Protein AF-0000000068763919 (afdb_homodimer)

Solvent-accessible surface area (backbone atoms only — not comparable to full-atom values): 20909 Å² total; per-residue (Å²): 124,88,66,74,78,71,69,56,44,85,78,15,30,38,33,36,34,27,53,51,71,70,57,43,51,50,48,50,56,40,30,54,77,69,63,41,46,67,46,78,45,57,54,67,52,79,76,68,92,65,65,48,52,30,34,38,33,23,65,93,52,59,69,29,69,66,43,48,51,52,35,56,73,69,56,44,19,25,32,26,32,36,82,65,78,42,70,67,55,45,51,52,29,49,74,72,58,29,48,28,74,45,58,57,79,82,44,60,60,56,50,51,41,39,49,52,40,10,38,50,48,29,50,54,52,45,53,52,50,52,52,38,51,53,47,50,52,53,53,66,31,41,65,51,33,50,50,24,42,53,53,48,20,63,76,67,72,46,53,68,69,57,39,50,52,50,46,47,50,51,10,63,75,65,74,42,54,56,49,57,46,19,49,48,49,42,52,55,54,57,55,54,60,54,67,76,99,124,90,67,71,77,70,67,56,45,86,78,16,31,38,32,36,33,27,53,52,72,70,56,42,51,52,48,49,56,40,30,55,76,69,64,42,46,66,46,77,46,57,55,68,51,78,77,67,92,65,65,47,52,30,34,38,33,22,66,90,52,60,69,30,68,65,42,49,50,53,36,55,73,68,55,43,19,26,32,27,32,36,82,65,78,42,69,66,56,44,52,53,29,50,74,72,57,29,48,28,73,45,58,59,80,81,43,59,61,58,49,49,41,39,50,52,41,9,39,49,49,28,49,52,52,44,52,53,50,52,51,37,50,52,47,49,52,53,54,66,30,41,65,50,33,49,50,24,44,52,52,46,21,63,75,67,71,44,53,68,68,58,38,51,53,50,47,47,50,51,11,65,76,65,74,44,54,56,50,57,45,20,49,49,50,42,52,55,55,56,55,54,59,54,68,76,99

InterPro domains:
  IPR001789 Signal transduction response regulator, receiver domain [PS50110] (13-119)
  IPR005561 ANTAR domain [PF03861] (135-183)
  IPR005561 ANTAR domain [PS50921] (125-186)
  IPR005561 ANTAR domain [SM01012] (131-186)
  IPR011006 CheY-like superfamily [SSF52172] (9-183)
  IPR036388 Winged helix-like DNA-binding domain superfamily [G3DSA:1.10.10.10] (134-191)

Organism: NCBI:txid1432552

Sequence (394 aa):
MKTLLSPDLDAQPLLLVDCEARSREALEKNLTRMGIRWHHLTGDEALPPLTPCAVLVELEAFASPLTLSQINLAGIPVIALTSHEGLYQVQRALELGATALLTKPITQRAIYTTLMMAVGLRQQLHDIQQQQMLLRQRLAAMPQITQALAAQMQAESIDEQQAWVRLRSESMCTNQSVAQVAQKWLLRMSSGKRGAQMKTLLSPDLDAQPLLLVDCEARSREALEKNLTRMGIRWHHLTGDEALPPLTPCAVLVELEAFASPLTLSQINLAGIPVIALTSHEGLYQVQRALELGATALLTKPITQRAIYTTLMMAVGLRQQLHDIQQQQMLLRQRLAAMPQITQALAAQMQAESIDEQQAWVRLRSESMCTNQSVAQVAQKWLLRMSSGKRGAQ

Radius of gyration: 27.16 Å; Cα contacts (8 Å, |Δi|>4): 584; chains: 2; bounding box: 49×82×61 Å

Nearest PDB structures (foldseek):
  1qo0-assembly1_E  TM=7.526E-01  e=2.785E-11  Pseudomonas aeruginosa
  6ww6-assembly1_A  TM=6.912E-01  e=1.128E-08  Enterococcus faecalis
  1sd5-assembly1_A  TM=5.362E-01  e=2.491E-07  Mycobacterium tuberculosis H37Rv
  3cg0-assembly2_D  TM=7.179E-01  e=1.897E-05  Oleidesulfovibrio alaskensis G20
  8tef-assembly2_D  TM=4.471E-01  e=1.481E-05  Flavobacterium johnsoniae UW101

pLDDT: mean 86.39, std 11.85, range [32.44, 98.12]

Structure (mmCIF, N/CA/C/O backbone):
data_AF-0000000068763919-model_v1
#
loop_
_entity.id
_entity.type
_entity.pdbx_description
1 polymer 'Response regulator receiver (CheY-like) and ANTAR domain protein'
#
loop_
_atom_site.group_PDB
_atom_site.id
_atom_site.type_symbol
_atom_site.label_atom_id
_atom_site.label_alt_id
_atom_site.label_comp_id
_atom_site.label_asym_id
_atom_site.label_entity_id
_atom_site.label_seq_id
_atom_site.pdbx_PDB_ins_code
_atom_site.Cartn_x
_atom_site.Cartn_y
_atom_site.Cartn_z
_atom_site.occupancy
_atom_site.B_iso_or_equiv
_atom_site.auth_seq_id
_atom_site.auth_comp_id
_atom_site.auth_asym_id
_atom_site.auth_atom_id
_atom_site.pdbx_PDB_model_num
ATOM 1 N N . MET A 1 1 ? -13.562 5.805 -11.414 1 32.47 1 MET A N 1
ATOM 2 C CA . MET A 1 1 ? -12.992 4.461 -11.352 1 32.47 1 MET A CA 1
ATOM 3 C C . MET A 1 1 ? -11.523 4.477 -11.758 1 32.47 1 MET A C 1
ATOM 5 O O . MET A 1 1 ? -11.203 4.703 -12.93 1 32.47 1 MET A O 1
ATOM 9 N N . LYS A 1 2 ? -10.555 4.906 -10.969 1 46.06 2 LYS A N 1
ATOM 10 C CA . LYS A 1 2 ? -9.25 5.137 -11.562 1 46.06 2 LYS A CA 1
ATOM 11 C C . LYS A 1 2 ? -8.719 3.873 -12.234 1 46.06 2 LYS A C 1
ATOM 13 O O . LYS A 1 2 ? -8.656 2.812 -11.609 1 46.06 2 LYS A O 1
ATOM 18 N N . THR A 1 3 ? -9.07 3.729 -13.516 1 49.22 3 THR A N 1
ATOM 19 C CA . THR A 1 3 ? -8.633 2.664 -14.406 1 49.22 3 THR A CA 1
ATOM 20 C C . THR A 1 3 ? -7.164 2.324 -14.172 1 49.22 3 THR A C 1
ATOM 22 O O . THR A 1 3 ? -6.324 3.219 -14.062 1 49.22 3 THR A O 1
ATOM 25 N N . LEU A 1 4 ? -7.008 1.105 -13.656 1 56.62 4 LEU A N 1
ATOM 26 C CA . LEU A 1 4 ? -5.625 0.646 -13.57 1 56.62 4 LEU A CA 1
ATOM 27 C C . LEU A 1 4 ? -4.863 0.969 -14.852 1 56.62 4 LEU A C 1
ATOM 29 O O . LEU A 1 4 ? -5.316 0.633 -15.953 1 56.62 4 LEU A O 1
ATOM 33 N N . LEU A 1 5 ? -4.113 1.979 -14.82 1 58.72 5 LEU A N 1
ATOM 34 C CA . LEU A 1 5 ? -3.305 2.252 -16 1 58.72 5 LEU A CA 1
ATOM 35 C C . LEU A 1 5 ? -2.486 1.028 -16.391 1 58.72 5 LEU A C 1
ATOM 37 O O . LEU A 1 5 ? -1.789 0.447 -15.562 1 58.72 5 LEU A O 1
ATOM 41 N N . SER A 1 6 ? -3.074 0.242 -17.328 1 69.75 6 SER A N 1
ATOM 42 C CA . SER A 1 6 ? -2.27 -0.82 -17.922 1 69.75 6 SER A CA 1
ATOM 43 C C . SER A 1 6 ? -0.958 -0.276 -18.469 1 69.75 6 SER A C 1
ATOM 45 O O . SER A 1 6 ? -0.949 0.72 -19.203 1 69.75 6 SER A O 1
ATOM 47 N N . PRO A 1 7 ? 0.103 -0.809 -17.891 1 70.56 7 PRO A N 1
ATOM 48 C CA . PRO A 1 7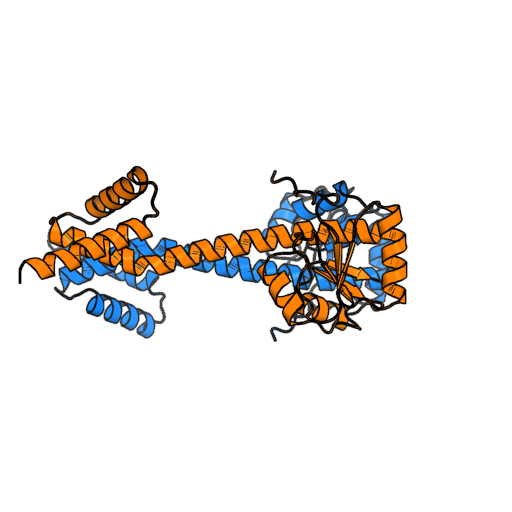 ? 1.373 -0.33 -18.438 1 70.56 7 PRO A CA 1
ATOM 49 C C . PRO A 1 7 ? 1.453 -0.485 -19.953 1 70.56 7 PRO A C 1
ATOM 51 O O . PRO A 1 7 ? 0.772 -1.34 -20.531 1 70.56 7 PRO A O 1
ATOM 54 N N . ASP A 1 8 ? 1.974 0.529 -20.547 1 76.56 8 ASP A N 1
ATOM 55 C CA . ASP A 1 8 ? 2.277 0.397 -21.969 1 76.56 8 ASP A CA 1
ATOM 56 C C . ASP A 1 8 ? 3.434 -0.576 -22.203 1 76.56 8 ASP A C 1
ATOM 58 O O . ASP A 1 8 ? 4.594 -0.164 -22.266 1 76.56 8 ASP A O 1
ATOM 62 N N . LEU A 1 9 ? 3.094 -1.874 -22.375 1 76.19 9 LEU A N 1
ATOM 63 C CA . LEU A 1 9 ? 4.09 -2.939 -22.422 1 76.19 9 LEU A CA 1
ATOM 64 C C . LEU A 1 9 ? 4.938 -2.826 -23.688 1 76.19 9 LEU A C 1
ATOM 66 O O . LEU A 1 9 ? 6.012 -3.426 -23.766 1 76.19 9 LEU A O 1
ATOM 70 N N . ASP A 1 10 ? 4.445 -2.047 -24.609 1 75.19 10 ASP A N 1
ATOM 71 C CA . ASP A 1 10 ? 5.207 -1.805 -25.828 1 75.19 10 ASP A CA 1
ATOM 72 C C . ASP A 1 10 ? 6.289 -0.75 -25.594 1 75.19 10 ASP A C 1
ATOM 74 O O . ASP A 1 10 ? 7.387 -0.853 -26.141 1 75.19 10 ASP A O 1
ATOM 78 N N . ALA A 1 11 ? 6 0.162 -24.719 1 80.44 11 ALA A N 1
ATOM 79 C CA . ALA A 1 11 ? 6.91 1.284 -24.5 1 80.44 11 ALA A CA 1
ATOM 80 C C . ALA A 1 11 ? 7.758 1.07 -23.25 1 80.44 11 ALA A C 1
ATOM 82 O O . ALA A 1 11 ? 8.828 1.668 -23.109 1 80.44 11 ALA A O 1
ATOM 83 N N . GLN A 1 12 ? 7.344 0.149 -22.438 1 89.62 12 GLN A N 1
ATOM 84 C CA . GLN A 1 12 ? 8.039 -0.067 -21.172 1 89.62 12 GLN A CA 1
ATOM 85 C C . GLN A 1 12 ? 8.414 -1.535 -21 1 89.62 12 GLN A C 1
ATOM 87 O O . GLN A 1 12 ? 7.547 -2.385 -20.797 1 89.62 12 GLN A O 1
ATOM 92 N N . PRO A 1 13 ? 9.68 -1.809 -21.078 1 93.12 13 PRO A N 1
ATOM 93 C CA . PRO A 1 13 ? 10.109 -3.203 -20.969 1 93.12 13 PRO A CA 1
ATOM 94 C C . PRO A 1 13 ? 10.062 -3.729 -19.531 1 93.12 13 PRO A C 1
ATOM 96 O O . PRO A 1 13 ? 10.016 -2.939 -18.578 1 93.12 13 PRO A O 1
ATOM 99 N N . LEU A 1 14 ? 9.992 -5.031 -19.453 1 95.88 14 LEU A N 1
ATOM 100 C CA . LEU A 1 14 ? 10.203 -5.699 -18.188 1 95.88 14 LEU A CA 1
ATOM 101 C C . LEU A 1 14 ? 11.695 -5.859 -17.891 1 95.88 14 LEU A C 1
ATOM 103 O O . LEU A 1 14 ? 12.445 -6.34 -18.75 1 95.88 14 LEU A O 1
ATOM 107 N N . LEU A 1 15 ? 12.102 -5.406 -16.781 1 95.56 15 LEU A N 1
ATOM 108 C CA . LEU A 1 15 ? 13.508 -5.539 -16.422 1 95.56 15 LEU A CA 1
ATOM 109 C C . LEU A 1 15 ? 13.742 -6.816 -15.617 1 95.56 15 LEU A C 1
ATOM 111 O O . LEU A 1 15 ? 13.062 -7.066 -14.625 1 95.56 15 LEU A O 1
ATOM 115 N N . LEU A 1 16 ? 14.609 -7.629 -16.125 1 96.88 16 LEU A N 1
ATOM 116 C CA . LEU A 1 16 ? 15.016 -8.852 -15.438 1 96.88 16 LEU A CA 1
ATOM 117 C C . LEU A 1 16 ? 16.328 -8.656 -14.695 1 96.88 16 LEU A C 1
ATOM 119 O O . LEU A 1 16 ? 17.375 -8.461 -15.312 1 96.88 16 LEU A O 1
ATOM 123 N N . VAL A 1 17 ? 16.25 -8.742 -13.367 1 95.5 17 VAL A N 1
ATOM 124 C CA . VAL A 1 17 ? 17.422 -8.438 -12.562 1 95.5 17 VAL A CA 1
ATOM 125 C C . VAL A 1 17 ? 17.922 -9.703 -11.867 1 95.5 17 VAL A C 1
ATOM 127 O O . VAL A 1 17 ? 17.172 -10.367 -11.156 1 95.5 17 VAL A O 1
ATOM 130 N N . ASP A 1 18 ? 19.141 -10.102 -12.07 1 95.94 18 ASP A N 1
ATOM 131 C CA . ASP A 1 18 ? 19.859 -11.188 -11.414 1 95.94 18 ASP A CA 1
ATOM 132 C C . ASP A 1 18 ? 19.109 -12.508 -11.555 1 95.94 18 ASP A C 1
ATOM 134 O O . ASP A 1 18 ? 18.906 -13.234 -10.578 1 95.94 18 ASP A O 1
ATOM 138 N N . CYS A 1 19 ? 18.609 -12.711 -12.766 1 96.56 19 CYS A N 1
ATOM 139 C CA . CYS A 1 19 ? 17.938 -13.969 -13.055 1 96.56 19 CYS A CA 1
ATOM 140 C C . CYS A 1 19 ? 18.922 -15.023 -13.516 1 96.56 19 CYS A C 1
ATOM 142 O O . CYS A 1 19 ? 19.781 -14.75 -14.359 1 96.56 19 CYS A O 1
ATOM 144 N N . GLU A 1 20 ? 18.812 -16.188 -12.938 1 95.56 20 GLU A N 1
ATOM 145 C CA . GLU A 1 20 ? 19.672 -17.297 -13.336 1 95.56 20 GLU A CA 1
ATOM 146 C C . GLU A 1 20 ? 19.406 -17.719 -14.773 1 95.56 20 GLU A C 1
ATOM 148 O O . GLU A 1 20 ? 18.328 -17.438 -15.32 1 95.56 20 GLU A O 1
ATOM 153 N N . ALA A 1 21 ? 20.328 -18.453 -15.328 1 95.81 21 ALA A N 1
ATOM 154 C CA . ALA A 1 21 ? 20.297 -18.781 -16.75 1 95.81 21 ALA A CA 1
ATOM 155 C C . ALA A 1 21 ? 19.016 -19.5 -17.125 1 95.81 21 ALA A C 1
ATOM 157 O O . ALA A 1 21 ? 18.359 -19.141 -18.109 1 95.81 21 ALA A O 1
ATOM 158 N N . ARG A 1 22 ? 18.672 -20.484 -16.375 1 96.12 22 ARG A N 1
ATOM 159 C CA . ARG A 1 22 ? 17.469 -21.266 -16.672 1 96.12 22 ARG A CA 1
ATOM 160 C C . ARG A 1 22 ? 16.219 -20.422 -16.562 1 96.12 22 ARG A C 1
ATOM 162 O O . ARG A 1 22 ? 15.32 -20.516 -17.406 1 96.12 22 ARG A O 1
ATOM 169 N N . SER A 1 23 ? 16.156 -19.578 -15.562 1 96.88 23 SER A N 1
ATOM 170 C CA . SER A 1 23 ? 15.023 -18.688 -15.375 1 96.88 23 SER A CA 1
ATOM 171 C C . SER A 1 23 ? 14.922 -17.672 -16.516 1 96.88 23 SER A C 1
ATOM 173 O O . SER A 1 23 ? 13.828 -17.438 -17.031 1 96.88 23 SER A O 1
ATOM 175 N N . ARG A 1 24 ? 16.031 -17.141 -16.891 1 96.19 24 ARG A N 1
ATOM 176 C CA . ARG A 1 24 ? 16.078 -16.156 -17.953 1 96.19 24 ARG A CA 1
ATOM 177 C C . ARG A 1 24 ? 15.594 -16.75 -19.281 1 96.19 24 ARG A C 1
ATOM 179 O O . ARG A 1 24 ? 14.828 -16.109 -20 1 96.19 24 ARG A O 1
ATOM 186 N N . GLU A 1 25 ? 16.016 -17.906 -19.516 1 97.31 25 GLU A N 1
ATOM 187 C CA . GLU A 1 25 ? 15.609 -18.578 -20.734 1 97.31 25 GLU A CA 1
ATOM 188 C C . GLU A 1 25 ? 14.094 -18.781 -20.781 1 97.31 25 GLU A C 1
ATOM 190 O O . GLU A 1 25 ? 13.461 -18.5 -21.797 1 97.31 25 GLU A O 1
ATOM 195 N N . ALA A 1 26 ? 13.617 -19.281 -19.703 1 97.62 26 ALA A N 1
ATOM 196 C CA . ALA A 1 26 ? 12.18 -19.5 -19.609 1 97.62 26 ALA A CA 1
ATOM 197 C C . ALA A 1 26 ? 11.414 -18.188 -19.75 1 97.62 26 ALA A C 1
ATOM 199 O O . ALA A 1 26 ? 10.406 -18.125 -20.469 1 97.62 26 ALA A O 1
ATOM 200 N N . LEU A 1 27 ? 11.898 -17.156 -19.109 1 98 27 LEU A N 1
ATOM 201 C CA . LEU A 1 27 ? 11.25 -15.852 -19.156 1 98 27 LEU A CA 1
ATOM 202 C C . LEU A 1 27 ? 11.289 -15.281 -20.578 1 98 27 LEU A C 1
ATOM 204 O O . LEU A 1 27 ? 10.273 -14.812 -21.094 1 98 27 LEU A O 1
ATOM 208 N N . GLU A 1 28 ? 12.438 -15.367 -21.141 1 97.12 28 GLU A N 1
ATOM 209 C CA . GLU A 1 28 ? 12.609 -14.82 -22.484 1 97.12 28 GLU A CA 1
ATOM 210 C C . GLU A 1 28 ? 11.672 -15.5 -23.484 1 97.12 28 GLU A C 1
ATOM 212 O O . GLU A 1 28 ? 11.047 -14.836 -24.312 1 97.12 28 GLU A O 1
ATOM 217 N N . LYS A 1 29 ? 11.625 -16.781 -23.391 1 97.81 29 LYS A N 1
ATOM 218 C CA . LYS A 1 29 ? 10.75 -17.547 -24.281 1 97.81 29 LYS A CA 1
ATOM 219 C C . LYS A 1 29 ? 9.297 -17.125 -24.109 1 97.81 29 LYS A C 1
ATOM 221 O O . LYS A 1 29 ? 8.609 -16.844 -25.094 1 97.81 29 LYS A O 1
ATOM 226 N N . ASN A 1 30 ? 8.867 -17.047 -22.953 1 97.31 30 ASN A N 1
ATOM 227 C CA . ASN A 1 30 ? 7.473 -16.703 -22.688 1 97.31 30 ASN A CA 1
ATOM 228 C C . ASN A 1 30 ? 7.18 -15.242 -23.016 1 97.31 30 ASN A C 1
ATOM 230 O O . ASN A 1 30 ? 6.145 -14.938 -23.609 1 97.31 30 ASN A O 1
ATOM 234 N N . LEU A 1 31 ? 8.078 -14.336 -22.688 1 96.56 31 LEU A N 1
ATOM 235 C CA . LEU A 1 31 ? 7.887 -12.914 -22.938 1 96.56 31 LEU A CA 1
ATOM 236 C C . LEU A 1 31 ? 7.836 -12.625 -24.438 1 96.56 31 LEU A C 1
ATOM 238 O O . LEU A 1 31 ? 7.035 -11.805 -24.891 1 96.56 31 LEU A O 1
ATOM 242 N N . THR A 1 32 ? 8.695 -13.32 -25.125 1 96.06 32 THR A N 1
ATOM 243 C CA . THR A 1 32 ? 8.703 -13.172 -26.578 1 96.06 32 THR A CA 1
ATOM 244 C C . THR A 1 32 ? 7.359 -13.594 -27.172 1 96.06 32 THR A C 1
ATOM 246 O O . THR A 1 32 ? 6.797 -12.883 -28 1 96.06 32 THR A O 1
ATOM 249 N N . ARG A 1 33 ? 6.855 -14.68 -26.719 1 95.81 33 ARG A N 1
ATOM 250 C CA . ARG A 1 33 ? 5.566 -15.18 -27.188 1 95.81 33 ARG A CA 1
ATOM 251 C C . ARG A 1 33 ? 4.445 -14.203 -26.859 1 95.81 33 ARG A C 1
ATOM 253 O O . ARG A 1 33 ? 3.467 -14.094 -27.594 1 95.81 33 ARG A O 1
ATOM 260 N N . MET A 1 34 ? 4.645 -13.477 -25.828 1 92.5 34 MET A N 1
ATOM 261 C CA . MET A 1 34 ? 3.629 -12.531 -25.359 1 92.5 34 MET A CA 1
ATOM 262 C C . MET A 1 34 ? 3.814 -11.164 -26 1 92.5 34 MET A C 1
ATOM 264 O O . MET A 1 34 ? 2.969 -10.281 -25.859 1 92.5 34 MET A O 1
ATOM 268 N N . GLY A 1 35 ? 4.918 -10.992 -26.594 1 92.88 35 GLY A N 1
ATOM 269 C CA . GLY A 1 35 ? 5.211 -9.711 -27.219 1 92.88 35 GLY A CA 1
ATOM 270 C C . GLY A 1 35 ? 5.637 -8.648 -26.234 1 92.88 35 GLY A C 1
ATOM 271 O O . GLY A 1 35 ? 5.438 -7.457 -26.469 1 92.88 35 GLY A O 1
ATOM 272 N N . ILE A 1 36 ? 6.219 -9.031 -25.156 1 93.25 36 ILE A N 1
ATOM 273 C CA . ILE A 1 36 ? 6.668 -8.102 -24.125 1 93.25 36 ILE A CA 1
ATOM 274 C C . ILE A 1 36 ? 8.18 -7.91 -24.234 1 93.25 36 ILE A C 1
ATOM 276 O O . ILE A 1 36 ? 8.938 -8.883 -24.219 1 93.25 36 ILE A O 1
ATOM 280 N N . ARG A 1 37 ? 8.555 -6.715 -24.328 1 93.81 37 ARG A N 1
ATOM 281 C CA . ARG A 1 37 ? 9.977 -6.406 -24.375 1 93.81 37 ARG A CA 1
ATOM 282 C C . ARG A 1 37 ? 10.609 -6.566 -22.984 1 93.81 37 ARG A C 1
ATOM 284 O O . ARG A 1 37 ? 9.953 -6.363 -21.969 1 93.81 37 ARG A O 1
ATOM 291 N N . TRP A 1 38 ? 11.875 -6.926 -23.016 1 95.19 38 TRP A N 1
ATOM 292 C CA . TRP A 1 38 ? 12.562 -7.117 -21.75 1 95.19 38 TRP A CA 1
ATOM 293 C C . TRP A 1 38 ? 14.031 -6.73 -21.859 1 95.19 38 TRP A C 1
ATOM 295 O O . TRP A 1 38 ? 14.578 -6.637 -22.969 1 95.19 38 TRP A O 1
ATOM 305 N N . HIS A 1 39 ? 14.594 -6.418 -20.75 1 93.56 39 HIS A N 1
ATOM 306 C CA . HIS A 1 39 ? 16.031 -6.168 -20.609 1 93.56 39 HIS A CA 1
ATOM 307 C C . HIS A 1 39 ? 16.578 -6.875 -19.375 1 93.56 39 HIS A C 1
ATOM 309 O O . HIS A 1 39 ? 15.922 -6.922 -18.328 1 93.56 39 HIS A O 1
ATOM 315 N N . HIS A 1 40 ? 17.703 -7.41 -19.547 1 93.62 40 HIS A N 1
ATOM 316 C CA . HIS A 1 40 ? 18.344 -8.102 -18.438 1 93.62 40 HIS A CA 1
ATOM 317 C C . HIS A 1 40 ? 19.453 -7.254 -17.828 1 93.62 40 HIS A C 1
ATOM 319 O O . HIS A 1 40 ? 20.219 -6.605 -18.547 1 93.62 40 HIS A O 1
ATOM 325 N N . LEU A 1 41 ? 19.469 -7.262 -16.516 1 91.44 41 LEU A N 1
ATOM 326 C CA . LEU A 1 41 ? 20.516 -6.57 -15.758 1 91.44 41 LEU A CA 1
ATOM 327 C C . LEU A 1 41 ? 21.094 -7.48 -14.68 1 91.44 41 LEU A C 1
ATOM 329 O O . LEU A 1 41 ? 20.375 -8.297 -14.102 1 91.44 41 LEU A O 1
ATOM 333 N N . THR A 1 42 ? 22.406 -7.379 -14.508 1 89.38 42 THR A N 1
ATOM 334 C CA . THR A 1 42 ? 23.062 -8.109 -13.43 1 89.38 42 THR A CA 1
ATOM 335 C C . THR A 1 42 ? 23.922 -7.172 -12.586 1 89.38 42 THR A C 1
ATOM 337 O O . THR A 1 42 ? 24.516 -6.219 -13.109 1 89.38 42 THR A O 1
ATOM 340 N N . GLY A 1 43 ? 23.891 -7.488 -11.359 1 82.75 43 GLY A N 1
ATOM 341 C CA . GLY A 1 43 ? 24.672 -6.641 -10.469 1 82.75 43 GLY A CA 1
ATOM 342 C C . GLY A 1 43 ? 24.156 -5.211 -10.422 1 82.75 43 GLY A C 1
ATOM 343 O O . GLY A 1 43 ? 22.984 -4.953 -10.672 1 82.75 43 GLY A O 1
ATOM 344 N N . ASP A 1 44 ? 24.875 -4.211 -9.828 1 84.12 44 ASP A N 1
ATOM 345 C CA . ASP A 1 44 ? 24.453 -2.824 -9.664 1 84.12 44 ASP A CA 1
ATOM 346 C C . ASP A 1 44 ? 24.781 -2 -10.906 1 84.12 44 ASP A C 1
ATOM 348 O O . ASP A 1 44 ? 25.234 -0.862 -10.797 1 84.12 44 ASP A O 1
ATOM 352 N N . GLU A 1 45 ? 24.469 -2.746 -12.047 1 82.25 45 GLU A N 1
ATOM 353 C CA . GLU A 1 45 ? 24.562 -2.025 -13.312 1 82.25 45 GLU A CA 1
ATOM 354 C C . GLU A 1 45 ? 23.594 -0.856 -13.352 1 82.25 45 GLU A C 1
ATOM 356 O O . GLU A 1 45 ? 22.562 -0.878 -12.672 1 82.25 45 GLU A O 1
ATOM 361 N N . ALA A 1 46 ? 23.891 0.077 -14.102 1 81.19 46 ALA A N 1
ATOM 362 C CA . ALA A 1 46 ? 23.047 1.264 -14.227 1 81.19 46 ALA A CA 1
ATOM 363 C C . ALA A 1 46 ? 21.703 0.922 -14.875 1 81.19 46 ALA A C 1
ATOM 365 O O . ALA A 1 46 ? 21.641 0.107 -15.797 1 81.19 46 ALA A O 1
ATOM 366 N N . LEU A 1 47 ? 20.688 1.478 -14.406 1 84.12 47 LEU A N 1
ATOM 367 C CA . LEU A 1 47 ? 19.359 1.298 -14.977 1 84.12 47 LEU A CA 1
ATOM 368 C C . LEU A 1 47 ? 19.297 1.863 -16.391 1 84.12 47 LEU A C 1
ATOM 370 O O . LEU A 1 47 ? 19.906 2.893 -16.688 1 84.12 47 LEU A O 1
ATOM 374 N N . PRO A 1 48 ? 18.688 1.166 -17.219 1 81.38 48 PRO A N 1
ATOM 375 C CA . PRO A 1 48 ? 18.484 1.706 -18.562 1 81.38 48 PRO A CA 1
ATOM 376 C C . PRO A 1 48 ? 17.672 3.006 -18.562 1 81.38 48 PRO A C 1
ATOM 378 O O . PRO A 1 48 ? 16.969 3.301 -17.594 1 81.38 48 PRO A O 1
ATOM 381 N N . PRO A 1 49 ? 17.812 3.773 -19.594 1 77.38 49 PRO A N 1
ATOM 382 C CA . PRO A 1 49 ? 17.125 5.066 -19.688 1 77.38 49 PRO A CA 1
ATOM 383 C C . PRO A 1 49 ? 15.609 4.926 -19.734 1 77.38 49 PRO A C 1
ATOM 385 O O . PRO A 1 49 ? 14.891 5.828 -19.281 1 77.38 49 PRO A O 1
ATOM 388 N N . LEU A 1 50 ? 15.117 3.814 -20.266 1 78.12 50 LEU A N 1
ATOM 389 C CA . LEU A 1 50 ? 13.672 3.645 -20.359 1 78.12 50 LEU A CA 1
ATOM 390 C C . LEU A 1 50 ? 13.094 3.199 -19.016 1 78.12 50 LEU A C 1
ATOM 392 O O . LEU A 1 50 ? 13.664 2.342 -18.344 1 78.12 50 LEU A O 1
ATOM 396 N N . THR A 1 51 ? 12.023 3.768 -18.766 1 86.38 51 THR A N 1
ATOM 397 C CA . THR A 1 51 ? 11.344 3.395 -17.531 1 86.38 51 THR A CA 1
ATOM 398 C C . THR A 1 51 ? 10.648 2.045 -17.688 1 86.38 51 THR A C 1
ATOM 400 O O . THR A 1 51 ? 9.75 1.894 -18.516 1 86.38 51 THR A O 1
ATOM 403 N N . PRO A 1 52 ? 11.086 1.101 -16.984 1 93.38 52 PRO A N 1
ATOM 404 C CA . PRO A 1 52 ? 10.445 -0.211 -17.094 1 93.38 52 PRO A CA 1
ATOM 405 C C . PRO A 1 52 ? 9.031 -0.226 -16.516 1 93.38 52 PRO A C 1
ATOM 407 O O . PRO A 1 52 ? 8.703 0.606 -15.664 1 93.38 52 PRO A O 1
ATOM 410 N N . CYS A 1 53 ? 8.266 -1.152 -17.016 1 93.75 53 CYS A N 1
ATOM 411 C CA . CYS A 1 53 ? 6.926 -1.316 -16.469 1 93.75 53 CYS A CA 1
ATOM 412 C C . CYS A 1 53 ? 6.977 -2.045 -15.125 1 93.75 53 CYS A C 1
ATOM 414 O O . CYS A 1 53 ? 6.113 -1.845 -14.273 1 93.75 53 CYS A O 1
ATOM 416 N N . ALA A 1 54 ? 7.945 -2.875 -15 1 96.44 54 ALA A N 1
ATOM 417 C CA . ALA A 1 54 ? 8.195 -3.609 -13.758 1 96.44 54 ALA A CA 1
ATOM 418 C C . ALA A 1 54 ? 9.586 -4.23 -13.758 1 96.44 54 ALA A C 1
ATOM 420 O O . ALA A 1 54 ? 10.273 -4.227 -14.781 1 96.44 54 ALA A O 1
ATOM 421 N N . VAL A 1 55 ? 9.969 -4.641 -12.609 1 96.5 55 VAL A N 1
ATOM 422 C CA . VAL A 1 55 ? 11.242 -5.34 -12.445 1 96.5 55 VAL A CA 1
ATOM 423 C C . VAL A 1 55 ? 10.992 -6.73 -11.859 1 96.5 55 VAL A C 1
ATOM 425 O O . VAL A 1 55 ? 10.172 -6.891 -10.945 1 96.5 55 VAL A O 1
ATOM 428 N N . LEU A 1 56 ? 11.617 -7.66 -12.453 1 98 56 LEU A N 1
ATOM 429 C CA . LEU A 1 56 ? 11.602 -9.023 -11.945 1 98 56 LEU A CA 1
ATOM 430 C C . LEU A 1 56 ? 12.961 -9.406 -11.367 1 98 56 LEU A C 1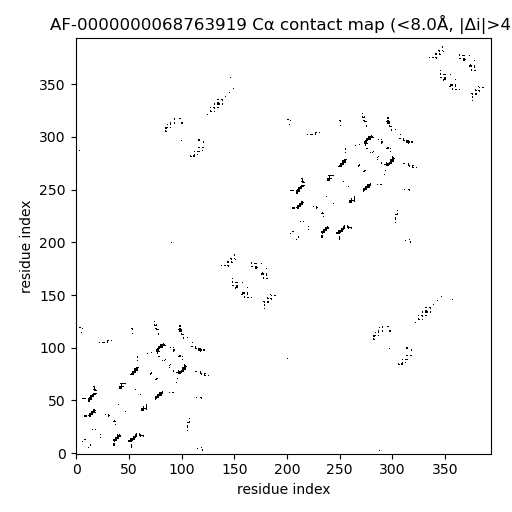
ATOM 432 O O . LEU A 1 56 ? 13.977 -9.297 -12.055 1 98 56 LEU A O 1
ATOM 436 N N . VAL A 1 57 ? 12.93 -9.812 -10.109 1 97.31 57 VAL A N 1
ATOM 437 C CA . VAL A 1 57 ? 14.164 -10.164 -9.414 1 97.31 57 VAL A CA 1
ATOM 438 C C . VAL A 1 57 ? 14.086 -11.602 -8.914 1 97.31 57 VAL A C 1
ATOM 440 O O . VAL A 1 57 ? 13.078 -12.008 -8.336 1 97.31 57 VAL A O 1
ATOM 443 N N . GLU A 1 58 ? 15.078 -12.375 -9.164 1 97.19 58 GLU A N 1
ATOM 444 C CA . GLU A 1 58 ? 15.117 -13.734 -8.641 1 97.19 58 GLU A CA 1
ATOM 445 C C . GLU A 1 58 ? 15.695 -13.766 -7.227 1 97.19 58 GLU A C 1
ATOM 447 O O . GLU A 1 58 ? 16.844 -13.352 -7.012 1 97.19 58 GLU A O 1
ATOM 452 N N . LEU A 1 59 ? 14.969 -14.32 -6.312 1 95.94 59 LEU A N 1
ATOM 453 C CA . LEU A 1 59 ? 15.297 -14.242 -4.895 1 95.94 59 LEU A CA 1
ATOM 454 C C . LEU A 1 59 ? 16.594 -14.984 -4.594 1 95.94 59 LEU A C 1
ATOM 456 O O . LEU A 1 59 ? 17.422 -14.5 -3.822 1 95.94 59 L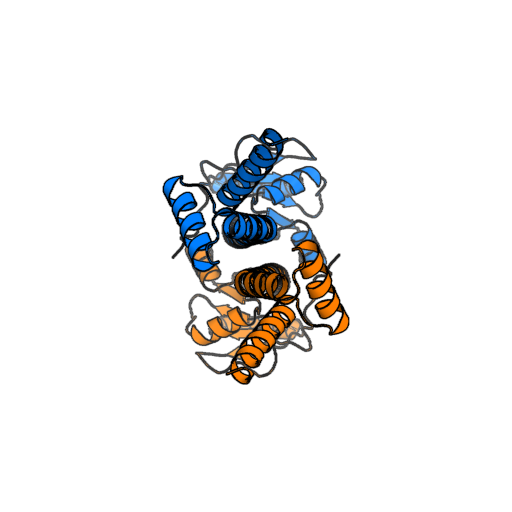EU A O 1
ATOM 460 N N . GLU A 1 60 ? 16.812 -16.078 -5.199 1 94.25 60 GLU A N 1
ATOM 461 C CA . GLU A 1 60 ? 17.938 -16.969 -4.902 1 94.25 60 GLU A CA 1
ATOM 462 C C . GLU A 1 60 ? 19.234 -16.406 -5.473 1 94.25 60 GLU A C 1
ATOM 464 O O . GLU A 1 60 ? 20.328 -16.797 -5.047 1 94.25 60 GLU A O 1
ATOM 469 N N . ALA A 1 61 ? 19.156 -15.531 -6.395 1 93.81 61 ALA A N 1
ATOM 470 C CA . ALA A 1 61 ? 20.344 -15.062 -7.102 1 93.81 61 ALA A CA 1
ATOM 471 C C . ALA A 1 61 ? 20.547 -13.57 -6.895 1 93.81 61 ALA A C 1
ATOM 473 O O . ALA A 1 61 ? 21.5 -12.992 -7.414 1 93.81 61 ALA A O 1
ATOM 474 N N . PHE A 1 62 ? 19.797 -12.961 -6.141 1 92.62 62 PHE A N 1
ATOM 475 C CA . PHE A 1 62 ? 19.781 -11.508 -6.008 1 92.62 62 PHE A CA 1
ATOM 476 C C . PHE A 1 62 ? 21.094 -10.992 -5.457 1 92.62 62 PHE A C 1
ATOM 478 O O . PHE A 1 62 ? 21.562 -11.453 -4.41 1 92.62 62 PHE A O 1
ATOM 485 N N . ALA A 1 63 ? 21.594 -9.891 -6.156 1 91.38 63 ALA A N 1
ATOM 486 C CA . ALA A 1 63 ? 22.891 -9.328 -5.77 1 91.38 63 ALA A CA 1
ATOM 487 C C . ALA A 1 63 ? 22.953 -7.84 -6.086 1 91.38 63 ALA A C 1
ATOM 489 O O . ALA A 1 63 ? 24.047 -7.258 -6.148 1 91.38 63 ALA A O 1
ATOM 490 N N . SER A 1 64 ? 21.875 -7.176 -6.316 1 92.75 64 SER A N 1
ATOM 491 C CA . SER A 1 64 ? 21.859 -5.805 -6.805 1 92.75 64 SER A CA 1
ATOM 492 C C . SER A 1 64 ? 21.078 -4.891 -5.863 1 92.75 64 SER A C 1
ATOM 494 O O . SER A 1 64 ? 20.094 -4.273 -6.266 1 92.75 64 SER A O 1
ATOM 496 N N . PRO A 1 65 ? 21.5 -4.676 -4.613 1 91.75 65 PRO A N 1
ATOM 497 C CA . PRO A 1 65 ? 20.734 -3.893 -3.639 1 91.75 65 PRO A CA 1
ATOM 498 C C . PRO A 1 65 ? 20.625 -2.418 -4.023 1 91.75 65 PRO A C 1
ATOM 500 O O . PRO A 1 65 ? 19.609 -1.779 -3.748 1 91.75 65 PRO A O 1
ATOM 503 N N . LEU A 1 66 ? 21.656 -1.853 -4.68 1 91.75 66 LEU A N 1
ATOM 504 C CA . LEU A 1 66 ? 21.625 -0.447 -5.066 1 91.75 66 LEU A CA 1
ATOM 505 C C . LEU A 1 66 ? 20.609 -0.22 -6.188 1 91.75 66 LEU A C 1
ATOM 507 O O . LEU A 1 66 ? 19.828 0.731 -6.141 1 91.75 66 LEU A O 1
ATOM 511 N N . THR A 1 67 ? 20.641 -1.107 -7.113 1 90.75 67 THR A N 1
ATOM 512 C CA . THR A 1 67 ? 19.688 -1.044 -8.219 1 90.75 67 THR A CA 1
ATOM 513 C C . THR A 1 67 ? 18.25 -1.138 -7.699 1 90.75 67 THR A C 1
ATOM 515 O O . THR A 1 67 ? 17.391 -0.353 -8.102 1 90.75 67 THR A O 1
ATOM 518 N N . LEU A 1 68 ? 18.016 -1.967 -6.789 1 91.5 68 LEU A N 1
ATOM 519 C CA . LEU A 1 68 ? 16.672 -2.172 -6.258 1 91.5 68 LEU A CA 1
ATOM 520 C C . LEU A 1 68 ? 16.219 -0.967 -5.441 1 91.5 68 LEU A C 1
ATOM 522 O O . LEU A 1 68 ? 15.047 -0.604 -5.461 1 91.5 68 LEU A O 1
ATOM 526 N N . SER A 1 69 ? 17.188 -0.432 -4.746 1 91.75 69 SER A N 1
ATOM 527 C CA . SER A 1 69 ? 16.859 0.773 -3.986 1 91.75 69 SER A CA 1
ATOM 528 C C . SER A 1 69 ? 16.375 1.892 -4.902 1 91.75 69 SER A C 1
ATOM 530 O O . SER A 1 69 ? 15.406 2.584 -4.59 1 91.75 69 SER A O 1
ATOM 532 N N . GLN A 1 70 ? 17 2.041 -6.023 1 89.75 70 GLN A N 1
ATOM 533 C CA . GLN A 1 70 ? 16.609 3.051 -7.004 1 89.75 70 GLN A CA 1
ATOM 534 C C . GLN A 1 70 ? 15.242 2.746 -7.594 1 89.75 70 GLN A C 1
ATOM 536 O O . GLN A 1 70 ? 14.438 3.652 -7.797 1 89.75 70 GLN A O 1
ATOM 541 N N . ILE A 1 71 ? 15.031 1.537 -7.793 1 91.38 71 ILE A N 1
ATOM 542 C CA . ILE A 1 71 ? 13.766 1.066 -8.352 1 91.38 71 ILE A CA 1
ATOM 543 C C . ILE A 1 71 ? 12.625 1.366 -7.387 1 91.38 71 ILE A C 1
ATOM 545 O O . ILE A 1 71 ? 11.586 1.89 -7.785 1 91.38 71 ILE A O 1
ATOM 549 N N . ASN A 1 72 ? 12.867 1.032 -6.168 1 91.44 72 ASN A N 1
ATOM 550 C CA . ASN A 1 72 ? 11.867 1.272 -5.137 1 91.44 72 ASN A CA 1
ATOM 551 C C . ASN A 1 72 ? 11.57 2.762 -4.98 1 91.44 72 ASN A C 1
ATOM 553 O O . ASN A 1 72 ? 10.406 3.158 -4.871 1 91.44 72 ASN A O 1
ATOM 557 N N . LEU A 1 73 ? 12.633 3.52 -5.039 1 87.38 73 LEU A N 1
ATOM 558 C CA . LEU A 1 73 ? 12.492 4.965 -4.914 1 87.38 73 LEU A CA 1
ATOM 559 C C . LEU A 1 73 ? 11.695 5.535 -6.086 1 87.38 73 LEU A C 1
ATOM 561 O O . LEU A 1 73 ? 10.93 6.484 -5.918 1 87.38 73 LEU A O 1
ATOM 565 N N . ALA A 1 74 ? 11.859 4.922 -7.203 1 88.88 74 ALA A N 1
ATOM 566 C CA . ALA A 1 74 ? 11.195 5.395 -8.414 1 88.88 74 ALA A CA 1
ATOM 567 C C . ALA A 1 74 ? 9.75 4.906 -8.484 1 88.88 74 ALA A C 1
ATOM 569 O O . ALA A 1 74 ? 9.008 5.273 -9.391 1 88.88 74 ALA A O 1
ATOM 570 N N . GLY A 1 75 ? 9.359 4.043 -7.551 1 90.5 75 GLY A N 1
ATOM 571 C CA . GLY A 1 75 ? 7.988 3.551 -7.508 1 90.5 75 GLY A CA 1
ATOM 572 C C . GLY A 1 75 ? 7.707 2.488 -8.555 1 90.5 75 GLY A C 1
ATOM 573 O O . GLY A 1 75 ? 6.551 2.273 -8.93 1 90.5 75 GLY A O 1
ATOM 574 N N . ILE A 1 76 ? 8.727 1.877 -9.086 1 93.81 76 ILE A N 1
ATOM 575 C CA . ILE A 1 76 ? 8.578 0.846 -10.109 1 93.81 76 ILE A CA 1
ATOM 576 C C . ILE A 1 76 ? 8.156 -0.469 -9.453 1 93.81 76 ILE A C 1
ATOM 578 O O . ILE A 1 76 ? 8.75 -0.893 -8.461 1 93.81 76 ILE A O 1
ATOM 582 N N . PRO A 1 77 ? 7.172 -1.142 -9.984 1 96.94 77 PRO A N 1
ATOM 583 C CA . PRO A 1 77 ? 6.734 -2.42 -9.422 1 96.94 77 PRO A CA 1
ATOM 584 C C . PRO A 1 77 ? 7.84 -3.475 -9.422 1 96.94 77 PRO A C 1
ATOM 586 O O . PRO A 1 77 ? 8.594 -3.576 -10.391 1 96.94 77 PRO A O 1
ATOM 589 N N . VAL A 1 78 ? 7.914 -4.246 -8.328 1 97.38 78 VAL A N 1
ATOM 590 C CA . VAL A 1 78 ? 8.906 -5.312 -8.203 1 97.38 78 VAL A CA 1
ATOM 591 C C . VAL A 1 78 ? 8.195 -6.66 -8.07 1 97.38 78 VAL A C 1
ATOM 593 O O . VAL A 1 78 ? 7.266 -6.805 -7.277 1 97.38 78 VAL A O 1
ATOM 596 N N . ILE A 1 79 ? 8.617 -7.57 -8.844 1 98.12 79 ILE A N 1
ATOM 597 C CA . ILE A 1 79 ? 8.148 -8.953 -8.797 1 98.12 79 ILE A CA 1
ATOM 598 C C . ILE A 1 79 ? 9.281 -9.867 -8.328 1 98.12 79 ILE A C 1
ATOM 600 O O . ILE A 1 79 ? 10.383 -9.82 -8.875 1 98.12 79 ILE A O 1
ATOM 604 N N . ALA A 1 80 ? 8.992 -10.625 -7.32 1 97.88 80 ALA A N 1
ATOM 605 C CA . ALA A 1 80 ? 9.977 -11.602 -6.859 1 97.88 80 ALA A CA 1
ATOM 606 C C . ALA A 1 80 ? 9.766 -12.953 -7.539 1 97.88 80 ALA A C 1
ATOM 608 O O . ALA A 1 80 ? 8.633 -13.445 -7.617 1 97.88 80 ALA A O 1
ATOM 609 N N . LEU A 1 81 ? 10.797 -13.508 -8.07 1 97.75 81 LEU A N 1
ATOM 610 C CA . LEU A 1 81 ? 10.797 -14.82 -8.703 1 97.75 81 LEU A CA 1
ATOM 611 C C . LEU A 1 81 ? 11.461 -15.859 -7.812 1 97.75 81 LEU A C 1
ATOM 613 O O . LEU A 1 81 ? 12.539 -15.609 -7.262 1 97.75 81 LEU A O 1
ATOM 617 N N . THR A 1 82 ? 10.836 -16.984 -7.672 1 96.38 82 THR A N 1
ATOM 618 C CA . THR A 1 82 ? 11.422 -18 -6.805 1 96.38 82 THR A CA 1
ATOM 619 C C . THR A 1 82 ? 11.016 -19.406 -7.258 1 96.38 82 THR A C 1
ATOM 621 O O . THR A 1 82 ? 10.023 -19.562 -7.961 1 96.38 82 THR A O 1
ATOM 624 N N . SER A 1 83 ? 11.828 -20.391 -6.867 1 93.62 83 SER A N 1
ATOM 625 C CA . SER A 1 83 ? 11.531 -21.797 -7.125 1 93.62 83 SER A CA 1
ATOM 626 C C . SER A 1 83 ? 10.812 -22.438 -5.945 1 93.62 83 SER A C 1
ATOM 628 O O . SER A 1 83 ? 10.258 -23.531 -6.066 1 93.62 83 SER A O 1
ATOM 630 N N . HIS A 1 84 ? 10.812 -21.75 -4.848 1 88.19 84 HIS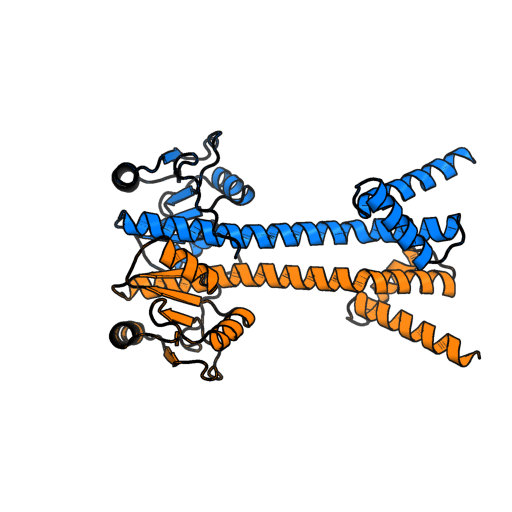 A N 1
ATOM 631 C CA . HIS A 1 84 ? 10.289 -22.344 -3.621 1 88.19 84 HIS A CA 1
ATOM 632 C C . HIS A 1 84 ? 9.109 -21.531 -3.078 1 88.19 84 HIS A C 1
ATOM 634 O O . HIS A 1 84 ? 9.008 -20.328 -3.346 1 88.19 84 HIS A O 1
ATOM 640 N N . GLU A 1 85 ? 8.242 -22.234 -2.473 1 82.69 85 GLU A N 1
ATOM 641 C CA . GLU A 1 85 ? 7.121 -21.594 -1.793 1 82.69 85 GLU A CA 1
ATOM 642 C C . GLU A 1 85 ? 7.258 -21.703 -0.278 1 82.69 85 GLU A C 1
ATOM 644 O O . GLU A 1 85 ? 7.594 -22.781 0.241 1 82.69 85 GLU A O 1
ATOM 649 N N . GLY A 1 86 ? 7.164 -20.609 0.379 1 83.62 86 GLY A N 1
ATOM 650 C CA . GLY A 1 86 ? 7.242 -20.609 1.831 1 83.62 86 GLY A CA 1
ATOM 651 C C . GLY A 1 86 ? 7.34 -19.234 2.434 1 83.62 86 GLY A C 1
ATOM 652 O O . GLY A 1 86 ? 7.445 -18.234 1.708 1 83.62 86 GLY A O 1
ATOM 653 N N . LEU A 1 87 ? 7.32 -19.297 3.729 1 86.19 87 LEU A N 1
ATOM 654 C CA . LEU A 1 87 ? 7.328 -18.047 4.488 1 86.19 87 LEU A CA 1
ATOM 655 C C . LEU A 1 87 ? 8.617 -17.266 4.25 1 86.19 87 LEU A C 1
ATOM 657 O O . LEU A 1 87 ? 8.602 -16.047 4.141 1 86.19 87 LEU A O 1
ATOM 661 N N . TYR A 1 88 ? 9.664 -18 4.152 1 90.19 88 TYR A N 1
ATOM 662 C CA . TYR A 1 88 ? 10.953 -17.344 3.963 1 90.19 88 TYR A CA 1
ATOM 663 C C . TYR A 1 88 ? 10.984 -16.562 2.654 1 90.19 88 TYR A C 1
ATOM 665 O O . TYR A 1 88 ? 11.43 -15.422 2.615 1 90.19 88 TYR A O 1
ATOM 673 N N . GLN A 1 89 ? 10.578 -17.156 1.617 1 93.06 89 GLN A N 1
ATOM 674 C CA . GLN A 1 89 ? 10.562 -16.516 0.31 1 93.06 89 GLN A CA 1
ATOM 675 C C . GLN A 1 89 ? 9.641 -15.297 0.314 1 93.06 89 GLN A C 1
ATOM 677 O O . GLN A 1 89 ? 9.977 -14.258 -0.259 1 93.06 89 GLN A O 1
ATOM 682 N N . VAL A 1 90 ? 8.547 -15.43 0.99 1 93.56 90 VAL A N 1
ATOM 683 C CA . VAL A 1 90 ? 7.594 -14.328 1.062 1 93.56 90 VAL A CA 1
ATOM 684 C C . VAL A 1 90 ? 8.203 -13.156 1.822 1 93.56 90 VAL A C 1
ATOM 686 O O . VAL A 1 90 ? 8.117 -12.008 1.382 1 93.56 90 VAL A O 1
ATOM 689 N N . GLN A 1 91 ? 8.828 -13.445 2.916 1 92.81 91 GLN A N 1
ATOM 690 C CA . GLN A 1 91 ? 9.469 -12.406 3.719 1 92.81 91 GLN A CA 1
ATOM 691 C C . GLN A 1 91 ? 10.539 -11.68 2.92 1 92.81 91 GLN A C 1
ATOM 693 O O . GLN A 1 91 ? 10.609 -10.445 2.936 1 92.81 91 GLN A O 1
ATOM 698 N N . ARG A 1 92 ? 11.281 -12.438 2.271 1 94 92 ARG A N 1
ATOM 699 C CA . ARG A 1 92 ? 12.336 -11.852 1.456 1 94 92 ARG A CA 1
ATOM 700 C C . ARG A 1 92 ? 11.75 -10.977 0.348 1 94 92 ARG A C 1
ATOM 702 O O . ARG A 1 92 ? 12.258 -9.891 0.076 1 94 92 ARG A O 1
ATOM 709 N N . ALA A 1 93 ? 10.766 -11.445 -0.267 1 96.19 93 ALA A N 1
ATOM 710 C CA . ALA A 1 93 ? 10.102 -10.695 -1.33 1 96.19 93 ALA A CA 1
ATOM 711 C C . ALA A 1 93 ? 9.586 -9.352 -0.815 1 96.19 93 ALA A C 1
ATOM 713 O O . ALA A 1 93 ? 9.805 -8.32 -1.444 1 96.19 93 ALA A O 1
ATOM 714 N N . LEU A 1 94 ? 8.992 -9.359 0.317 1 94.19 94 LEU A N 1
ATOM 715 C CA . LEU A 1 94 ? 8.43 -8.156 0.913 1 94.19 94 LEU A CA 1
ATOM 716 C C . LEU A 1 94 ? 9.531 -7.176 1.303 1 94.19 94 LEU A C 1
ATOM 718 O O . LEU A 1 94 ? 9.391 -5.965 1.115 1 94.19 94 LEU A O 1
ATOM 722 N N . GLU A 1 95 ? 10.57 -7.719 1.812 1 92.62 95 GLU A N 1
ATOM 723 C CA . GLU A 1 95 ? 11.703 -6.887 2.184 1 92.62 95 GLU A CA 1
ATOM 724 C C . GLU A 1 95 ? 12.297 -6.184 0.965 1 92.62 95 GLU A C 1
ATOM 726 O O . GLU A 1 95 ? 12.805 -5.066 1.072 1 92.62 95 GLU A O 1
ATOM 731 N N . LEU A 1 96 ? 12.18 -6.82 -0.124 1 94.56 96 LEU A N 1
ATOM 732 C CA . LEU A 1 96 ? 12.711 -6.254 -1.36 1 94.56 96 LEU A CA 1
ATOM 733 C C . LEU A 1 96 ? 11.734 -5.254 -1.964 1 94.56 96 LEU A C 1
ATOM 735 O O . LEU A 1 96 ? 12.039 -4.605 -2.967 1 94.56 96 LEU A O 1
ATOM 739 N N . GLY A 1 97 ? 10.578 -5.195 -1.406 1 94.06 97 GLY A N 1
ATOM 740 C CA . GLY A 1 97 ? 9.578 -4.266 -1.897 1 94.06 97 GLY A CA 1
ATOM 741 C C . GLY A 1 97 ? 8.688 -4.859 -2.977 1 94.06 97 GLY A C 1
ATOM 742 O O . GLY A 1 97 ? 8 -4.133 -3.691 1 94.06 97 GLY A O 1
ATOM 743 N N . ALA A 1 98 ? 8.68 -6.176 -3.086 1 97 98 ALA A N 1
ATOM 744 C CA . ALA A 1 98 ? 7.883 -6.828 -4.117 1 97 98 ALA A CA 1
ATOM 745 C C . ALA A 1 98 ? 6.391 -6.73 -3.803 1 97 98 ALA A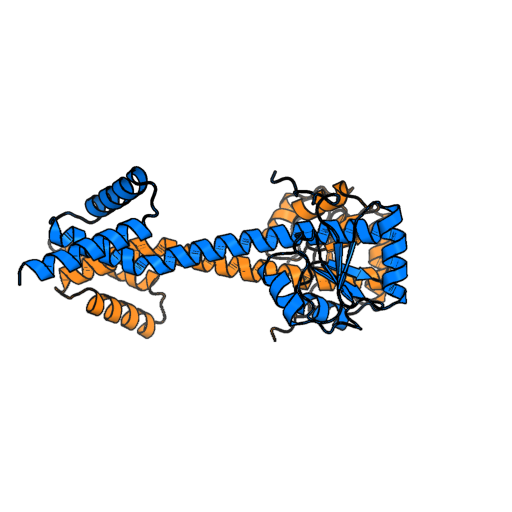 C 1
ATOM 747 O O . ALA A 1 98 ? 5.988 -6.867 -2.646 1 97 98 ALA A O 1
ATOM 748 N N . THR A 1 99 ? 5.676 -6.527 -4.855 1 96.75 99 THR A N 1
ATOM 749 C CA . THR A 1 99 ? 4.23 -6.469 -4.684 1 96.75 99 THR A CA 1
ATOM 750 C C . THR A 1 99 ? 3.562 -7.691 -5.305 1 96.75 99 THR A C 1
ATOM 752 O O . THR A 1 99 ? 2.336 -7.812 -5.293 1 96.75 99 THR A O 1
ATOM 755 N N . ALA A 1 100 ? 4.371 -8.539 -5.828 1 96.56 100 ALA A N 1
ATOM 756 C CA . ALA A 1 100 ? 3.891 -9.82 -6.328 1 96.56 100 ALA A CA 1
ATOM 757 C C . ALA A 1 100 ? 5.004 -10.867 -6.309 1 96.56 100 ALA A C 1
ATOM 759 O O . ALA A 1 100 ? 6.188 -10.523 -6.324 1 96.56 100 ALA A O 1
ATOM 760 N N . LEU A 1 101 ? 4.574 -12.086 -6.277 1 95.81 101 LEU A N 1
ATOM 761 C CA . LEU A 1 101 ? 5.473 -13.234 -6.242 1 95.81 101 LEU A CA 1
ATOM 762 C C . LEU A 1 101 ? 5.164 -14.203 -7.383 1 95.81 101 LEU A C 1
ATOM 764 O O . LEU A 1 101 ? 4.012 -14.609 -7.562 1 95.81 101 LEU A O 1
ATOM 768 N N . LEU A 1 102 ? 6.133 -14.516 -8.164 1 95.31 102 LEU A N 1
ATOM 769 C CA . LEU A 1 102 ? 6.035 -15.461 -9.273 1 95.31 102 LEU A CA 1
ATOM 770 C C . LEU A 1 102 ? 6.793 -16.75 -8.953 1 95.31 102 LEU A C 1
ATOM 772 O O . LEU A 1 102 ? 8 -16.719 -8.711 1 95.31 102 LEU A O 1
ATOM 776 N N . THR A 1 103 ? 6.105 -17.812 -8.969 1 93.25 103 THR A N 1
ATOM 777 C CA . THR A 1 103 ? 6.742 -19.078 -8.656 1 93.25 103 THR A CA 1
ATOM 778 C C . THR A 1 103 ? 6.996 -19.891 -9.93 1 93.25 103 THR A C 1
ATOM 780 O O . THR A 1 103 ? 6.23 -19.797 -10.891 1 93.25 103 THR A O 1
ATOM 783 N N . LYS A 1 104 ? 8.023 -20.594 -9.961 1 93.62 104 LYS A N 1
ATOM 784 C CA . LYS A 1 104 ? 8.359 -21.5 -11.062 1 93.62 104 LYS A CA 1
ATOM 785 C C . LYS A 1 104 ? 7.539 -22.781 -10.984 1 93.62 104 LYS A C 1
ATOM 787 O O . LYS A 1 104 ? 7.227 -23.266 -9.898 1 93.62 104 LYS A O 1
ATOM 792 N N . PRO A 1 105 ? 7.113 -23.344 -12.117 1 93.62 105 PRO A N 1
ATOM 793 C CA . PRO A 1 105 ? 7.512 -23.016 -13.492 1 93.62 105 PRO A CA 1
ATOM 794 C C . PRO A 1 105 ? 6.84 -21.75 -14.008 1 93.62 105 PRO A C 1
ATOM 796 O O . PRO A 1 105 ? 5.699 -21.453 -13.641 1 93.62 105 PRO A O 1
ATOM 799 N N . ILE A 1 106 ? 7.559 -21.156 -14.914 1 94.44 106 ILE A N 1
ATOM 800 C CA . ILE A 1 106 ? 7.125 -19.875 -15.453 1 94.44 106 ILE A CA 1
ATOM 801 C C . ILE A 1 106 ? 6.219 -20.094 -16.656 1 94.44 106 ILE A C 1
ATOM 803 O O . ILE A 1 106 ? 6.621 -20.734 -17.625 1 94.44 106 ILE A O 1
ATOM 807 N N . THR A 1 107 ? 5.016 -19.578 -16.578 1 92.5 107 THR A N 1
ATOM 808 C CA . THR A 1 107 ? 4.07 -19.656 -17.688 1 92.5 107 THR A CA 1
ATOM 809 C C . THR A 1 107 ? 3.633 -18.266 -18.125 1 92.5 107 THR A C 1
ATOM 811 O O . THR A 1 107 ? 3.771 -17.297 -17.375 1 92.5 107 THR A O 1
ATOM 814 N N . GLN A 1 108 ? 3.086 -18.203 -19.328 1 93.25 108 GLN A N 1
ATOM 815 C CA . GLN A 1 108 ? 2.613 -16.922 -19.859 1 93.25 108 GLN A CA 1
ATOM 816 C C . GLN A 1 108 ? 1.503 -16.344 -18.984 1 93.25 108 GLN A C 1
ATOM 818 O O . GLN A 1 108 ? 1.504 -15.156 -18.672 1 93.25 108 GLN A O 1
ATOM 823 N N . ARG A 1 109 ? 0.648 -17.188 -18.578 1 88.62 109 ARG A N 1
ATOM 824 C CA . ARG A 1 109 ? -0.485 -16.75 -17.766 1 88.62 109 ARG A CA 1
ATOM 825 C C . ARG A 1 109 ? -0.023 -16.219 -16.422 1 88.62 109 ARG A C 1
ATOM 827 O O . ARG A 1 109 ? -0.507 -15.188 -15.945 1 88.62 109 ARG A O 1
ATOM 834 N N . ALA A 1 110 ? 0.906 -16.938 -15.828 1 90.38 110 ALA A N 1
ATOM 835 C CA . ALA A 1 110 ? 1.44 -16.531 -14.531 1 90.38 110 ALA A CA 1
ATOM 836 C C . ALA A 1 110 ? 2.166 -15.188 -14.641 1 90.38 110 ALA A C 1
ATOM 838 O O . ALA A 1 110 ? 2.029 -14.328 -13.773 1 90.38 110 ALA A O 1
ATOM 839 N N . ILE A 1 111 ? 2.91 -15.047 -15.727 1 94.31 111 ILE A N 1
ATOM 840 C CA . ILE A 1 111 ? 3.627 -13.789 -15.945 1 94.31 111 ILE A CA 1
ATOM 841 C C . ILE A 1 111 ? 2.633 -12.641 -16.047 1 94.31 111 ILE A C 1
ATOM 843 O O . ILE A 1 111 ? 2.795 -11.609 -15.391 1 94.31 111 ILE A O 1
ATOM 847 N N . TYR A 1 112 ? 1.685 -12.82 -16.797 1 90.94 112 TYR A N 1
ATOM 848 C CA . TYR A 1 112 ? 0.733 -11.75 -17.062 1 90.94 112 TYR A CA 1
ATOM 849 C C . TYR A 1 112 ? -0.003 -11.336 -15.797 1 90.94 112 TYR A C 1
ATOM 851 O O . TYR A 1 112 ? -0.044 -10.156 -15.453 1 90.94 112 TYR A O 1
ATOM 859 N N . THR A 1 113 ? -0.593 -12.25 -15.148 1 91.44 113 THR A N 1
ATOM 860 C CA . THR A 1 113 ? -1.383 -11.977 -13.953 1 91.44 113 THR A CA 1
ATOM 861 C C . THR A 1 113 ? -0.518 -11.352 -12.867 1 91.44 113 THR A C 1
ATOM 863 O O . THR A 1 113 ? -0.913 -10.359 -12.242 1 91.44 113 THR A O 1
ATOM 866 N N . THR A 1 114 ? 0.665 -11.906 -12.664 1 94.06 114 THR A N 1
ATOM 867 C CA . THR A 1 114 ? 1.582 -11.398 -11.656 1 94.06 114 THR A CA 1
ATOM 868 C C . THR A 1 114 ? 2.016 -9.977 -11.977 1 94.06 114 THR A C 1
ATOM 870 O O . THR A 1 114 ? 2.055 -9.117 -11.094 1 94.06 114 THR A O 1
ATOM 873 N N . LEU A 1 115 ? 2.309 -9.766 -13.219 1 95.25 115 LEU A N 1
ATOM 874 C CA . LEU A 1 115 ? 2.744 -8.453 -13.672 1 95.25 115 LEU A CA 1
ATOM 875 C C . LEU A 1 115 ? 1.653 -7.41 -13.438 1 95.25 115 LEU A C 1
ATOM 877 O O . LEU A 1 115 ? 1.916 -6.348 -12.867 1 95.25 115 LEU A O 1
ATOM 881 N N . MET A 1 116 ? 0.473 -7.707 -13.766 1 93.62 116 MET A N 1
ATOM 882 C CA . MET A 1 116 ? -0.625 -6.75 -13.656 1 93.62 116 MET A CA 1
ATOM 883 C C . MET A 1 116 ? -0.972 -6.492 -12.188 1 93.62 116 MET A C 1
ATOM 885 O O . MET A 1 116 ? -1.258 -5.359 -11.805 1 93.62 116 MET A O 1
ATOM 889 N N . MET A 1 117 ? -0.92 -7.516 -11.43 1 94.56 117 MET A N 1
ATOM 890 C CA . MET A 1 117 ? -1.145 -7.344 -9.992 1 94.56 117 MET A CA 1
ATOM 891 C C . MET A 1 117 ? -0.062 -6.461 -9.375 1 94.56 117 MET A C 1
ATOM 893 O O . MET A 1 117 ? -0.361 -5.574 -8.578 1 94.56 117 MET A O 1
ATOM 897 N N . ALA A 1 118 ? 1.149 -6.793 -9.742 1 96.5 118 ALA A N 1
ATOM 898 C CA . ALA A 1 118 ? 2.275 -6.031 -9.211 1 96.5 118 ALA A CA 1
ATOM 899 C C . ALA A 1 118 ? 2.135 -4.547 -9.539 1 96.5 118 ALA A C 1
ATOM 901 O O . ALA A 1 118 ? 2.344 -3.691 -8.672 1 96.5 118 ALA A O 1
ATOM 902 N N . VAL A 1 119 ? 1.769 -4.285 -10.742 1 94.75 119 VAL A N 1
ATOM 903 C CA . VAL A 1 119 ? 1.64 -2.908 -11.211 1 94.75 119 VAL A CA 1
ATOM 904 C C . VAL A 1 119 ? 0.501 -2.215 -10.461 1 94.75 119 VAL A C 1
ATOM 906 O O . VAL A 1 119 ? 0.663 -1.095 -9.977 1 94.75 119 VAL A O 1
ATOM 909 N N . GLY A 1 120 ? -0.592 -2.846 -10.367 1 94 120 GLY A N 1
ATOM 910 C CA . GLY A 1 120 ? -1.74 -2.279 -9.68 1 94 120 GLY A CA 1
ATOM 911 C C . GLY A 1 120 ? -1.473 -1.986 -8.219 1 94 120 GLY A C 1
ATOM 912 O O . GLY A 1 120 ? -1.809 -0.908 -7.723 1 94 120 GLY A O 1
ATOM 913 N N . LEU A 1 121 ? -0.888 -2.922 -7.559 1 95.06 121 LEU A N 1
ATOM 914 C CA . LEU A 1 121 ? -0.618 -2.77 -6.133 1 95.06 121 LEU A CA 1
ATOM 915 C C . LEU A 1 121 ? 0.431 -1.688 -5.891 1 95.06 121 LEU A C 1
ATOM 917 O O . LEU A 1 121 ? 0.306 -0.893 -4.957 1 95.06 121 LEU A O 1
ATOM 921 N N . ARG A 1 122 ? 1.417 -1.704 -6.703 1 94.81 122 ARG A N 1
ATOM 922 C CA . ARG A 1 122 ? 2.449 -0.683 -6.559 1 94.81 122 ARG A CA 1
ATOM 923 C C . ARG A 1 122 ? 1.87 0.713 -6.762 1 94.81 122 ARG A C 1
ATOM 925 O O . ARG A 1 122 ? 2.225 1.649 -6.043 1 94.81 122 ARG A O 1
ATOM 932 N N . GLN A 1 123 ? 1.057 0.797 -7.742 1 91.75 123 GLN A N 1
ATOM 933 C CA . GLN A 1 123 ? 0.409 2.082 -7.984 1 91.75 123 GLN A CA 1
ATOM 934 C C . GLN A 1 123 ? -0.365 2.549 -6.758 1 91.75 123 GLN A C 1
ATOM 936 O O . GLN A 1 123 ? -0.291 3.719 -6.375 1 91.75 123 GLN A O 1
ATOM 941 N N . GLN A 1 124 ? -1.105 1.663 -6.172 1 91.38 124 GLN A N 1
ATOM 942 C CA . GLN A 1 124 ? -1.854 2.002 -4.965 1 91.38 124 GLN A CA 1
ATOM 943 C C . GLN A 1 124 ? -0.92 2.447 -3.844 1 91.38 124 GLN A C 1
ATOM 945 O O . GLN A 1 124 ? -1.166 3.463 -3.191 1 91.38 124 GLN A O 1
ATOM 950 N N . LEU A 1 125 ? 0.12 1.702 -3.658 1 92.56 125 LEU A N 1
ATOM 951 C CA . LEU A 1 125 ? 1.1 2.029 -2.629 1 92.56 125 LEU A CA 1
ATOM 952 C C . LEU A 1 125 ? 1.723 3.398 -2.887 1 92.56 125 LEU A C 1
ATOM 954 O O . LEU A 1 125 ? 1.841 4.215 -1.971 1 92.56 125 LEU A O 1
ATOM 958 N N . HIS A 1 126 ? 2.096 3.562 -4.113 1 90.44 126 HIS A N 1
ATOM 959 C CA . HIS A 1 126 ? 2.74 4.809 -4.508 1 90.44 126 HIS A CA 1
ATOM 960 C C . HIS A 1 126 ? 1.809 6 -4.301 1 90.44 126 HIS A C 1
ATOM 962 O O . HIS A 1 126 ? 2.238 7.055 -3.83 1 90.44 126 HIS A O 1
ATOM 968 N N . ASP A 1 127 ? 0.55 5.887 -4.629 1 90 127 ASP A N 1
ATOM 969 C CA . ASP A 1 127 ? -0.429 6.953 -4.449 1 90 127 ASP A CA 1
ATOM 970 C C . ASP A 1 127 ? -0.543 7.352 -2.979 1 90 127 ASP A C 1
ATOM 972 O O . ASP A 1 127 ? -0.562 8.539 -2.652 1 90 127 ASP A O 1
ATOM 976 N N . ILE A 1 128 ? -0.614 6.375 -2.158 1 91.06 128 ILE A N 1
ATOM 977 C CA . ILE A 1 128 ? -0.75 6.656 -0.732 1 91.06 128 ILE A CA 1
ATOM 978 C C . ILE A 1 128 ? 0.522 7.324 -0.214 1 91.06 128 ILE A C 1
ATOM 980 O O . ILE A 1 128 ? 0.458 8.266 0.574 1 91.06 128 ILE A O 1
ATOM 984 N N . GLN A 1 129 ? 1.632 6.891 -0.605 1 91.88 129 GLN A N 1
ATOM 985 C CA . GLN A 1 129 ? 2.914 7.457 -0.197 1 91.88 129 GLN A CA 1
ATOM 986 C C . GLN A 1 129 ? 3.043 8.906 -0.647 1 91.88 129 GLN A C 1
ATOM 988 O O . GLN A 1 129 ? 3.533 9.758 0.102 1 91.88 129 GLN A O 1
ATOM 993 N N . GLN A 1 130 ? 2.65 9.164 -1.884 1 90.81 130 GLN A N 1
ATOM 994 C CA . GLN A 1 130 ? 2.684 10.523 -2.4 1 90.81 130 GLN A CA 1
ATOM 995 C C . GLN A 1 130 ? 1.785 11.445 -1.579 1 90.81 130 GLN A C 1
ATOM 997 O O . GLN A 1 130 ? 2.166 12.578 -1.265 1 90.81 130 GLN A O 1
ATOM 1002 N N . GLN A 1 131 ? 0.629 10.984 -1.251 1 91.81 131 GLN A N 1
ATOM 1003 C CA . GLN A 1 131 ? -0.274 11.766 -0.413 1 91.81 131 GLN A CA 1
ATOM 1004 C C . GLN A 1 131 ? 0.342 12.031 0.956 1 91.81 131 GLN A C 1
ATOM 1006 O O . GLN A 1 131 ? 0.229 13.141 1.485 1 91.81 131 GLN A O 1
ATOM 1011 N N . GLN A 1 132 ? 0.93 11.008 1.502 1 90.69 132 GLN A N 1
ATOM 1012 C CA . GLN A 1 132 ? 1.622 11.156 2.777 1 90.69 132 GLN A CA 1
ATOM 1013 C C . GLN A 1 132 ? 2.703 12.234 2.693 1 90.69 132 GLN A C 1
ATOM 1015 O O . GLN A 1 132 ? 2.824 13.07 3.59 1 90.69 132 GLN A O 1
ATOM 1020 N N . MET A 1 133 ? 3.473 12.164 1.659 1 91 133 MET A N 1
ATOM 1021 C CA . MET A 1 133 ? 4.535 13.148 1.454 1 91 133 MET A CA 1
ATOM 1022 C C . MET A 1 133 ? 3.967 14.555 1.377 1 91 133 MET A C 1
ATOM 1024 O O . MET A 1 133 ? 4.531 15.492 1.951 1 91 133 MET A O 1
ATOM 1028 N N . LEU A 1 134 ? 2.928 14.703 0.665 1 88.62 134 LEU A N 1
ATOM 1029 C CA . LEU A 1 134 ? 2.285 16 0.553 1 88.62 134 LEU A CA 1
ATOM 1030 C C . LEU A 1 134 ? 1.803 16.5 1.915 1 88.62 134 LEU A C 1
ATOM 1032 O O . LEU A 1 134 ? 1.948 17.672 2.246 1 88.62 134 LEU A O 1
ATOM 1036 N N . LEU A 1 135 ? 1.237 15.617 2.725 1 86.38 135 LEU A N 1
ATOM 1037 C CA . LEU A 1 135 ? 0.783 15.961 4.066 1 86.38 135 LEU A CA 1
ATOM 1038 C C . LEU A 1 135 ? 1.962 16.344 4.957 1 86.38 135 LEU A C 1
ATOM 1040 O O . LEU A 1 135 ? 1.871 17.281 5.75 1 86.38 135 LEU A O 1
ATOM 1044 N N . ARG A 1 136 ? 2.998 15.633 4.848 1 86.62 136 ARG A N 1
ATOM 1045 C CA . ARG A 1 136 ? 4.203 15.953 5.605 1 86.62 136 ARG A CA 1
ATOM 1046 C C . ARG A 1 136 ? 4.738 17.328 5.238 1 86.62 136 ARG A C 1
ATOM 1048 O O . ARG A 1 136 ? 5.145 18.094 6.113 1 86.62 136 ARG A O 1
ATOM 1055 N N . GLN A 1 137 ? 4.793 17.594 3.971 1 83.75 137 GLN A N 1
ATOM 1056 C CA . GLN A 1 137 ? 5.238 18.891 3.484 1 83.75 137 GLN A CA 1
ATOM 1057 C C . GLN A 1 137 ? 4.359 20.016 4.027 1 83.75 137 GLN A C 1
ATOM 1059 O O . GLN A 1 137 ? 4.859 21.062 4.434 1 83.75 137 GLN A O 1
ATOM 1064 N N . ARG A 1 138 ? 3.096 19.828 4.004 1 78.94 138 ARG A N 1
ATOM 1065 C CA . ARG A 1 138 ? 2.158 20.812 4.523 1 78.94 138 ARG A CA 1
ATOM 1066 C C . ARG A 1 138 ? 2.371 21.047 6.016 1 78.94 138 ARG A C 1
ATOM 1068 O O . ARG A 1 138 ? 2.369 22.188 6.484 1 78.94 138 ARG A O 1
ATOM 1075 N N . LEU A 1 139 ? 2.539 19.969 6.762 1 80.94 139 LEU A N 1
ATOM 1076 C CA . LEU A 1 139 ? 2.789 20.062 8.195 1 80.94 139 LEU A CA 1
ATOM 1077 C C . LEU A 1 139 ? 4.094 20.797 8.469 1 80.94 139 LEU A C 1
ATOM 1079 O O . LEU A 1 139 ? 4.18 21.562 9.43 1 80.94 139 LEU A O 1
ATOM 1083 N N . ALA A 1 140 ? 5.059 20.5 7.629 1 82.06 140 ALA A N 1
ATOM 1084 C CA . ALA A 1 140 ? 6.367 21.125 7.797 1 82.06 140 ALA A CA 1
ATOM 1085 C C . ALA A 1 140 ? 6.293 22.625 7.547 1 82.06 140 ALA A C 1
ATOM 1087 O O . ALA A 1 140 ? 7.129 23.391 8.047 1 82.06 140 ALA A O 1
ATOM 1088 N N . ALA A 1 141 ? 5.348 23.031 6.797 1 79.75 141 ALA A N 1
ATOM 1089 C CA . ALA A 1 141 ? 5.199 24.453 6.465 1 79.75 141 ALA A CA 1
ATOM 1090 C C . ALA A 1 141 ? 4.402 25.188 7.539 1 79.75 141 ALA A C 1
ATOM 1092 O O . ALA A 1 141 ? 4.375 26.406 7.566 1 79.75 141 ALA A O 1
ATOM 1093 N N . MET A 1 142 ? 3.807 24.484 8.422 1 74.69 142 MET A N 1
ATOM 1094 C CA . MET A 1 142 ? 2.881 25.062 9.383 1 74.69 142 MET A CA 1
ATOM 1095 C C . MET A 1 142 ? 3.594 26.062 10.297 1 74.69 142 MET A C 1
ATOM 1097 O O . MET A 1 142 ? 3.098 27.172 10.523 1 74.69 142 MET A O 1
ATOM 1101 N N . PRO A 1 143 ? 4.742 25.734 10.883 1 74.5 143 PRO A N 1
ATOM 1102 C CA . PRO A 1 143 ? 5.395 26.734 11.719 1 74.5 143 PRO A CA 1
ATOM 1103 C C . PRO A 1 143 ? 5.66 28.047 10.977 1 74.5 143 PRO A C 1
ATOM 1105 O O . PRO A 1 143 ? 5.473 29.125 11.531 1 74.5 143 PRO A O 1
ATOM 1108 N N . GLN A 1 144 ? 6.137 27.844 9.711 1 80.25 144 GLN A N 1
ATOM 1109 C CA . GLN A 1 144 ? 6.406 29.047 8.93 1 80.25 144 GLN A CA 1
ATOM 1110 C C . GLN A 1 144 ? 5.121 29.812 8.617 1 80.25 144 GLN A C 1
ATOM 1112 O O . GLN A 1 144 ? 5.105 31.047 8.617 1 80.25 144 GLN A O 1
ATOM 1117 N N . ILE A 1 145 ? 4.043 29.188 8.414 1 77.38 145 ILE A N 1
ATOM 1118 C CA . ILE A 1 145 ? 2.756 29.812 8.133 1 77.38 145 ILE A CA 1
ATOM 1119 C C . ILE A 1 145 ? 2.244 30.516 9.391 1 77.38 145 ILE A C 1
ATOM 1121 O O . ILE A 1 145 ? 1.812 31.672 9.32 1 77.38 145 ILE A O 1
ATOM 1125 N N . THR A 1 146 ? 2.326 29.844 10.492 1 76.5 146 THR A N 1
ATOM 1126 C CA . THR A 1 146 ? 1.913 30.438 11.758 1 76.5 146 THR A CA 1
ATOM 1127 C C . THR A 1 146 ? 2.73 31.688 12.062 1 76.5 146 THR A C 1
ATOM 1129 O O . THR A 1 146 ? 2.18 32.719 12.477 1 76.5 146 THR A O 1
ATOM 1132 N N . GLN A 1 147 ? 4.008 31.547 11.82 1 78.56 147 GLN A N 1
ATOM 1133 C CA . GLN A 1 147 ? 4.883 32.688 12.047 1 78.56 147 GLN A CA 1
ATOM 1134 C C . GLN A 1 147 ? 4.523 33.844 11.125 1 78.56 147 GLN A C 1
ATOM 1136 O O . GLN A 1 147 ? 4.5 35 11.555 1 78.56 147 GLN A O 1
ATOM 1141 N N . ALA A 1 148 ? 4.27 33.562 9.898 1 82.75 148 ALA A N 1
ATOM 1142 C CA . ALA A 1 148 ? 3.912 34.562 8.922 1 82.75 148 ALA A CA 1
ATOM 1143 C C . ALA A 1 148 ? 2.588 35.25 9.281 1 82.75 148 ALA A C 1
ATOM 1145 O O . ALA A 1 148 ? 2.457 36.469 9.188 1 82.75 148 ALA A O 1
ATOM 1146 N N . LEU A 1 149 ? 1.628 34.469 9.727 1 78.56 149 LEU A N 1
ATOM 1147 C CA . LEU A 1 149 ? 0.336 35 10.141 1 78.56 149 LEU A CA 1
ATOM 1148 C C . LEU A 1 149 ? 0.483 35.906 11.359 1 78.56 149 LEU A C 1
ATOM 1150 O O . LEU A 1 149 ? -0.07 37 11.398 1 78.56 149 LEU A O 1
ATOM 1154 N N . ALA A 1 150 ? 1.253 35.5 12.273 1 73.56 150 ALA A N 1
ATOM 1155 C CA . ALA A 1 150 ? 1.485 36.281 13.484 1 73.56 150 ALA A CA 1
ATOM 1156 C C . ALA A 1 150 ? 2.166 37.625 13.148 1 73.56 150 ALA A C 1
ATOM 1158 O O . ALA A 1 150 ? 1.78 38.656 13.672 1 73.56 150 ALA A O 1
ATOM 1159 N N . ALA A 1 151 ? 3.201 37.5 12.297 1 80.69 151 ALA A N 1
ATOM 1160 C CA . ALA A 1 151 ? 3.926 38.688 11.898 1 80.69 151 ALA A CA 1
ATOM 1161 C C . ALA A 1 151 ? 3.012 39.656 11.148 1 80.69 151 ALA A C 1
ATOM 1163 O O . ALA A 1 151 ? 3.08 40.875 11.359 1 80.69 151 ALA A O 1
ATOM 1164 N N . GLN A 1 152 ? 2.17 39.125 10.312 1 81.75 152 GLN A N 1
ATOM 1165 C CA . GLN A 1 152 ? 1.251 39.938 9.523 1 81.75 152 GLN A CA 1
ATOM 1166 C C . GLN A 1 152 ? 0.179 40.562 10.414 1 81.75 152 GLN A C 1
ATOM 1168 O O . GLN A 1 152 ? -0.213 41.719 10.203 1 81.75 152 GLN A O 1
ATOM 1173 N N . MET A 1 153 ? -0.286 39.844 11.32 1 77 153 MET A N 1
ATOM 1174 C CA . MET A 1 153 ? -1.277 40.344 12.266 1 77 153 MET A CA 1
ATOM 1175 C C . MET A 1 153 ? -0.724 41.531 13.055 1 77 153 MET A C 1
ATOM 1177 O O . MET A 1 153 ? -1.418 42.531 13.25 1 77 153 MET A O 1
ATOM 1181 N N . GLN A 1 154 ? 0.522 41.406 13.422 1 78.81 154 GLN A N 1
ATOM 1182 C CA . GLN A 1 154 ? 1.18 42.469 14.172 1 78.81 154 GLN A CA 1
ATOM 1183 C C . GLN A 1 154 ? 1.476 43.688 13.281 1 78.81 154 GLN A C 1
ATOM 1185 O O . GLN A 1 154 ? 1.235 44.844 13.672 1 78.81 154 GLN A O 1
ATOM 1190 N N . ALA A 1 155 ? 1.934 43.438 12.133 1 82.75 155 ALA A N 1
ATOM 1191 C CA . ALA A 1 155 ? 2.363 44.5 11.234 1 82.75 155 ALA A CA 1
ATOM 1192 C C . ALA A 1 155 ? 1.173 45.312 10.758 1 82.75 155 ALA A C 1
ATOM 1194 O O . ALA A 1 155 ? 1.269 46.531 10.625 1 82.75 155 ALA A O 1
ATOM 1195 N N . GLU A 1 156 ? 0.038 44.656 10.531 1 86.62 156 GLU A N 1
ATOM 1196 C CA . GLU A 1 156 ? -1.103 45.344 9.93 1 86.62 156 GLU A CA 1
ATOM 1197 C C . GLU A 1 156 ? -2.23 45.531 10.938 1 86.62 156 GLU A C 1
ATOM 1199 O O . GLU A 1 156 ? -3.277 46.094 10.609 1 86.62 156 GLU A O 1
ATOM 1204 N N . SER A 1 157 ? -1.981 45.094 12.195 1 84 157 SER A N 1
ATOM 1205 C CA . SER A 1 157 ? -2.988 45.156 13.25 1 84 157 SER A CA 1
ATOM 1206 C C . SER A 1 157 ? -4.309 44.531 12.797 1 84 157 SER A C 1
ATOM 1208 O O . SER A 1 157 ? -5.359 45.188 12.883 1 84 157 SER A O 1
ATOM 1210 N N . ILE A 1 158 ? -4.332 43.406 12.219 1 80.19 158 ILE A N 1
ATOM 1211 C CA . ILE A 1 158 ? -5.5 42.688 11.75 1 80.19 158 ILE A CA 1
ATOM 1212 C C . ILE A 1 158 ? -5.648 41.375 12.539 1 80.19 158 ILE A C 1
ATOM 1214 O O . ILE A 1 158 ? -4.703 40.938 13.203 1 80.19 158 ILE A O 1
ATOM 1218 N N . ASP A 1 159 ? -6.895 40.906 12.492 1 70.25 159 ASP A N 1
ATOM 1219 C CA . ASP A 1 159 ? -7.125 39.656 13.211 1 70.25 159 ASP A CA 1
ATOM 1220 C C . ASP A 1 159 ? -6.746 38.438 12.352 1 70.25 159 ASP A C 1
ATOM 1222 O O . ASP A 1 159 ? -6.344 38.594 11.203 1 70.25 159 ASP A O 1
ATOM 1226 N N . GLU A 1 160 ? -6.738 37.312 12.93 1 69.94 160 GLU A N 1
ATOM 1227 C CA . GLU A 1 160 ? -6.285 36.062 12.305 1 69.94 160 GLU A CA 1
ATOM 1228 C C . GLU A 1 160 ? -7.094 35.75 11.047 1 69.94 160 GLU A C 1
ATOM 1230 O O . GLU A 1 160 ? -6.535 35.344 10.023 1 69.94 160 GLU A O 1
ATOM 1235 N N . GLN A 1 161 ? -8.391 35.906 11.164 1 66.56 161 GLN A N 1
ATOM 1236 C CA . GLN A 1 161 ? -9.25 35.625 10.023 1 66.56 161 GLN A CA 1
ATOM 1237 C C . GLN A 1 161 ? -8.891 36.5 8.82 1 66.56 161 GLN A C 1
ATOM 1239 O O . GLN A 1 161 ? -8.773 36 7.699 1 66.56 161 GLN A O 1
ATOM 1244 N N . GLN A 1 162 ? -8.648 37.656 9.156 1 79.06 162 GLN A N 1
ATOM 1245 C CA . GLN A 1 162 ? -8.258 38.625 8.109 1 79.06 162 GLN A CA 1
ATOM 1246 C C . GLN A 1 162 ? -6.906 38.25 7.512 1 79.06 162 GLN A C 1
ATOM 1248 O O . GLN A 1 162 ? -6.719 38.312 6.297 1 79.06 162 GLN A O 1
ATOM 1253 N N . ALA A 1 163 ? -6 37.844 8.352 1 79.75 163 ALA A N 1
ATOM 1254 C CA . ALA A 1 163 ? -4.672 37.469 7.898 1 79.75 163 ALA A CA 1
ATOM 1255 C C . ALA A 1 163 ? -4.738 36.219 7.008 1 79.75 163 ALA A C 1
ATOM 1257 O O . ALA A 1 163 ? -4.066 36.156 5.977 1 79.75 163 ALA A O 1
ATOM 1258 N N . TRP A 1 164 ? -5.535 35.25 7.402 1 77.25 164 TRP A N 1
ATOM 1259 C CA . TRP A 1 164 ? -5.691 34.031 6.637 1 77.25 164 TRP A CA 1
ATOM 1260 C C . TRP A 1 164 ? -6.293 34.312 5.266 1 77.25 164 TRP A C 1
ATOM 1262 O O . TRP A 1 164 ? -5.883 33.719 4.266 1 77.25 164 TRP A O 1
ATOM 1272 N N . VAL A 1 165 ? -7.328 35.156 5.246 1 78.81 165 VAL A N 1
ATOM 1273 C CA . VAL A 1 165 ? -7.965 35.531 3.986 1 78.81 165 VAL A CA 1
ATOM 1274 C C . VAL A 1 165 ? -6.934 36.156 3.049 1 78.81 165 VAL A C 1
ATOM 1276 O O . VAL A 1 165 ? -6.898 35.844 1.857 1 78.81 165 VAL A O 1
ATOM 1279 N N . ARG A 1 166 ? -6.117 36.969 3.578 1 88.06 166 ARG A N 1
ATOM 1280 C CA . ARG A 1 166 ? -5.09 37.656 2.785 1 88.06 166 ARG A CA 1
ATOM 1281 C C . ARG A 1 166 ? -4.062 36.656 2.264 1 88.06 166 ARG A C 1
ATOM 1283 O O . ARG A 1 166 ? -3.646 36.719 1.105 1 88.06 166 ARG A O 1
ATOM 1290 N N . LEU A 1 167 ? -3.627 35.812 3.135 1 85.12 167 LEU A N 1
ATOM 1291 C CA . LEU A 1 167 ? -2.648 34.812 2.779 1 85.12 167 LEU A CA 1
ATOM 1292 C C . LEU A 1 167 ? -3.18 33.906 1.666 1 85.12 167 LEU A C 1
ATOM 1294 O O . LEU A 1 167 ? -2.484 33.656 0.681 1 85.12 167 LEU A O 1
ATOM 1298 N N . ARG A 1 168 ? -4.395 33.469 1.798 1 76 168 ARG A N 1
ATOM 1299 C CA . ARG A 1 168 ? -5.031 32.594 0.808 1 76 168 ARG A CA 1
ATOM 1300 C C . ARG A 1 168 ? -5.234 33.344 -0.512 1 76 168 ARG A C 1
ATOM 1302 O O . ARG A 1 168 ? -4.996 32.781 -1.585 1 76 168 ARG A O 1
ATOM 1309 N N . SER A 1 169 ? -5.734 34.594 -0.329 1 87.88 169 SER A N 1
ATOM 1310 C CA . SER A 1 169 ? -5.934 35.406 -1.521 1 87.88 169 SER A CA 1
ATOM 1311 C C . SER A 1 169 ? -4.633 35.562 -2.305 1 87.88 169 SER A C 1
ATOM 1313 O O . SER A 1 169 ? -4.621 35.406 -3.529 1 87.88 169 SER A O 1
ATOM 1315 N N . GLU A 1 170 ? -3.586 35.844 -1.587 1 90.38 170 GLU A N 1
ATOM 1316 C CA . GLU A 1 170 ? -2.295 36.031 -2.246 1 90.38 170 GLU A CA 1
ATOM 1317 C C . GLU A 1 170 ? -1.814 34.719 -2.857 1 90.38 170 GLU A C 1
ATOM 1319 O O . GLU A 1 170 ? -1.186 34.688 -3.918 1 90.38 170 GLU A O 1
ATOM 1324 N N . SER A 1 171 ? -2.064 33.625 -2.213 1 86.25 171 SER A N 1
ATOM 1325 C CA . SER A 1 171 ? -1.723 32.312 -2.738 1 86.25 171 SER A CA 1
ATOM 1326 C C . SER A 1 171 ? -2.465 32.031 -4.039 1 86.25 171 SER A C 1
ATOM 1328 O O . SER A 1 171 ? -1.858 31.609 -5.027 1 86.25 171 SER A O 1
ATOM 1330 N N . MET A 1 172 ? -3.695 32.219 -3.977 1 81.69 172 MET A N 1
ATOM 1331 C CA . MET A 1 172 ? -4.539 32 -5.145 1 81.69 172 MET A CA 1
ATOM 1332 C C . MET A 1 172 ? -4.133 32.906 -6.305 1 81.69 172 MET A C 1
ATOM 1334 O O . MET A 1 172 ? -4.023 32.438 -7.441 1 81.69 172 MET A O 1
ATOM 1338 N N . CYS A 1 173 ? -3.887 34.156 -6.047 1 90.5 173 CYS A N 1
ATOM 1339 C CA . CYS A 1 173 ? -3.592 35.156 -7.07 1 90.5 173 CYS A CA 1
ATOM 1340 C C . CYS A 1 173 ? -2.229 34.906 -7.703 1 90.5 173 CYS A C 1
ATOM 1342 O O . CYS A 1 173 ? -2.029 35.188 -8.891 1 90.5 173 CYS A O 1
ATOM 1344 N N . THR A 1 174 ? -1.334 34.406 -6.992 1 92.06 174 THR A N 1
ATOM 1345 C CA . THR A 1 174 ? 0.027 34.219 -7.484 1 92.06 174 THR A CA 1
ATOM 1346 C C . THR A 1 174 ? 0.267 32.781 -7.898 1 92.06 174 THR A C 1
ATOM 1348 O O . THR A 1 174 ? 1.365 32.406 -8.336 1 92.06 174 THR A O 1
ATOM 1351 N N . ASN A 1 175 ? -0.727 31.922 -7.711 1 89.19 175 ASN A N 1
ATOM 1352 C CA . ASN A 1 175 ? -0.625 30.5 -8.039 1 89.19 175 ASN A CA 1
ATOM 1353 C C . ASN A 1 175 ? 0.542 29.844 -7.309 1 89.19 175 ASN A C 1
ATOM 1355 O O . ASN A 1 175 ? 1.314 29.094 -7.914 1 89.19 175 ASN A O 1
ATOM 1359 N N . GLN A 1 176 ? 0.774 30.25 -6.082 1 86.38 176 GLN A N 1
ATOM 1360 C CA . GLN A 1 176 ? 1.774 29.688 -5.188 1 86.38 176 GLN A CA 1
ATOM 1361 C C . GLN A 1 176 ? 1.118 29.016 -3.982 1 86.38 176 GLN A C 1
ATOM 1363 O O . GLN A 1 176 ? -0.006 29.359 -3.613 1 86.38 176 GLN A O 1
ATOM 1368 N N . SER A 1 177 ? 1.786 28.016 -3.422 1 80.06 177 SER A N 1
ATOM 1369 C CA . SER A 1 177 ? 1.247 27.375 -2.227 1 80.06 177 SER A CA 1
ATOM 1370 C C . SER A 1 177 ? 1.228 28.328 -1.044 1 80.06 177 SER A C 1
ATOM 1372 O O . SER A 1 177 ? 2.006 29.297 -1.001 1 80.06 177 SER A O 1
ATOM 1374 N N . VAL A 1 178 ? 0.32 28.125 -0.152 1 76.19 178 VAL A N 1
ATOM 1375 C CA . VAL A 1 178 ? 0.193 28.969 1.039 1 76.19 178 VAL A CA 1
ATOM 1376 C C . VAL A 1 178 ? 1.521 28.984 1.793 1 76.19 178 VAL A C 1
ATOM 1378 O O . VAL A 1 178 ? 1.908 30.031 2.34 1 76.19 178 VAL A O 1
ATOM 1381 N N . ALA A 1 179 ? 2.199 27.922 1.744 1 79.19 179 ALA A N 1
ATOM 1382 C CA . ALA A 1 179 ? 3.498 27.828 2.406 1 79.19 179 ALA A CA 1
ATOM 1383 C C . ALA A 1 179 ? 4.512 28.766 1.752 1 79.19 179 ALA A C 1
ATOM 1385 O O . ALA A 1 179 ? 5.285 29.438 2.441 1 79.19 179 ALA A O 1
ATOM 1386 N N . GLN A 1 180 ? 4.531 28.734 0.514 1 85.69 180 GLN A N 1
ATOM 1387 C CA . GLN A 1 180 ? 5.441 29.594 -0.229 1 85.69 180 GLN A CA 1
ATOM 1388 C C . GLN A 1 180 ? 5.137 31.078 0.037 1 85.69 180 GLN A C 1
ATOM 1390 O O . GLN A 1 180 ? 6.055 31.875 0.226 1 85.69 180 GLN A O 1
ATOM 1395 N N . VAL A 1 181 ? 3.818 31.453 -0.018 1 86.88 181 VAL A N 1
ATOM 1396 C CA . VAL A 1 181 ? 3.412 32.844 0.247 1 86.88 181 VAL A CA 1
ATOM 1397 C C . VAL A 1 181 ? 3.801 33.219 1.673 1 86.88 181 VAL A C 1
ATOM 1399 O O . VAL A 1 181 ? 4.309 34.312 1.907 1 86.88 181 VAL A O 1
ATOM 1402 N N . ALA A 1 182 ? 3.604 32.312 2.555 1 86.19 182 ALA A N 1
ATOM 1403 C CA . ALA A 1 182 ? 3.98 32.562 3.943 1 86.19 182 ALA A CA 1
ATOM 1404 C C . ALA A 1 182 ? 5.477 32.844 4.066 1 86.19 182 ALA A C 1
ATOM 1406 O O . ALA A 1 182 ? 5.891 33.75 4.797 1 86.19 182 ALA A O 1
ATOM 1407 N N . GLN A 1 183 ? 6.207 32.031 3.428 1 85.62 183 GLN A N 1
ATOM 1408 C CA . GLN A 1 183 ? 7.652 32.25 3.434 1 85.62 183 GLN A CA 1
ATOM 1409 C C . GLN A 1 183 ? 8.023 33.625 2.887 1 85.62 183 GLN A C 1
ATOM 1411 O O . GLN A 1 183 ? 8.914 34.281 3.412 1 85.62 183 GLN A O 1
ATOM 1416 N N . LYS A 1 184 ? 7.379 34 1.86 1 88.62 184 LYS A N 1
ATOM 1417 C CA . LYS A 1 184 ? 7.613 35.312 1.275 1 88.62 184 LYS A CA 1
ATOM 1418 C C . LYS A 1 184 ? 7.254 36.406 2.26 1 88.62 184 LYS A C 1
ATOM 1420 O O . LYS A 1 184 ? 7.945 37.438 2.334 1 88.62 184 LYS A O 1
ATOM 1425 N N . TRP A 1 185 ? 6.109 36.281 2.91 1 86.56 185 TRP A N 1
ATOM 1426 C CA . TRP A 1 185 ? 5.723 37.25 3.93 1 86.56 185 TRP A CA 1
ATOM 1427 C C . TRP A 1 185 ? 6.836 37.438 4.953 1 86.56 185 TRP A C 1
ATOM 1429 O O . TRP A 1 185 ? 7.164 38.562 5.32 1 86.56 185 TRP A O 1
ATOM 1439 N N . LEU A 1 186 ? 7.41 36.375 5.359 1 86.31 186 LEU A N 1
ATOM 1440 C CA . LEU A 1 186 ? 8.438 36.406 6.395 1 86.31 186 LEU A CA 1
ATOM 1441 C C . LEU A 1 186 ? 9.703 37.062 5.879 1 86.31 186 LEU A C 1
ATOM 1443 O O . LEU A 1 186 ? 10.336 37.844 6.602 1 86.31 186 LEU A O 1
ATOM 1447 N N . LEU A 1 187 ? 10.008 36.75 4.668 1 85.38 187 LEU A N 1
ATOM 1448 C CA . LEU A 1 187 ? 11.188 37.375 4.066 1 85.38 187 LEU A CA 1
ATOM 1449 C C . LEU A 1 187 ? 11.008 38.875 3.912 1 85.38 187 LEU A C 1
ATOM 1451 O O . LEU A 1 187 ? 11.945 39.625 4.141 1 85.38 187 LEU A O 1
ATOM 1455 N N . ARG A 1 188 ? 9.836 39.281 3.553 1 83.38 188 ARG A N 1
ATOM 1456 C CA . ARG A 1 188 ? 9.531 40.688 3.373 1 83.38 188 ARG A CA 1
ATOM 1457 C C . ARG A 1 188 ? 9.578 41.438 4.703 1 83.38 188 ARG A C 1
ATOM 1459 O O . ARG A 1 188 ? 10.039 42.562 4.77 1 83.38 188 ARG A O 1
ATOM 1466 N N . MET A 1 189 ? 9.18 40.812 5.699 1 78.12 189 MET A N 1
ATOM 1467 C CA . MET A 1 189 ? 9.109 41.438 7.008 1 78.12 189 MET A CA 1
ATOM 1468 C C . MET A 1 189 ? 10.484 41.5 7.668 1 78.12 189 MET A C 1
ATOM 1470 O O . MET A 1 189 ? 10.773 42.406 8.453 1 78.12 189 MET A O 1
ATOM 1474 N N . SER A 1 190 ? 11.234 40.469 7.441 1 75.12 190 SER A N 1
ATOM 1475 C CA . SER A 1 190 ? 12.594 40.438 7.977 1 75.12 190 SER A CA 1
ATOM 1476 C C . SER A 1 190 ? 13.484 41.438 7.285 1 75.12 190 SER A C 1
ATOM 1478 O O . SER A 1 190 ? 14.344 42.062 7.922 1 75.12 190 SER A O 1
ATOM 1480 N N . SER A 1 191 ? 13.422 41.625 5.996 1 68.88 191 SER A N 1
ATOM 1481 C CA . SER A 1 191 ? 14.203 42.594 5.25 1 68.88 191 SER A CA 1
ATOM 1482 C C . SER A 1 191 ? 13.781 44.031 5.586 1 68.88 191 SER A C 1
ATOM 1484 O O . SER A 1 191 ? 14.594 44.969 5.531 1 68.88 191 SER A O 1
ATOM 1486 N N . GLY A 1 192 ? 12.594 44.312 5.82 1 57.88 192 GLY A N 1
ATOM 1487 C CA . GLY A 1 192 ? 12.148 45.656 6.191 1 57.88 192 GLY A CA 1
ATOM 1488 C C . GLY A 1 192 ? 12.664 46.094 7.551 1 57.88 192 GLY A C 1
ATOM 1489 O O . GLY A 1 192 ? 12.852 47.281 7.793 1 57.88 192 GLY A O 1
ATOM 1490 N N . LYS A 1 193 ? 12.82 45.281 8.547 1 55.16 193 LYS A N 1
ATOM 1491 C CA . LYS A 1 193 ? 13.445 45.656 9.805 1 55.16 193 LYS A CA 1
ATOM 1492 C C . LYS A 1 193 ? 14.914 46.031 9.609 1 55.16 193 LYS A C 1
ATOM 1494 O O . LYS A 1 193 ? 15.492 46.75 10.422 1 55.16 193 LYS A O 1
ATOM 1499 N N . ARG A 1 194 ? 15.602 45.531 8.688 1 53.16 194 ARG A N 1
ATOM 1500 C CA . ARG A 1 194 ? 17 45.906 8.469 1 53.16 194 ARG A CA 1
ATOM 1501 C C . ARG A 1 194 ? 17.125 47.312 7.887 1 53.16 194 ARG A C 1
ATOM 1503 O O . ARG A 1 194 ? 18.141 47.969 8.055 1 53.16 194 ARG A O 1
ATOM 1510 N N . GLY A 1 195 ? 16.25 47.625 7.082 1 44.44 195 GLY A N 1
ATOM 1511 C CA . GLY A 1 195 ? 16.438 49 6.57 1 44.44 195 GLY A CA 1
ATOM 1512 C C . GLY A 1 195 ? 16.156 50.062 7.605 1 44.44 195 GLY A C 1
ATOM 1513 O O . GLY A 1 195 ? 16.375 51.25 7.348 1 44.44 195 GLY A O 1
ATOM 1514 N N . ALA A 1 196 ? 15.375 49.906 8.523 1 47.81 196 ALA A N 1
ATOM 1515 C CA . ALA A 1 196 ? 15.141 50.969 9.5 1 47.81 196 ALA A CA 1
ATOM 1516 C C . ALA A 1 196 ? 16.281 51.031 10.508 1 47.81 196 ALA A C 1
ATOM 1518 O O . ALA A 1 196 ? 16.266 51.906 11.398 1 47.81 196 ALA A O 1
ATOM 1519 N N . GLN A 1 197 ? 17.156 50.062 10.609 1 36.5 197 GLN A N 1
ATOM 1520 C CA . GLN A 1 197 ? 18.359 50.469 11.344 1 36.5 197 GLN A CA 1
ATOM 1521 C C . GLN A 1 197 ? 19.375 51.125 10.422 1 36.5 197 GLN A C 1
ATOM 1523 O O . GLN A 1 197 ? 19.609 50.656 9.312 1 36.5 197 GLN A O 1
ATOM 1528 N N . MET B 1 1 ? 13.953 -4.82 11.906 1 32.44 1 MET B N 1
ATOM 1529 C CA . MET B 1 1 ? 13.43 -5.633 10.812 1 32.44 1 MET B CA 1
ATOM 1530 C C . MET B 1 1 ? 11.961 -5.969 11.047 1 32.44 1 MET B C 1
ATOM 1532 O O . MET B 1 1 ? 11.625 -6.73 11.961 1 32.44 1 MET B O 1
ATOM 1536 N N . LYS B 1 2 ? 10.977 -5.102 10.836 1 46.34 2 LYS B N 1
ATOM 1537 C CA . LYS B 1 2 ? 9.664 -5.445 11.367 1 46.34 2 LYS B CA 1
ATOM 1538 C C . LYS B 1 2 ? 9.172 -6.777 10.812 1 46.34 2 LYS B C 1
ATOM 1540 O O . LYS B 1 2 ? 9.133 -6.969 9.594 1 46.34 2 LYS B O 1
ATOM 1545 N N . THR B 1 3 ? 9.547 -7.848 11.523 1 49.41 3 THR B N 1
ATOM 1546 C CA . THR B 1 3 ? 9.141 -9.227 11.266 1 49.41 3 THR B CA 1
ATOM 1547 C C . THR B 1 3 ? 7.684 -9.281 10.828 1 49.41 3 THR B C 1
ATOM 1549 O O . THR B 1 3 ? 6.82 -8.633 11.422 1 49.41 3 THR B O 1
ATOM 1552 N N . LEU B 1 4 ? 7.551 -9.664 9.555 1 56.53 4 LEU B N 1
ATOM 1553 C CA . LEU B 1 4 ? 6.18 -9.906 9.125 1 56.53 4 LEU B CA 1
ATOM 1554 C C . LEU B 1 4 ? 5.418 -10.711 10.18 1 56.53 4 LEU B C 1
ATOM 1556 O O . LEU B 1 4 ? 5.891 -11.758 10.633 1 56.53 4 LEU B O 1
ATOM 1560 N N . LEU B 1 5 ? 4.648 -10.047 10.93 1 58.62 5 LEU B N 1
ATOM 1561 C CA . LEU B 1 5 ? 3.846 -10.805 11.891 1 58.62 5 LEU B CA 1
ATOM 1562 C C . LEU B 1 5 ? 3.064 -11.906 11.195 1 58.62 5 LEU B C 1
ATOM 1564 O O . LEU B 1 5 ? 2.371 -11.656 10.203 1 58.62 5 LEU B O 1
ATOM 1568 N N . SER B 1 6 ? 3.684 -13.109 11.188 1 69.19 6 SER B N 1
ATOM 1569 C CA . SER B 1 6 ? 2.912 -14.266 10.742 1 69.19 6 SER B CA 1
ATOM 1570 C C . SER B 1 6 ? 1.596 -14.383 11.5 1 69.19 6 SER B C 1
ATOM 1572 O O . SER B 1 6 ? 1.576 -14.312 12.734 1 69.19 6 SER B O 1
ATOM 1574 N N . PRO B 1 7 ? 0.535 -14.281 10.703 1 70.25 7 PRO B N 1
ATOM 1575 C CA . PRO B 1 7 ? -0.738 -14.43 11.414 1 70.25 7 PRO B CA 1
ATOM 1576 C C . PRO B 1 7 ? -0.801 -15.703 12.258 1 70.25 7 PRO B C 1
ATOM 1578 O O . PRO B 1 7 ? -0.1 -16.672 11.969 1 70.25 7 PRO B O 1
ATOM 1581 N N . ASP B 1 8 ? -1.319 -15.531 13.422 1 76.25 8 ASP B N 1
ATOM 1582 C CA . ASP B 1 8 ? -1.611 -16.719 14.219 1 76.25 8 ASP B CA 1
ATOM 1583 C C . ASP B 1 8 ? -2.752 -17.531 13.609 1 76.25 8 ASP B C 1
ATOM 1585 O O . ASP B 1 8 ? -3.916 -17.328 13.961 1 76.25 8 ASP B O 1
ATOM 1589 N N . LEU B 1 9 ? -2.402 -18.453 12.711 1 76 9 LEU B N 1
ATOM 1590 C CA . LEU B 1 9 ? -3.383 -19.188 11.914 1 76 9 LEU B CA 1
ATOM 1591 C C . LEU B 1 9 ? -4.227 -20.094 12.805 1 76 9 LEU B C 1
ATOM 1593 O O . LEU B 1 9 ? -5.297 -20.547 12.391 1 76 9 LEU B O 1
ATOM 1597 N N . ASP B 1 10 ? -3.727 -20.312 14 1 74.88 10 ASP B N 1
ATOM 1598 C CA . ASP B 1 10 ? -4.488 -21.109 14.953 1 74.88 10 ASP B CA 1
ATOM 1599 C C . ASP B 1 10 ? -5.586 -20.281 15.609 1 74.88 10 ASP B C 1
ATOM 1601 O O . ASP B 1 10 ? -6.68 -20.781 15.875 1 74.88 10 ASP B O 1
ATOM 1605 N N . ALA B 1 11 ? -5.32 -19.016 15.758 1 80.38 11 ALA B N 1
ATOM 1606 C CA . ALA B 1 11 ? -6.246 -18.156 16.469 1 80.38 11 ALA B CA 1
ATOM 1607 C C . ALA B 1 11 ? -7.098 -17.328 15.5 1 80.38 11 ALA B C 1
ATOM 1609 O O . ALA B 1 11 ? -8.172 -16.859 15.867 1 80.38 11 ALA B O 1
ATOM 1610 N N . GLN B 1 12 ? -6.684 -17.281 14.273 1 89.62 12 GLN B N 1
ATOM 1611 C CA . GLN B 1 12 ? -7.387 -16.469 13.297 1 89.62 12 GLN B CA 1
ATOM 1612 C C . GLN B 1 12 ? -7.738 -17.266 12.047 1 89.62 12 GLN B C 1
ATOM 1614 O O . GLN B 1 12 ? -6.855 -17.641 11.273 1 89.62 12 GLN B O 1
ATOM 1619 N N . PRO B 1 13 ? -9 -17.531 11.875 1 93.12 13 PRO B N 1
ATOM 1620 C CA . PRO B 1 13 ? -9.406 -18.344 10.734 1 93.12 13 PRO B CA 1
ATOM 1621 C C . PRO B 1 13 ? -9.359 -17.562 9.414 1 93.12 13 PRO B C 1
ATOM 1623 O O . PRO B 1 13 ? -9.336 -16.328 9.414 1 93.12 13 PRO B O 1
ATOM 1626 N N . LEU B 1 14 ? -9.266 -18.344 8.367 1 95.88 14 LEU B N 1
ATOM 1627 C CA . LEU B 1 14 ? -9.484 -17.781 7.035 1 95.88 14 LEU B CA 1
ATOM 1628 C C . LEU B 1 14 ? -10.969 -17.688 6.719 1 95.88 14 LEU B C 1
ATOM 1630 O O . LEU B 1 14 ? -11.711 -18.672 6.887 1 95.88 14 LEU B O 1
ATOM 1634 N N . LEU B 1 15 ? -11.391 -16.547 6.355 1 95.56 15 LEU B N 1
ATOM 1635 C CA . LEU B 1 15 ? -12.797 -16.375 6.008 1 95.56 15 LEU B CA 1
ATOM 1636 C C . LEU B 1 15 ? -13.023 -16.578 4.516 1 95.56 15 LEU B C 1
ATOM 1638 O O . LEU B 1 15 ? -12.344 -15.961 3.691 1 95.56 15 LEU B O 1
ATOM 1642 N N . LEU B 1 16 ? -13.875 -17.5 4.199 1 96.88 16 LEU B N 1
ATOM 1643 C CA . LEU B 1 16 ? -14.258 -17.766 2.816 1 96.88 16 LEU B CA 1
ATOM 1644 C C . LEU B 1 16 ? -15.586 -17.094 2.482 1 96.88 16 LEU B C 1
ATOM 1646 O O . LEU B 1 16 ? -16.625 -17.484 3.004 1 96.88 16 LEU B O 1
ATOM 1650 N N . VAL B 1 17 ? -15.5 -16.109 1.582 1 95.56 17 VAL B N 1
ATOM 1651 C CA . VAL B 1 17 ? -16.688 -15.312 1.297 1 95.56 17 VAL B CA 1
ATOM 1652 C C . VAL B 1 17 ? -17.172 -15.594 -0.124 1 95.56 17 VAL B C 1
ATOM 1654 O O . VAL B 1 17 ? -16.406 -15.453 -1.084 1 95.56 17 VAL B O 1
ATOM 1657 N N . ASP B 1 18 ? -18.375 -16.016 -0.313 1 96 18 ASP B N 1
ATOM 1658 C CA . ASP B 1 18 ? -19.078 -16.203 -1.58 1 96 18 ASP B CA 1
ATOM 1659 C C . ASP B 1 18 ? -18.312 -17.141 -2.5 1 96 18 ASP B C 1
ATOM 1661 O O . ASP B 1 18 ? -18.109 -16.844 -3.68 1 96 18 ASP B O 1
ATOM 1665 N N . CYS B 1 19 ? -17.781 -18.188 -1.884 1 96.5 19 CYS B N 1
ATOM 1666 C CA . CYS B 1 19 ? -17.094 -19.203 -2.664 1 96.5 19 CYS B CA 1
ATOM 1667 C C . CYS B 1 19 ? -18.078 -20.25 -3.184 1 96.5 19 CYS B C 1
ATOM 1669 O O . CYS B 1 19 ? -18.922 -20.734 -2.438 1 96.5 19 CYS B O 1
ATOM 1671 N N . GLU B 1 20 ? -17.938 -20.562 -4.457 1 95.5 20 GLU B N 1
ATOM 1672 C CA . GLU B 1 20 ? -18.781 -21.594 -5.055 1 95.5 20 GLU B CA 1
ATOM 1673 C C . GLU B 1 20 ? -18.5 -22.969 -4.461 1 95.5 20 GLU B C 1
ATOM 1675 O O . GLU B 1 20 ? -17.422 -23.188 -3.891 1 95.5 20 GLU B O 1
ATOM 1680 N N . ALA B 1 21 ? -19.406 -23.859 -4.676 1 95.69 21 ALA B N 1
ATOM 1681 C CA . ALA B 1 21 ? -19.375 -25.172 -4.023 1 95.69 21 ALA B CA 1
ATOM 1682 C C . ALA B 1 21 ? -18.062 -25.906 -4.336 1 95.69 21 ALA B C 1
ATOM 1684 O O . ALA B 1 21 ? -17.406 -26.406 -3.432 1 95.69 21 ALA B O 1
ATOM 1685 N N . ARG B 1 22 ? -17.703 -25.953 -5.566 1 96.12 22 ARG B N 1
ATOM 1686 C CA . ARG B 1 22 ? -16.5 -26.656 -5.973 1 96.12 22 ARG B CA 1
ATOM 1687 C C . ARG B 1 22 ? -15.258 -26.016 -5.375 1 96.12 22 ARG B C 1
ATOM 1689 O O . ARG B 1 22 ? -14.344 -26.703 -4.918 1 96.12 22 ARG B O 1
ATOM 1696 N N . SER B 1 23 ? -15.219 -24.703 -5.379 1 96.81 23 SER B N 1
ATOM 1697 C CA . SER B 1 23 ? -14.094 -23.969 -4.797 1 96.81 23 SER B CA 1
ATOM 1698 C C . SER B 1 23 ? -14 -24.219 -3.291 1 96.81 23 SER B C 1
ATOM 1700 O O . SER B 1 23 ? -12.914 -24.438 -2.76 1 96.81 23 SER B O 1
ATOM 1702 N N . ARG B 1 24 ? -15.117 -24.188 -2.645 1 96.06 24 ARG B N 1
ATOM 1703 C CA . ARG B 1 24 ? -15.172 -24.375 -1.2 1 96.06 24 ARG B CA 1
ATOM 1704 C C . ARG B 1 24 ? -14.656 -25.766 -0.819 1 96.06 24 ARG B C 1
ATOM 1706 O O . ARG B 1 24 ? -13.891 -25.906 0.136 1 96.06 24 ARG B O 1
ATOM 1713 N N . GLU B 1 25 ? -15.07 -26.688 -1.564 1 97.19 25 GLU B N 1
ATOM 1714 C CA . GLU B 1 25 ? -14.633 -28.062 -1.298 1 97.19 25 GLU B CA 1
ATOM 1715 C C . GLU B 1 25 ? -13.117 -28.188 -1.411 1 97.19 25 GLU B C 1
ATOM 1717 O O . GLU B 1 25 ? -12.469 -28.781 -0.541 1 97.19 25 GLU B O 1
ATOM 1722 N N . ALA B 1 26 ? -12.633 -27.672 -2.498 1 97.5 26 ALA B N 1
ATOM 1723 C CA . ALA B 1 26 ? -11.195 -27.719 -2.717 1 97.5 26 ALA B CA 1
ATOM 1724 C C . ALA B 1 26 ? -10.445 -26.969 -1.608 1 97.5 26 ALA B C 1
ATOM 1726 O O . ALA B 1 26 ? -9.438 -27.453 -1.101 1 97.5 26 ALA B O 1
ATOM 1727 N N . LEU B 1 27 ? -10.953 -25.828 -1.22 1 98 27 LEU B N 1
ATOM 1728 C CA . LEU B 1 27 ? -10.328 -25.016 -0.173 1 98 27 LEU B CA 1
ATOM 1729 C C . LEU B 1 27 ? -10.367 -25.75 1.166 1 98 27 LEU B C 1
ATOM 1731 O O . LEU B 1 27 ? -9.352 -25.828 1.861 1 98 27 LEU B O 1
ATOM 1735 N N . GLU B 1 28 ? -11.508 -26.266 1.46 1 97.19 28 GLU B N 1
ATOM 1736 C CA . GLU B 1 28 ? -11.672 -26.953 2.734 1 97.19 28 GLU B CA 1
ATOM 1737 C C . GLU B 1 28 ? -10.719 -28.141 2.848 1 97.19 28 GLU B C 1
ATOM 1739 O O . GLU B 1 28 ? -10.102 -28.344 3.893 1 97.19 28 GLU B O 1
ATOM 1744 N N . LYS B 1 29 ? -10.656 -28.891 1.81 1 97.75 29 LYS B N 1
ATOM 1745 C CA . LYS B 1 29 ? -9.766 -30.047 1.789 1 97.75 29 LYS B CA 1
ATOM 1746 C C . LYS B 1 29 ? -8.32 -29.625 2.021 1 97.75 29 LYS B C 1
ATOM 1748 O O . LYS B 1 29 ? -7.629 -30.188 2.873 1 97.75 29 LYS B O 1
ATOM 1753 N N . ASN B 1 30 ? -7.891 -28.672 1.344 1 97.31 30 ASN B N 1
ATOM 1754 C CA . ASN B 1 30 ? -6.508 -28.219 1.444 1 97.31 30 ASN B CA 1
ATOM 1755 C C . ASN B 1 30 ? -6.238 -27.531 2.785 1 97.31 30 ASN B C 1
ATOM 1757 O O . ASN B 1 30 ? -5.203 -27.781 3.408 1 97.31 30 ASN B O 1
ATOM 1761 N N . LEU B 1 31 ? -7.164 -26.734 3.275 1 96.56 31 LEU B N 1
ATOM 1762 C CA . LEU B 1 31 ? -6.992 -26.016 4.539 1 96.56 31 LEU B CA 1
ATOM 1763 C C . LEU B 1 31 ? -6.938 -26.984 5.707 1 96.56 31 LEU B C 1
ATOM 1765 O O . LEU B 1 31 ? -6.148 -26.812 6.637 1 96.56 31 LEU B O 1
ATOM 1769 N N . THR B 1 32 ? -7.766 -27.984 5.598 1 96.12 32 THR B N 1
ATOM 1770 C CA . THR B 1 32 ? -7.758 -29.016 6.633 1 96.12 32 THR B CA 1
ATOM 1771 C C . THR B 1 32 ? -6.398 -29.703 6.695 1 96.12 32 THR B C 1
ATOM 1773 O O . THR B 1 32 ? -5.84 -29.891 7.781 1 96.12 32 THR B O 1
ATOM 1776 N N . ARG B 1 33 ? -5.887 -30.047 5.574 1 95.81 33 ARG B N 1
ATOM 1777 C CA . ARG B 1 33 ? -4.586 -30.703 5.5 1 95.81 33 ARG B CA 1
ATOM 1778 C C . ARG B 1 33 ? -3.486 -29.797 6.047 1 95.81 33 ARG B C 1
ATOM 1780 O O . ARG B 1 33 ? -2.504 -30.281 6.613 1 95.81 33 ARG B O 1
ATOM 1787 N N . MET B 1 34 ? -3.707 -28.547 5.941 1 92.62 34 MET B N 1
ATOM 1788 C CA . MET B 1 34 ? -2.713 -27.562 6.375 1 92.62 34 MET B CA 1
ATOM 1789 C C . MET B 1 34 ? -2.916 -27.203 7.84 1 92.62 34 MET B C 1
ATOM 1791 O O . MET B 1 34 ? -2.09 -26.5 8.43 1 92.62 34 MET B O 1
ATOM 1795 N N . GLY B 1 35 ? -4.023 -27.578 8.352 1 92.81 35 GLY B N 1
ATOM 1796 C CA . GLY B 1 35 ? -4.332 -27.234 9.734 1 92.81 35 GLY B CA 1
ATOM 1797 C C . GLY B 1 35 ? -4.789 -25.812 9.922 1 92.81 35 GLY B C 1
ATOM 1798 O O . GLY B 1 35 ? -4.609 -25.219 10.992 1 92.81 35 GLY B O 1
ATOM 1799 N N . ILE B 1 36 ? -5.367 -25.219 8.93 1 93.31 36 ILE B N 1
ATOM 1800 C CA . ILE B 1 36 ? -5.844 -23.844 9 1 93.31 36 ILE B CA 1
ATOM 1801 C C . ILE B 1 36 ? -7.359 -23.828 9.195 1 93.31 36 ILE B C 1
ATOM 1803 O O . ILE B 1 36 ? -8.094 -24.469 8.43 1 93.31 36 ILE B O 1
ATOM 1807 N N . ARG B 1 37 ? -7.754 -23.141 10.164 1 93.81 37 ARG B N 1
ATOM 1808 C CA . ARG B 1 37 ? -9.188 -23 10.414 1 93.81 37 ARG B CA 1
ATOM 1809 C C . ARG B 1 37 ? -9.828 -22.062 9.414 1 93.81 37 ARG B C 1
ATOM 1811 O O . ARG B 1 37 ? -9.18 -21.125 8.93 1 93.81 37 ARG B O 1
ATOM 1818 N N . TRP B 1 38 ? -11.094 -22.328 9.148 1 95.25 38 TRP B N 1
ATOM 1819 C CA . TRP B 1 38 ? -11.789 -21.484 8.195 1 95.25 38 TRP B CA 1
ATOM 1820 C C . TRP B 1 38 ? -13.266 -21.344 8.555 1 95.25 38 TRP B C 1
ATOM 1822 O O . TRP B 1 38 ? -13.797 -22.125 9.336 1 95.25 38 TRP B O 1
ATOM 1832 N N . HIS B 1 39 ? -13.836 -20.297 8.102 1 93.56 39 HIS B N 1
ATOM 1833 C CA . HIS B 1 39 ? -15.266 -20.062 8.195 1 93.56 39 HIS B CA 1
ATOM 1834 C C . HIS B 1 39 ? -15.828 -19.562 6.859 1 93.56 39 HIS B C 1
ATOM 1836 O O . HIS B 1 39 ? -15.18 -18.781 6.16 1 93.56 39 HIS B O 1
ATOM 1842 N N . HIS B 1 40 ? -16.953 -20.047 6.559 1 93.44 40 HIS B N 1
ATOM 1843 C CA . HIS B 1 40 ? -17.609 -19.625 5.316 1 93.44 40 HIS B CA 1
ATOM 1844 C C . HIS B 1 40 ? -18.703 -18.609 5.586 1 93.44 40 HIS B C 1
ATOM 1846 O O . HIS B 1 40 ? -19.438 -18.719 6.566 1 93.44 40 HIS B O 1
ATOM 1852 N N . LEU B 1 41 ? -18.719 -17.625 4.723 1 91.31 41 LEU B N 1
ATOM 1853 C CA . LEU B 1 41 ? -19.766 -16.609 4.766 1 91.31 41 LEU B CA 1
ATOM 1854 C C . LEU B 1 41 ? -20.344 -16.375 3.375 1 91.31 41 LEU B C 1
ATOM 1856 O O . LEU B 1 41 ? -19.625 -16.438 2.377 1 91.31 41 LEU B O 1
ATOM 1860 N N . THR B 1 42 ? -21.656 -16.203 3.34 1 89.19 42 THR B N 1
ATOM 1861 C CA . THR B 1 42 ? -22.312 -15.867 2.088 1 89.19 42 THR B CA 1
ATOM 1862 C C . THR B 1 42 ? -23.219 -14.641 2.268 1 89.19 42 THR B C 1
ATOM 1864 O O . THR B 1 42 ? -23.812 -14.445 3.332 1 89.19 42 THR B O 1
ATOM 1867 N N . GLY B 1 43 ? -23.188 -13.914 1.26 1 82.5 43 GLY B N 1
ATOM 1868 C CA . GLY B 1 43 ? -24 -12.711 1.345 1 82.5 43 GLY B CA 1
ATOM 1869 C C . GLY B 1 43 ? -23.531 -11.75 2.418 1 82.5 43 GLY B C 1
ATOM 1870 O O . GLY B 1 43 ? -22.359 -11.781 2.82 1 82.5 43 GLY B O 1
ATOM 1871 N N . ASP B 1 44 ? -24.234 -10.602 2.758 1 83.81 44 ASP B N 1
ATOM 1872 C CA . ASP B 1 44 ? -23.844 -9.586 3.725 1 83.81 44 ASP B CA 1
ATOM 1873 C C . ASP B 1 44 ? -24.172 -10.023 5.148 1 83.81 44 ASP B C 1
ATOM 1875 O O . ASP B 1 44 ? -24.672 -9.227 5.949 1 83.81 44 ASP B O 1
ATOM 1879 N N . GLU B 1 45 ? -23.828 -11.375 5.301 1 81.94 45 GLU B N 1
ATOM 1880 C CA . GLU B 1 45 ? -23.922 -11.883 6.664 1 81.94 45 GLU B CA 1
ATOM 1881 C C . GLU B 1 45 ? -22.953 -11.148 7.594 1 81.94 45 GLU B C 1
ATOM 1883 O O . GLU B 1 45 ? -21.938 -10.625 7.148 1 81.94 45 GLU B O 1
ATOM 1888 N N . ALA B 1 46 ? -23.25 -11.141 8.789 1 81.44 46 ALA B N 1
ATOM 1889 C CA . ALA B 1 46 ? -22.422 -10.461 9.789 1 81.44 46 ALA B CA 1
ATOM 1890 C C . ALA B 1 46 ? -21.078 -11.164 9.945 1 81.44 46 ALA B C 1
ATOM 1892 O O . ALA B 1 46 ? -21 -12.391 9.914 1 81.44 46 ALA B O 1
ATOM 1893 N N . LEU B 1 47 ? -20.094 -10.43 10.086 1 84.25 47 LEU B N 1
ATOM 1894 C CA . LEU B 1 47 ? -18.75 -10.961 10.328 1 84.25 47 LEU B CA 1
ATOM 1895 C C . LEU B 1 47 ? -18.688 -11.695 11.664 1 84.25 47 LEU B C 1
ATOM 1897 O O . LEU B 1 47 ? -19.312 -11.273 12.641 1 84.25 47 LEU B O 1
ATOM 1901 N N . PRO B 1 48 ? -18.062 -12.781 11.656 1 81.5 48 PRO B N 1
ATOM 1902 C CA . PRO B 1 48 ? -17.859 -13.477 12.93 1 81.5 48 PRO B CA 1
ATOM 1903 C C . PRO B 1 48 ? -17.078 -12.641 13.945 1 81.5 48 PRO B C 1
ATOM 1905 O O . PRO B 1 48 ? -16.391 -11.695 13.562 1 81.5 48 PRO B O 1
ATOM 1908 N N . PRO B 1 49 ? -17.234 -12.961 15.188 1 77.5 49 PRO B N 1
ATOM 1909 C CA . PRO B 1 49 ? -16.562 -12.203 16.25 1 77.5 49 PRO B CA 1
ATOM 1910 C C . PRO B 1 49 ? -15.047 -12.305 16.188 1 77.5 49 PRO B C 1
ATOM 1912 O O . PRO B 1 49 ? -14.344 -11.383 16.609 1 77.5 49 PRO B O 1
ATOM 1915 N N . LEU B 1 50 ? -14.531 -13.406 15.656 1 78.25 50 LEU B N 1
ATOM 1916 C CA . LEU B 1 50 ? -13.078 -13.57 15.594 1 78.25 50 LEU B CA 1
ATOM 1917 C C . LEU B 1 50 ? -12.5 -12.812 14.406 1 78.25 50 LEU B C 1
ATOM 1919 O O . LEU B 1 50 ? -13.062 -12.852 13.305 1 78.25 50 LEU B O 1
ATOM 1923 N N . THR B 1 51 ? -11.445 -12.242 14.695 1 86.31 51 THR B N 1
ATOM 1924 C CA . THR B 1 51 ? -10.773 -11.516 13.625 1 86.31 51 THR B CA 1
ATOM 1925 C C . THR B 1 51 ? -10.055 -12.484 12.688 1 86.31 51 THR B C 1
ATOM 1927 O O . THR B 1 51 ? -9.156 -13.211 13.109 1 86.31 51 THR B O 1
ATOM 1930 N N . PRO B 1 52 ? -10.5 -12.547 11.508 1 93.38 52 PRO B N 1
ATOM 1931 C CA . PRO B 1 52 ? -9.828 -13.453 10.57 1 93.38 52 PRO B CA 1
ATOM 1932 C C . PRO B 1 52 ? -8.422 -12.992 10.203 1 93.38 52 PRO B C 1
ATOM 1934 O O . PRO B 1 52 ? -8.109 -11.797 10.305 1 93.38 52 PRO B O 1
ATOM 1937 N N . CYS B 1 53 ? -7.633 -13.953 9.82 1 93.75 53 CYS B N 1
ATOM 1938 C CA . CYS B 1 53 ? -6.297 -13.609 9.352 1 93.75 53 CYS B CA 1
ATOM 1939 C C . CYS B 1 53 ? -6.344 -13.039 7.941 1 93.75 53 CYS B C 1
ATOM 1941 O O . CYS B 1 53 ? -5.492 -12.234 7.562 1 93.75 53 CYS B O 1
ATOM 1943 N N . ALA B 1 54 ? -7.297 -13.492 7.211 1 96.38 54 ALA B N 1
ATOM 1944 C CA . ALA B 1 54 ? -7.543 -13.008 5.852 1 96.38 54 ALA B CA 1
ATOM 1945 C C . ALA B 1 54 ? -8.922 -13.422 5.363 1 96.38 54 ALA B C 1
ATOM 1947 O O . ALA B 1 54 ? -9.609 -14.219 6.016 1 96.38 54 ALA B O 1
ATOM 1948 N N . VAL B 1 55 ? -9.305 -12.812 4.309 1 96.5 55 VAL B N 1
ATOM 1949 C CA . VAL B 1 55 ? -10.562 -13.148 3.654 1 96.5 55 VAL B CA 1
ATOM 1950 C C . VAL B 1 55 ? -10.305 -13.578 2.213 1 96.5 55 VAL B C 1
ATOM 1952 O O . VAL B 1 55 ? -9.484 -12.969 1.519 1 96.5 55 VAL B O 1
ATOM 1955 N N . LEU B 1 56 ? -10.906 -14.641 1.87 1 97.94 56 LEU B N 1
ATOM 1956 C CA . LEU B 1 56 ? -10.867 -15.117 0.492 1 97.94 56 LEU B CA 1
ATOM 1957 C C . LEU B 1 56 ? -12.227 -14.938 -0.182 1 97.94 56 LEU B C 1
ATOM 1959 O O . LEU B 1 56 ? -13.242 -15.406 0.331 1 97.94 56 LEU B O 1
ATOM 1963 N N . VAL B 1 57 ? -12.195 -14.227 -1.302 1 97.38 57 VAL B N 1
ATOM 1964 C CA . VAL B 1 57 ? -13.43 -13.938 -2.025 1 97.38 57 VAL B CA 1
ATOM 1965 C C . VAL B 1 57 ? -13.328 -14.469 -3.453 1 97.38 57 VAL B C 1
ATOM 1967 O O . VAL B 1 57 ? -12.312 -14.281 -4.125 1 97.38 57 VAL B O 1
ATOM 1970 N N . GLU B 1 58 ? -14.312 -15.172 -3.902 1 97.19 58 GLU B N 1
ATOM 1971 C CA . GLU B 1 58 ? -14.328 -15.633 -5.289 1 97.19 58 GLU B CA 1
ATOM 1972 C C . GLU B 1 58 ? -14.922 -14.578 -6.215 1 97.19 58 GLU B C 1
ATOM 1974 O O . GLU B 1 58 ? -16.062 -14.164 -6.039 1 97.19 58 GLU B O 1
ATOM 1979 N N . LEU B 1 59 ? -14.18 -14.195 -7.215 1 95.94 59 LEU B N 1
ATOM 1980 C CA . LEU B 1 59 ? -14.516 -13.062 -8.062 1 95.94 59 LEU B CA 1
ATOM 1981 C C . LEU B 1 59 ? -15.812 -13.32 -8.836 1 95.94 59 LEU B C 1
ATOM 1983 O O . LEU B 1 59 ? -16.656 -12.43 -8.961 1 95.94 59 LEU B O 1
ATOM 1987 N N . GLU B 1 60 ? -16.016 -14.484 -9.289 1 94.19 60 GLU B N 1
ATOM 1988 C CA . GLU B 1 60 ? -17.125 -14.828 -10.164 1 94.19 60 GLU B CA 1
ATOM 1989 C C . GLU B 1 60 ? -18.438 -14.938 -9.383 1 94.19 60 GLU B C 1
ATOM 1991 O O . GLU B 1 60 ? -19.516 -14.875 -9.961 1 94.19 60 GLU B O 1
ATOM 1996 N N . ALA B 1 61 ? -18.359 -15.094 -8.125 1 93.69 61 ALA B N 1
ATOM 1997 C CA . ALA B 1 61 ? -19.547 -15.359 -7.324 1 93.69 61 ALA B CA 1
ATOM 1998 C C . ALA B 1 61 ? -19.766 -14.25 -6.297 1 93.69 61 ALA B C 1
ATOM 2000 O O . ALA B 1 61 ? -20.734 -14.305 -5.527 1 93.69 61 ALA B O 1
ATOM 2001 N N . PHE B 1 62 ? -19.031 -13.273 -6.301 1 92.56 62 PHE B N 1
ATOM 2002 C CA . PHE B 1 62 ? -19.031 -12.25 -5.262 1 92.56 62 PHE B CA 1
ATOM 2003 C C . PHE B 1 62 ? -20.375 -11.516 -5.234 1 92.56 62 PHE B C 1
ATOM 2005 O O . PHE B 1 62 ? -20.828 -11.008 -6.258 1 92.56 62 PHE B O 1
ATOM 2012 N N . ALA B 1 63 ? -20.891 -11.359 -3.947 1 91.06 63 ALA B N 1
ATOM 2013 C CA . ALA B 1 63 ? -22.188 -10.727 -3.773 1 91.06 63 ALA B CA 1
ATOM 2014 C C . ALA B 1 63 ? -22.281 -10.016 -2.424 1 91.06 63 ALA B C 1
ATOM 2016 O O . ALA B 1 63 ? -23.375 -9.703 -1.95 1 91.06 63 ALA B O 1
ATOM 2017 N N . SER B 1 64 ? -21.219 -9.766 -1.751 1 92.56 64 SER B N 1
ATOM 2018 C CA . SER B 1 64 ? -21.219 -9.266 -0.381 1 92.56 64 SER B CA 1
ATOM 2019 C C . SER B 1 64 ? -20.453 -7.949 -0.273 1 92.56 64 SER B C 1
ATOM 2021 O O . SER B 1 64 ? -19.484 -7.848 0.471 1 92.56 64 SER B O 1
ATOM 2023 N N . PRO B 1 65 ? -20.891 -6.848 -0.903 1 91.69 65 PRO B N 1
ATOM 2024 C CA . PRO B 1 65 ? -20.156 -5.582 -0.913 1 91.69 65 PRO B CA 1
ATOM 2025 C C . PRO B 1 65 ? -20.062 -4.941 0.47 1 91.69 65 PRO B C 1
ATOM 2027 O O . PRO B 1 65 ? -19.062 -4.301 0.794 1 91.69 65 PRO B O 1
ATOM 2030 N N . LEU B 1 66 ? -21.109 -5.105 1.321 1 91.69 66 LEU B N 1
ATOM 2031 C CA . LEU B 1 66 ? -21.078 -4.504 2.652 1 91.69 66 LEU B CA 1
ATOM 2032 C C . LEU B 1 66 ? -20.062 -5.207 3.549 1 91.69 66 LEU B C 1
ATOM 2034 O O . LEU B 1 66 ? -19.297 -4.551 4.254 1 91.69 66 LEU B O 1
ATOM 2038 N N . THR B 1 67 ? -20.078 -6.488 3.459 1 90.75 67 THR B N 1
ATOM 2039 C CA . THR B 1 67 ? -19.125 -7.281 4.219 1 90.75 67 THR B CA 1
ATOM 2040 C C . THR B 1 67 ? -17.688 -6.922 3.826 1 90.75 67 THR B C 1
ATOM 2042 O O . THR B 1 67 ? -16.828 -6.711 4.691 1 90.75 67 THR B O 1
ATOM 2045 N N . LEU B 1 68 ? -17.438 -6.754 2.604 1 91.5 68 LEU B N 1
ATOM 2046 C CA . LEU B 1 68 ? -16.109 -6.453 2.111 1 91.5 68 LEU B CA 1
ATOM 2047 C C . LEU B 1 68 ? -15.672 -5.051 2.523 1 91.5 68 LEU B C 1
ATOM 2049 O O . LEU B 1 68 ? -14.5 -4.816 2.826 1 91.5 68 LEU B O 1
ATOM 2053 N N . SER B 1 69 ? -16.641 -4.188 2.488 1 91.56 69 SER B N 1
ATOM 2054 C CA . SER B 1 69 ? -16.359 -2.828 2.934 1 91.56 69 SER B CA 1
ATOM 2055 C C . SER B 1 69 ? -15.883 -2.814 4.383 1 91.56 69 SER B C 1
ATOM 2057 O O . SER B 1 69 ? -14.922 -2.117 4.723 1 91.56 69 SER B O 1
ATOM 2059 N N . GLN B 1 70 ? -16.5 -3.592 5.207 1 89.62 70 GLN B N 1
ATOM 2060 C CA . GLN B 1 70 ? -16.125 -3.697 6.609 1 89.62 70 GLN B CA 1
ATOM 2061 C C . GLN B 1 70 ? -14.742 -4.328 6.762 1 89.62 70 GLN B C 1
ATOM 2063 O O . GLN B 1 70 ? -13.945 -3.893 7.598 1 89.62 70 GLN B O 1
ATOM 2068 N N . ILE B 1 71 ? -14.5 -5.246 5.965 1 91.25 71 ILE B N 1
ATOM 2069 C CA . ILE B 1 71 ? -13.227 -5.957 5.969 1 91.25 71 ILE B CA 1
ATOM 2070 C C . ILE B 1 71 ? -12.102 -5.004 5.59 1 91.25 71 ILE B C 1
ATOM 2072 O O . ILE B 1 71 ? -11.062 -4.961 6.25 1 91.25 71 ILE B O 1
ATOM 2076 N N . ASN B 1 72 ? -12.344 -4.281 4.551 1 91.31 72 ASN B N 1
ATOM 2077 C CA . ASN B 1 72 ? -11.352 -3.316 4.082 1 91.31 72 ASN B CA 1
ATOM 2078 C C . ASN B 1 72 ? -11.078 -2.24 5.133 1 91.31 72 ASN B C 1
ATOM 2080 O O . ASN B 1 72 ? -9.93 -1.887 5.379 1 91.31 72 ASN B O 1
ATOM 2084 N N . LEU B 1 73 ? -12.148 -1.826 5.746 1 87.12 73 LEU B N 1
ATOM 2085 C CA . LEU B 1 73 ? -12.023 -0.807 6.781 1 87.12 73 LEU B CA 1
ATOM 2086 C C . LEU B 1 73 ? -11.227 -1.334 7.973 1 87.12 73 LEU B C 1
ATOM 2088 O O . LEU B 1 73 ? -10.477 -0.587 8.602 1 87.12 73 L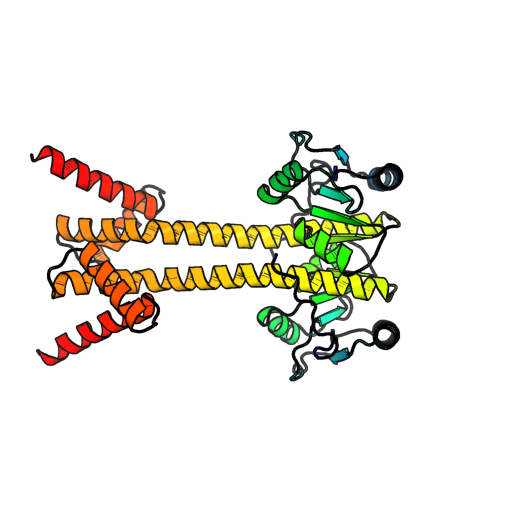EU B O 1
ATOM 2092 N N . ALA B 1 74 ? -11.383 -2.59 8.219 1 88.75 74 ALA B N 1
ATOM 2093 C CA . ALA B 1 74 ? -10.719 -3.213 9.359 1 88.75 74 ALA B CA 1
ATOM 2094 C C . ALA B 1 74 ? -9.266 -3.551 9.039 1 88.75 74 ALA B C 1
ATOM 2096 O O . ALA B 1 74 ? -8.516 -4.004 9.906 1 88.75 74 ALA B O 1
ATOM 2097 N N . GLY B 1 75 ? -8.859 -3.375 7.777 1 90.5 75 GLY B N 1
ATOM 2098 C CA . GLY B 1 75 ? -7.48 -3.637 7.379 1 90.5 75 GLY B CA 1
ATOM 2099 C C . GLY B 1 75 ? -7.176 -5.113 7.23 1 90.5 75 GLY B C 1
ATOM 2100 O O . GLY B 1 75 ? -6.016 -5.527 7.316 1 90.5 75 GLY B O 1
ATOM 2101 N N . ILE B 1 76 ? -8.195 -5.934 7.09 1 93.75 76 ILE B N 1
ATOM 2102 C CA . ILE B 1 76 ? -8.023 -7.375 6.949 1 93.75 76 ILE B CA 1
ATOM 2103 C C . ILE B 1 76 ? -7.594 -7.707 5.52 1 93.75 76 ILE B C 1
ATOM 2105 O O . ILE B 1 76 ? -8.188 -7.219 4.555 1 93.75 76 ILE B O 1
ATOM 2109 N N . PRO B 1 77 ? -6.598 -8.523 5.348 1 96.94 77 PRO B N 1
ATOM 2110 C CA . PRO B 1 77 ? -6.145 -8.891 4.004 1 96.94 77 PRO B CA 1
ATOM 2111 C C . PRO B 1 77 ? -7.234 -9.586 3.186 1 96.94 77 PRO B C 1
ATOM 2113 O O . PRO B 1 77 ? -7.98 -10.406 3.719 1 96.94 77 PRO B O 1
ATOM 2116 N N . VAL B 1 78 ? -7.301 -9.227 1.896 1 97.38 78 VAL B N 1
ATOM 2117 C CA . VAL B 1 78 ? -8.273 -9.828 0.99 1 97.38 78 VAL B CA 1
ATOM 2118 C C . VAL B 1 78 ? -7.543 -10.57 -0.129 1 97.38 78 VAL B C 1
ATOM 2120 O O . VAL B 1 78 ? -6.613 -10.031 -0.737 1 97.38 78 VAL B O 1
ATOM 2123 N N . ILE B 1 79 ? -7.938 -11.758 -0.336 1 98.12 79 ILE B N 1
ATOM 2124 C CA . ILE B 1 79 ? -7.445 -12.594 -1.424 1 98.12 79 ILE B CA 1
ATOM 2125 C C . ILE B 1 79 ? -8.562 -12.836 -2.436 1 98.12 79 ILE B C 1
ATOM 2127 O O . ILE B 1 79 ? -9.664 -13.258 -2.066 1 98.12 79 ILE B O 1
ATOM 2131 N N . ALA B 1 80 ? -8.281 -12.523 -3.668 1 97.88 80 ALA B N 1
ATOM 2132 C CA . ALA B 1 80 ? -9.25 -12.812 -4.727 1 97.88 80 ALA B CA 1
ATOM 2133 C C . ALA B 1 80 ? -9.008 -14.188 -5.332 1 97.88 80 ALA B C 1
ATOM 2135 O O . ALA B 1 80 ? -7.867 -14.547 -5.645 1 97.88 80 ALA B O 1
ATOM 2136 N N . LEU B 1 81 ? -10.016 -14.969 -5.434 1 97.69 81 LEU B N 1
ATOM 2137 C CA . LEU B 1 81 ? -9.992 -16.297 -6.039 1 97.69 81 LEU B CA 1
ATOM 2138 C C . LEU B 1 81 ? -10.648 -16.281 -7.414 1 97.69 81 LEU B C 1
ATOM 2140 O O . LEU B 1 81 ? -11.734 -15.727 -7.582 1 97.69 81 LEU B O 1
ATOM 2144 N N . THR B 1 82 ? -9.992 -16.875 -8.375 1 96.38 82 THR B N 1
ATOM 2145 C CA . THR B 1 82 ? -10.57 -16.875 -9.711 1 96.38 82 THR B CA 1
ATOM 2146 C C . THR B 1 82 ? -10.141 -18.109 -10.492 1 96.38 82 THR B C 1
ATOM 2148 O O . THR B 1 82 ? -9.141 -18.734 -10.164 1 96.38 82 THR B O 1
ATOM 2151 N N . SER B 1 83 ? -10.93 -18.453 -11.516 1 93.56 83 SER B N 1
ATOM 2152 C CA . SER B 1 83 ? -10.609 -19.531 -12.43 1 93.56 83 SER B CA 1
ATOM 2153 C C . SER B 1 83 ? -9.883 -19.016 -13.672 1 93.56 83 SER B C 1
ATOM 2155 O O . SER B 1 83 ? -9.312 -19.797 -14.43 1 93.56 83 SER B O 1
ATOM 2157 N N . HIS B 1 84 ? -9.891 -17.734 -13.836 1 88.12 84 HIS B N 1
ATOM 2158 C CA . HIS B 1 84 ? -9.367 -17.156 -15.062 1 88.12 84 HIS B CA 1
ATOM 2159 C C . HIS B 1 84 ? -8.203 -16.203 -14.773 1 88.12 84 HIS B C 1
ATOM 2161 O O . HIS B 1 84 ? -8.109 -15.656 -13.68 1 88.12 84 HIS B O 1
ATOM 2167 N N . GLU B 1 85 ? -7.332 -16.172 -15.703 1 82.69 85 GLU B N 1
ATOM 2168 C CA . GLU B 1 85 ? -6.227 -15.219 -15.633 1 82.69 85 GLU B CA 1
ATOM 2169 C C . GLU B 1 85 ? -6.371 -14.125 -16.688 1 82.69 85 GLU B C 1
ATOM 2171 O O . GLU B 1 85 ? -6.664 -14.414 -17.859 1 82.69 85 GLU B O 1
ATOM 2176 N N . GLY B 1 86 ? -6.332 -12.922 -16.266 1 83.5 86 GLY B N 1
ATOM 2177 C CA . GLY B 1 86 ? -6.43 -11.812 -17.203 1 83.5 86 GLY B CA 1
ATOM 2178 C C . GLY B 1 86 ? -6.555 -10.469 -16.516 1 83.5 86 GLY B C 1
ATOM 2179 O O . GLY B 1 86 ? -6.66 -10.398 -15.289 1 83.5 86 GLY B O 1
ATOM 2180 N N . LEU B 1 87 ? -6.551 -9.508 -17.391 1 86.06 87 LEU B N 1
ATOM 2181 C CA . LEU B 1 87 ? -6.586 -8.133 -16.906 1 86.06 87 LEU B CA 1
ATOM 2182 C C . LEU B 1 87 ? -7.887 -7.844 -16.172 1 86.06 87 LEU B C 1
ATOM 2184 O O . LEU B 1 87 ? -7.891 -7.148 -15.148 1 86.06 87 LEU B O 1
ATOM 2188 N N . TYR B 1 88 ? -8.914 -8.398 -16.672 1 90.19 88 TYR B N 1
ATOM 2189 C CA . TYR B 1 88 ? -10.219 -8.148 -16.062 1 90.19 88 TYR B CA 1
ATOM 2190 C C . TYR B 1 88 ? -10.25 -8.664 -14.625 1 90.19 88 TYR B C 1
ATOM 2192 O O . TYR B 1 88 ? -10.719 -7.969 -13.719 1 90.19 88 TYR B O 1
ATOM 2200 N N . GLN B 1 89 ? -9.828 -9.828 -14.43 1 93.06 89 GLN B N 1
ATOM 2201 C CA . GLN B 1 89 ? -9.805 -10.43 -13.094 1 93.06 89 GLN B CA 1
ATOM 2202 C C . GLN B 1 89 ? -8.906 -9.633 -12.148 1 93.06 89 GLN B C 1
ATOM 2204 O O . GLN B 1 89 ? -9.258 -9.414 -10.992 1 93.06 89 GLN B O 1
ATOM 2209 N N . VAL B 1 90 ? -7.812 -9.18 -12.672 1 93.5 90 VAL B N 1
ATOM 2210 C CA . VAL B 1 90 ? -6.875 -8.406 -11.867 1 93.5 90 VAL B CA 1
ATOM 2211 C C . VAL B 1 90 ? -7.516 -7.086 -11.445 1 93.5 90 VAL B C 1
ATOM 2213 O O . VAL B 1 90 ? -7.438 -6.691 -10.281 1 93.5 90 VAL B O 1
ATOM 2216 N N . GLN B 1 91 ? -8.141 -6.441 -12.375 1 92.81 91 GLN B N 1
ATOM 2217 C CA . GLN B 1 91 ? -8.797 -5.172 -12.086 1 92.81 91 GLN B CA 1
ATOM 2218 C C . GLN B 1 91 ? -9.883 -5.344 -11.023 1 92.81 91 GLN B C 1
ATOM 2220 O O . GLN B 1 91 ? -9.969 -4.547 -10.086 1 92.81 91 GLN B O 1
ATOM 2225 N N . ARG B 1 92 ? -10.609 -6.34 -11.211 1 94 92 ARG B N 1
ATOM 2226 C CA . ARG B 1 92 ? -11.672 -6.609 -10.242 1 94 92 ARG B CA 1
ATOM 2227 C C . ARG B 1 92 ? -11.086 -6.898 -8.859 1 94 92 ARG B C 1
ATOM 2229 O O . ARG B 1 92 ? -11.609 -6.422 -7.852 1 94 92 ARG B O 1
ATOM 2236 N N . ALA B 1 93 ? -10.086 -7.652 -8.82 1 96.12 93 ALA B N 1
ATOM 2237 C CA . ALA B 1 93 ? -9.43 -7.98 -7.559 1 96.12 93 ALA B CA 1
ATOM 2238 C C . ALA B 1 93 ? -8.945 -6.719 -6.848 1 96.12 93 ALA B C 1
ATOM 2240 O O . ALA B 1 93 ? -9.172 -6.547 -5.648 1 96.12 93 ALA B O 1
ATOM 2241 N N . LEU B 1 94 ? -8.352 -5.84 -7.57 1 94.19 94 LEU B N 1
ATOM 2242 C CA . LEU B 1 94 ? -7.816 -4.602 -7.016 1 94.19 94 LEU B CA 1
ATOM 2243 C C . LEU B 1 94 ? -8.945 -3.699 -6.52 1 94.19 94 LEU B C 1
ATOM 2245 O O . LEU B 1 94 ? -8.82 -3.07 -5.469 1 94.19 94 LEU B O 1
ATOM 2249 N N . GLU B 1 95 ? -9.969 -3.668 -7.27 1 92.5 95 GLU B N 1
ATOM 2250 C CA . GLU B 1 95 ? -11.125 -2.867 -6.875 1 92.5 95 GLU B CA 1
ATOM 2251 C C . GLU B 1 95 ? -11.719 -3.369 -5.562 1 92.5 95 GLU B C 1
ATOM 2253 O O . GLU B 1 95 ? -12.25 -2.582 -4.773 1 92.5 95 GLU B O 1
ATOM 2258 N N . LEU B 1 96 ? -11.594 -4.617 -5.367 1 94.56 96 LEU B N 1
ATOM 2259 C CA . LEU B 1 96 ? -12.117 -5.219 -4.148 1 94.56 96 LEU B CA 1
ATOM 2260 C C . LEU B 1 96 ? -11.156 -5.023 -2.982 1 94.56 96 LEU B C 1
ATOM 2262 O O . LEU B 1 96 ? -11.469 -5.383 -1.844 1 94.56 96 LEU B O 1
ATOM 2266 N N . GLY B 1 97 ? -10.008 -4.539 -3.271 1 94.06 97 GLY B N 1
ATOM 2267 C CA . GLY B 1 97 ? -9.016 -4.309 -2.232 1 94.06 97 GLY B CA 1
ATOM 2268 C C . GLY B 1 97 ? -8.117 -5.504 -1.993 1 94.06 97 GLY B C 1
ATOM 2269 O O . GLY B 1 97 ? -7.438 -5.582 -0.967 1 94.06 97 GLY B O 1
ATOM 2270 N N . ALA B 1 98 ? -8.086 -6.43 -2.934 1 97 98 ALA B N 1
ATOM 2271 C CA . ALA B 1 98 ? -7.266 -7.629 -2.771 1 97 98 ALA B CA 1
ATOM 2272 C C . ALA B 1 98 ? -5.777 -7.297 -2.885 1 97 98 ALA B C 1
ATOM 2274 O O . ALA B 1 98 ? -5.379 -6.477 -3.717 1 97 98 ALA B O 1
ATOM 2275 N N . THR B 1 99 ? -5.059 -7.961 -2.049 1 96.75 99 THR B N 1
ATOM 2276 C CA . THR B 1 99 ? -3.613 -7.766 -2.102 1 96.75 99 THR B CA 1
ATOM 2277 C C . THR B 1 99 ? -2.922 -9.016 -2.641 1 96.75 99 THR B C 1
ATOM 2279 O O . THR B 1 99 ? -1.692 -9.062 -2.721 1 96.75 99 THR B O 1
ATOM 2282 N N . ALA B 1 100 ? -3.711 -9.977 -2.979 1 96.56 100 ALA B N 1
ATOM 2283 C CA . ALA B 1 100 ? -3.205 -11.164 -3.648 1 96.56 100 ALA B CA 1
ATOM 2284 C C . ALA B 1 100 ? -4.301 -11.836 -4.477 1 96.56 100 ALA B C 1
ATOM 2286 O O . ALA B 1 100 ? -5.488 -11.648 -4.211 1 96.56 100 ALA B O 1
ATOM 2287 N N . LEU B 1 101 ? -3.85 -12.57 -5.426 1 95.81 101 LEU B N 1
ATOM 2288 C CA . LEU B 1 101 ? -4.73 -13.297 -6.34 1 95.81 101 LEU B CA 1
ATOM 2289 C C . LEU B 1 101 ? -4.387 -14.781 -6.359 1 95.81 101 LEU B C 1
ATOM 2291 O O . LEU B 1 101 ? -3.227 -15.148 -6.555 1 95.81 101 LEU B O 1
ATOM 2295 N N . LEU B 1 102 ? -5.344 -15.609 -6.109 1 95.25 102 LEU B N 1
ATOM 2296 C CA . LEU B 1 102 ? -5.219 -17.062 -6.137 1 95.25 102 LEU B CA 1
ATOM 2297 C C . LEU B 1 102 ? -5.953 -17.656 -7.336 1 95.25 102 LEU B C 1
ATOM 2299 O O . LEU B 1 102 ? -7.164 -17.453 -7.48 1 95.25 102 LEU B O 1
ATOM 2303 N N . THR B 1 103 ? -5.246 -18.328 -8.141 1 93.12 103 THR B N 1
ATOM 2304 C CA . THR B 1 103 ? -5.863 -18.906 -9.32 1 93.12 103 THR B CA 1
ATOM 2305 C C . THR B 1 103 ? -6.094 -20.406 -9.133 1 93.12 103 THR B C 1
ATOM 2307 O O . THR B 1 103 ? -5.316 -21.078 -8.453 1 93.12 103 THR B O 1
ATOM 2310 N N . LYS B 1 104 ? -7.117 -20.906 -9.672 1 93.56 104 LYS B N 1
ATOM 2311 C CA . LYS B 1 104 ? -7.426 -22.328 -9.672 1 93.56 104 LYS B CA 1
ATOM 2312 C C . LYS B 1 104 ? -6.594 -23.078 -10.711 1 93.56 104 LYS B C 1
ATOM 2314 O O . LYS B 1 104 ? -6.289 -22.531 -11.773 1 93.56 104 LYS B O 1
ATOM 2319 N N . PRO B 1 105 ? -6.152 -24.312 -10.414 1 93.62 105 PRO B N 1
ATOM 2320 C CA . PRO B 1 105 ? -6.535 -25.156 -9.281 1 93.62 105 PRO B CA 1
ATOM 2321 C C . PRO B 1 105 ? -5.879 -24.734 -7.973 1 93.62 105 PRO B C 1
ATOM 2323 O O . PRO B 1 105 ? -4.742 -24.25 -7.977 1 93.62 105 PRO B O 1
ATOM 2326 N N . ILE B 1 106 ? -6.59 -25.062 -6.938 1 94.38 106 ILE B N 1
ATOM 2327 C CA . ILE B 1 106 ? -6.168 -24.656 -5.602 1 94.38 106 ILE B CA 1
ATOM 2328 C C . ILE B 1 106 ? -5.25 -25.719 -5 1 94.38 106 ILE B C 1
ATOM 2330 O O . ILE B 1 106 ? -5.633 -26.875 -4.875 1 94.38 106 ILE B O 1
ATOM 2334 N N . THR B 1 107 ? -4.051 -25.297 -4.637 1 92.5 107 THR B N 1
ATOM 2335 C CA . THR B 1 107 ? -3.096 -26.188 -3.982 1 92.5 107 THR B CA 1
ATOM 2336 C C . THR B 1 107 ? -2.682 -25.641 -2.623 1 92.5 107 THR B C 1
ATOM 2338 O O . THR B 1 107 ? -2.844 -24.438 -2.359 1 92.5 107 THR B O 1
ATOM 2341 N N . GLN B 1 108 ? -2.131 -26.5 -1.809 1 93.25 108 GLN B N 1
ATOM 2342 C CA . GLN B 1 108 ? -1.676 -26.094 -0.487 1 93.25 108 GLN B CA 1
ATOM 2343 C C . GLN B 1 108 ? -0.582 -25.031 -0.591 1 93.25 108 GLN B C 1
ATOM 2345 O O . GLN B 1 108 ? -0.605 -24.031 0.133 1 93.25 108 GLN B O 1
ATOM 2350 N N . ARG B 1 109 ? 0.292 -25.234 -1.486 1 88.56 109 ARG B N 1
ATOM 2351 C CA . ARG B 1 109 ? 1.41 -24.312 -1.653 1 88.56 109 ARG B CA 1
ATOM 2352 C C . ARG B 1 109 ? 0.925 -22.953 -2.115 1 88.56 109 ARG B C 1
ATOM 2354 O O . ARG B 1 109 ? 1.39 -21.922 -1.618 1 88.56 109 ARG B O 1
ATOM 2361 N N . ALA B 1 110 ? -0.002 -22.953 -3.053 1 90.31 110 ALA B N 1
ATOM 2362 C CA . ALA B 1 110 ? -0.556 -21.703 -3.561 1 90.31 110 ALA B CA 1
ATOM 2363 C C . ALA B 1 110 ? -1.301 -20.953 -2.463 1 90.31 110 ALA B C 1
ATOM 2365 O O . ALA B 1 110 ? -1.188 -19.734 -2.354 1 90.31 110 ALA B O 1
ATOM 2366 N N . ILE B 1 111 ? -2.033 -21.719 -1.662 1 94.31 111 ILE B N 1
ATOM 2367 C CA . ILE B 1 111 ? -2.768 -21.109 -0.563 1 94.31 111 ILE B CA 1
ATOM 2368 C C . ILE B 1 111 ? -1.789 -20.438 0.398 1 94.31 111 ILE B C 1
ATOM 2370 O O . ILE B 1 111 ? -1.974 -19.266 0.771 1 94.31 111 ILE B O 1
ATOM 2374 N N . TYR B 1 112 ? -0.826 -21.109 0.742 1 90.56 112 TYR B N 1
ATOM 2375 C CA . TYR B 1 112 ? 0.114 -20.625 1.746 1 90.56 112 TYR B CA 1
ATOM 2376 C C . TYR B 1 112 ? 0.831 -19.375 1.26 1 90.56 112 TYR B C 1
ATOM 2378 O O . TYR B 1 112 ? 0.849 -18.344 1.952 1 90.56 112 TYR B O 1
ATOM 2386 N N . THR B 1 113 ? 1.424 -19.422 0.148 1 91.44 113 THR B N 1
ATOM 2387 C CA . THR B 1 113 ? 2.197 -18.312 -0.402 1 91.44 113 THR B CA 1
ATOM 2388 C C . THR B 1 113 ? 1.311 -17.094 -0.618 1 91.44 113 THR B C 1
ATOM 2390 O O . THR B 1 113 ? 1.682 -15.977 -0.245 1 91.44 113 THR B O 1
ATOM 2393 N N . THR B 1 114 ? 0.13 -17.312 -1.185 1 94.06 114 THR B N 1
ATOM 2394 C CA . THR B 1 114 ? -0.805 -16.234 -1.448 1 94.06 114 THR B CA 1
ATOM 2395 C C . THR B 1 114 ? -1.261 -15.578 -0.144 1 94.06 114 THR B C 1
ATOM 2397 O O . THR B 1 114 ? -1.325 -14.352 -0.044 1 94.06 114 THR B O 1
ATOM 2400 N N . LEU B 1 115 ? -1.553 -16.406 0.812 1 95.25 115 LEU B N 1
ATOM 2401 C CA . LEU B 1 115 ? -2.006 -15.922 2.111 1 95.25 115 LEU B CA 1
ATOM 2402 C C . LEU B 1 115 ? -0.938 -15.062 2.773 1 95.25 115 LEU B C 1
ATOM 2404 O O . LEU B 1 115 ? -1.224 -13.953 3.229 1 95.25 115 LEU B O 1
ATOM 2408 N N . MET B 1 116 ? 0.247 -15.484 2.766 1 93.62 116 MET B N 1
ATOM 2409 C CA . MET B 1 116 ? 1.328 -14.773 3.438 1 93.62 116 MET B CA 1
ATOM 2410 C C . MET B 1 116 ? 1.658 -13.469 2.707 1 93.62 116 MET B C 1
ATOM 2412 O O . MET B 1 116 ? 1.922 -12.445 3.34 1 93.62 116 MET B O 1
ATOM 2416 N N . MET B 1 117 ? 1.619 -13.531 1.432 1 94.56 117 MET B N 1
ATOM 2417 C CA . MET B 1 117 ? 1.828 -12.312 0.655 1 94.56 117 MET B CA 1
ATOM 2418 C C . MET B 1 117 ? 0.724 -11.297 0.931 1 94.56 117 MET B C 1
ATOM 2420 O O . MET B 1 117 ? 0.999 -10.109 1.111 1 94.56 117 MET B O 1
ATOM 2424 N N . ALA B 1 118 ? -0.477 -11.82 0.898 1 96.5 118 ALA B N 1
ATOM 2425 C CA . ALA B 1 118 ? -1.622 -10.945 1.138 1 96.5 118 ALA B CA 1
ATOM 2426 C C . ALA B 1 118 ? -1.507 -10.25 2.49 1 96.5 118 ALA B C 1
ATOM 2428 O O . ALA B 1 118 ? -1.74 -9.039 2.596 1 96.5 118 ALA B O 1
ATOM 2429 N N . VAL B 1 119 ? -1.131 -11 3.463 1 94.69 119 VAL B N 1
ATOM 2430 C CA . VAL B 1 119 ? -1.023 -10.477 4.82 1 94.69 119 VAL B CA 1
ATOM 2431 C C . VAL B 1 119 ? 0.093 -9.438 4.887 1 94.69 119 VAL B C 1
ATOM 2433 O O . VAL B 1 119 ? -0.096 -8.352 5.441 1 94.69 119 VAL B O 1
ATOM 2436 N N . GLY B 1 120 ? 1.199 -9.75 4.352 1 94 120 GLY B N 1
ATOM 2437 C CA . GLY B 1 120 ? 2.328 -8.836 4.359 1 94 120 GLY B CA 1
ATOM 2438 C C . GLY B 1 120 ? 2.039 -7.523 3.648 1 94 120 GLY B C 1
ATOM 2439 O O . GLY B 1 120 ? 2.35 -6.449 4.168 1 94 120 GLY B O 1
ATOM 2440 N N . LEU B 1 121 ? 1.469 -7.625 2.506 1 95.06 121 LEU B N 1
ATOM 2441 C CA . LEU B 1 121 ? 1.18 -6.438 1.712 1 95.06 121 LEU B CA 1
ATOM 2442 C C . LEU B 1 121 ? 0.107 -5.582 2.381 1 95.06 121 LEU B C 1
ATOM 2444 O O . LEU B 1 121 ? 0.206 -4.355 2.398 1 95.06 121 LEU B O 1
ATOM 2448 N N . ARG B 1 122 ? -0.87 -6.238 2.877 1 94.94 122 ARG B N 1
ATOM 2449 C CA . ARG B 1 122 ? -1.925 -5.496 3.562 1 94.94 122 ARG B CA 1
ATOM 2450 C C . ARG B 1 122 ? -1.372 -4.754 4.773 1 94.94 122 ARG B C 1
ATOM 2452 O O . ARG B 1 122 ? -1.753 -3.607 5.031 1 94.94 122 ARG B O 1
ATOM 2459 N N . GLN B 1 123 ? -0.551 -5.434 5.469 1 91.75 123 GLN B N 1
ATOM 2460 C CA . GLN B 1 123 ? 0.073 -4.789 6.621 1 91.75 123 GLN B CA 1
ATOM 2461 C C . GLN B 1 123 ? 0.824 -3.527 6.199 1 91.75 123 GLN B C 1
ATOM 2463 O O . GLN B 1 123 ? 0.721 -2.488 6.859 1 91.75 123 GLN B O 1
ATOM 2468 N N . GLN B 1 124 ? 1.579 -3.627 5.152 1 91.44 124 GLN B N 1
ATOM 2469 C CA . GLN B 1 124 ? 2.309 -2.467 4.652 1 91.44 124 GLN B CA 1
ATOM 2470 C C . GLN B 1 124 ? 1.354 -1.339 4.27 1 91.44 124 GLN B C 1
ATOM 2472 O O . GLN B 1 124 ? 1.571 -0.183 4.637 1 91.44 124 GLN B O 1
ATOM 2477 N N . LEU B 1 125 ? 0.329 -1.689 3.562 1 92.62 125 LEU B N 1
ATOM 2478 C CA . LEU B 1 125 ? -0.667 -0.708 3.146 1 92.62 125 LEU B CA 1
ATOM 2479 C C . LEU B 1 125 ? -1.319 -0.049 4.359 1 92.62 125 LEU B C 1
ATOM 2481 O O . LEU B 1 125 ? -1.463 1.175 4.402 1 92.62 125 LEU B O 1
ATOM 2485 N N . HIS B 1 126 ? -1.689 -0.901 5.262 1 90.56 126 HIS B N 1
ATOM 2486 C CA . HIS B 1 126 ? -2.361 -0.422 6.465 1 90.56 126 HIS B CA 1
ATOM 2487 C C . HIS B 1 126 ? -1.46 0.517 7.258 1 90.56 126 HIS B C 1
ATOM 2489 O O . HIS B 1 126 ? -1.92 1.544 7.766 1 90.56 126 HIS B O 1
ATOM 2495 N N . ASP B 1 127 ? -0.191 0.217 7.402 1 90.06 127 ASP B N 1
ATOM 2496 C CA . ASP B 1 127 ? 0.76 1.059 8.125 1 90.06 127 ASP B CA 1
ATOM 2497 C C . ASP B 1 127 ? 0.85 2.447 7.496 1 90.06 127 ASP B C 1
ATOM 2499 O O . ASP B 1 127 ? 0.837 3.457 8.203 1 90.06 127 ASP B O 1
ATOM 2503 N N . ILE B 1 128 ? 0.937 2.455 6.219 1 91.19 128 ILE B N 1
ATOM 2504 C CA . ILE B 1 128 ? 1.052 3.734 5.523 1 91.19 128 ILE B CA 1
ATOM 2505 C C . ILE B 1 128 ? -0.24 4.531 5.691 1 91.19 128 ILE B C 1
ATOM 2507 O O . ILE B 1 128 ? -0.206 5.742 5.922 1 91.19 128 ILE B O 1
ATOM 2511 N N . GLN B 1 129 ? -1.332 3.926 5.598 1 91.88 129 GLN B N 1
ATOM 2512 C CA . GLN B 1 129 ? -2.629 4.574 5.754 1 91.88 129 GLN B CA 1
ATOM 2513 C C . GLN B 1 129 ? -2.791 5.148 7.16 1 91.88 129 GLN B C 1
ATOM 2515 O O . GLN B 1 129 ? -3.311 6.254 7.328 1 91.88 129 GLN B O 1
ATOM 2520 N N . GLN B 1 130 ? -2.396 4.367 8.148 1 90.81 130 GLN B N 1
ATOM 2521 C CA . GLN B 1 130 ? -2.461 4.836 9.531 1 90.81 130 GLN B CA 1
ATOM 2522 C C . GLN B 1 130 ? -1.596 6.078 9.734 1 90.81 130 GLN B C 1
ATOM 2524 O O . GLN B 1 130 ? -2.01 7.027 10.398 1 90.81 130 GLN B O 1
ATOM 2529 N N . GLN B 1 131 ? -0.427 6.059 9.172 1 91.88 131 GLN B N 1
ATOM 2530 C CA . GLN B 1 131 ? 0.447 7.223 9.258 1 91.88 131 GLN B CA 1
ATOM 2531 C C . GLN B 1 131 ? -0.19 8.438 8.586 1 91.88 131 GLN B C 1
ATOM 2533 O O . GLN B 1 131 ? -0.107 9.555 9.102 1 91.88 131 GLN B O 1
ATOM 2538 N N . GLN B 1 132 ? -0.764 8.195 7.445 1 90.62 132 GLN B N 1
ATOM 2539 C CA . GLN B 1 132 ? -1.475 9.258 6.738 1 90.62 132 GLN B CA 1
ATOM 2540 C C . GLN B 1 132 ? -2.582 9.844 7.605 1 90.62 132 GLN B C 1
ATOM 2542 O O . GLN B 1 132 ? -2.734 11.07 7.68 1 90.62 132 GLN B O 1
ATOM 2547 N N . MET B 1 133 ? -3.332 8.977 8.203 1 90.94 133 MET B N 1
ATOM 2548 C CA . MET B 1 133 ? -4.418 9.414 9.078 1 90.94 133 MET B CA 1
ATOM 2549 C C . MET B 1 133 ? -3.881 10.266 10.219 1 90.94 133 MET B C 1
ATOM 2551 O O . MET B 1 133 ? -4.473 11.289 10.57 1 90.94 133 MET B O 1
ATOM 2555 N N . LEU B 1 134 ? -2.842 9.844 10.797 1 88.75 134 LEU B N 1
ATOM 2556 C CA . LEU B 1 134 ? -2.23 10.602 11.883 1 88.75 134 LEU B CA 1
ATOM 2557 C C . LEU B 1 134 ? -1.773 11.977 11.406 1 88.75 134 LEU B C 1
ATOM 2559 O O . LEU B 1 134 ? -1.952 12.977 12.102 1 88.75 134 LEU B O 1
ATOM 2563 N N . LEU B 1 135 ? -1.184 12.047 10.219 1 86.31 135 LEU B N 1
ATOM 2564 C CA . LEU B 1 135 ? -0.753 13.32 9.641 1 86.31 135 LEU B CA 1
ATOM 2565 C C . LEU B 1 135 ? -1.95 14.219 9.352 1 86.31 135 LEU B C 1
ATOM 2567 O O . LEU B 1 135 ? -1.89 15.43 9.57 1 86.31 135 LEU B O 1
ATOM 2571 N N . ARG B 1 136 ? -2.977 13.664 8.867 1 86.62 136 ARG B N 1
ATOM 2572 C CA . ARG B 1 136 ? -4.199 14.422 8.617 1 86.62 136 ARG B CA 1
ATOM 2573 C C . ARG B 1 136 ? -4.762 15 9.914 1 86.62 136 ARG B C 1
ATOM 2575 O O . ARG B 1 136 ? -5.191 16.156 9.945 1 86.62 136 ARG B O 1
ATOM 2582 N N . GLN B 1 137 ? -4.801 14.188 10.922 1 83.75 137 GLN B N 1
ATOM 2583 C CA . GLN B 1 137 ? -5.273 14.625 12.234 1 83.75 137 GLN B CA 1
ATOM 2584 C C . GLN B 1 137 ? -4.422 15.781 12.766 1 83.75 137 GLN B C 1
ATOM 2586 O O . GLN B 1 137 ? -4.953 16.75 13.312 1 83.75 137 GLN B O 1
ATOM 2591 N N . ARG B 1 138 ? -3.168 15.672 12.641 1 78.81 138 ARG B N 1
ATOM 2592 C CA . ARG B 1 138 ? -2.258 16.719 13.094 1 78.81 138 ARG B CA 1
ATOM 2593 C C . ARG B 1 138 ? -2.492 18.016 12.312 1 78.81 138 ARG B C 1
ATOM 2595 O O . ARG B 1 138 ? -2.523 19.094 12.898 1 78.81 138 ARG B O 1
ATOM 2602 N N . LEU B 1 139 ? -2.637 17.891 10.992 1 80.75 139 LEU B N 1
ATOM 2603 C CA . LEU B 1 139 ? -2.902 19.047 10.148 1 80.75 139 LEU B CA 1
ATOM 2604 C C . LEU B 1 139 ? -4.227 19.703 10.531 1 80.75 139 LEU B C 1
ATOM 2606 O O . LEU B 1 139 ? -4.344 20.938 10.516 1 80.75 139 LEU B O 1
ATOM 2610 N N . ALA B 1 140 ? -5.184 18.828 10.812 1 81.94 140 ALA B N 1
ATOM 2611 C CA . ALA B 1 140 ? -6.508 19.328 11.172 1 81.94 140 ALA B CA 1
ATOM 2612 C C . ALA B 1 140 ? -6.469 20.094 12.492 1 81.94 140 ALA B C 1
ATOM 2614 O O . ALA B 1 140 ? -7.324 20.938 12.75 1 81.94 140 ALA B O 1
ATOM 2615 N N . ALA B 1 141 ? -5.527 19.797 13.305 1 79.56 141 ALA B N 1
ATOM 2616 C CA . ALA B 1 141 ? -5.41 20.438 14.609 1 79.56 141 ALA B CA 1
ATOM 2617 C C . ALA B 1 141 ? -4.645 21.75 14.5 1 79.56 141 ALA B C 1
ATOM 2619 O O . ALA B 1 141 ? -4.641 22.562 15.438 1 79.56 141 ALA B O 1
ATOM 2620 N N . MET B 1 142 ? -4.043 22 13.406 1 74.75 142 MET B N 1
ATOM 2621 C CA . MET B 1 142 ? -3.143 23.141 13.25 1 74.75 142 MET B CA 1
ATOM 2622 C C . MET B 1 142 ? -3.893 24.453 13.445 1 74.75 142 MET B C 1
ATOM 2624 O O . MET B 1 142 ? -3.422 25.344 14.164 1 74.75 142 MET B O 1
ATOM 2628 N N . PRO B 1 143 ? -5.051 24.672 12.812 1 74.62 143 PRO B N 1
ATOM 2629 C CA . PRO B 1 143 ? -5.738 25.938 13.062 1 74.62 143 PRO B CA 1
ATOM 2630 C C . PRO B 1 143 ? -6.012 26.188 14.547 1 74.62 143 PRO B C 1
ATOM 2632 O O . PRO B 1 143 ? -5.852 27.297 15.039 1 74.62 143 PRO B O 1
ATOM 2635 N N . GLN B 1 144 ? -6.453 25.062 15.195 1 80.19 144 GLN B N 1
ATOM 2636 C CA . GLN B 1 144 ? -6.723 25.203 16.625 1 80.19 144 GLN B CA 1
ATOM 2637 C C . GLN B 1 144 ? -5.441 25.484 17.406 1 80.19 144 GLN B C 1
ATOM 2639 O O . GLN B 1 144 ? -5.449 26.266 18.359 1 80.19 144 GLN B O 1
ATOM 2644 N N . ILE B 1 145 ? -4.352 24.984 17.031 1 77.19 145 ILE B N 1
ATOM 2645 C CA . ILE B 1 145 ? -3.068 25.203 17.703 1 77.19 145 ILE B CA 1
ATOM 2646 C C . ILE B 1 145 ? -2.6 26.625 17.453 1 77.19 145 ILE B C 1
ATOM 2648 O O . ILE B 1 145 ? -2.186 27.312 18.391 1 77.19 145 ILE B O 1
ATOM 2652 N N . THR B 1 146 ? -2.691 27.047 16.234 1 76.44 146 THR B N 1
ATOM 2653 C CA . THR B 1 146 ? -2.322 28.422 15.898 1 76.44 146 THR B CA 1
ATOM 2654 C C . THR B 1 146 ? -3.17 29.406 16.688 1 76.44 146 THR B C 1
ATOM 2656 O O . THR B 1 146 ? -2.65 30.406 17.219 1 76.44 146 THR B O 1
ATOM 2659 N N . GLN B 1 147 ? -4.445 29.094 16.719 1 78.56 147 GLN B N 1
ATOM 2660 C CA . GLN B 1 147 ? -5.348 29.969 17.469 1 78.56 147 GLN B CA 1
ATOM 2661 C C . GLN B 1 147 ? -4.984 30 18.953 1 78.56 147 GLN B C 1
ATOM 2663 O O . GLN B 1 147 ? -4.996 31.062 19.578 1 78.56 147 GLN B O 1
ATOM 2668 N N . ALA B 1 148 ? -4.684 28.875 19.484 1 82.62 148 ALA B N 1
ATOM 2669 C CA . ALA B 1 148 ? -4.324 28.766 20.891 1 82.62 148 ALA B CA 1
ATOM 2670 C C . ALA B 1 148 ? -3.021 29.516 21.172 1 82.62 148 ALA B C 1
ATOM 2672 O O . ALA B 1 148 ? -2.908 30.219 22.188 1 82.62 148 ALA B O 1
ATOM 2673 N N . LEU B 1 149 ? -2.061 29.406 20.297 1 78.44 149 LEU B N 1
ATOM 2674 C CA . LEU B 1 149 ? -0.789 30.094 20.453 1 78.44 149 LEU B CA 1
ATOM 2675 C C . LEU B 1 149 ? -0.983 31.609 20.375 1 78.44 149 LEU B C 1
ATOM 2677 O O . LEU B 1 149 ? -0.45 32.344 21.203 1 78.44 149 LEU B O 1
ATOM 2681 N N . ALA B 1 150 ? -1.777 32.031 19.5 1 73.81 150 ALA B N 1
ATOM 2682 C CA . ALA B 1 150 ? -2.055 33.469 19.359 1 73.81 150 ALA B CA 1
ATOM 2683 C C . ALA B 1 150 ? -2.748 34.031 20.594 1 73.81 150 ALA B C 1
ATOM 2685 O O . ALA B 1 150 ? -2.395 35.125 21.078 1 73.81 150 ALA B O 1
ATOM 2686 N N . ALA B 1 151 ? -3.758 33.25 21.031 1 80.5 151 ALA B N 1
ATOM 2687 C CA . ALA B 1 151 ? -4.492 33.688 22.219 1 80.5 151 ALA B CA 1
ATOM 2688 C C . ALA B 1 151 ? -3.578 33.75 23.438 1 80.5 151 ALA B C 1
ATOM 2690 O O . ALA B 1 151 ? -3.674 34.656 24.25 1 80.5 151 ALA B O 1
ATOM 2691 N N . GLN B 1 152 ? -2.703 32.781 23.547 1 81.81 152 GLN B N 1
ATOM 2692 C CA . GLN B 1 152 ? -1.781 32.719 24.672 1 81.81 152 GLN B CA 1
ATOM 2693 C C . GLN B 1 152 ? -0.744 33.844 24.609 1 81.81 152 GLN B C 1
ATOM 2695 O O . GLN B 1 152 ? -0.371 34.438 25.625 1 81.81 152 GLN B O 1
ATOM 2700 N N . MET B 1 153 ? -0.283 34.094 23.469 1 76.81 153 MET B N 1
ATOM 2701 C CA . MET B 1 153 ? 0.674 35.188 23.25 1 76.81 153 MET B CA 1
ATOM 2702 C C . MET B 1 153 ? 0.08 36.5 23.672 1 76.81 153 MET B C 1
ATOM 2704 O O . MET B 1 153 ? 0.75 37.312 24.312 1 76.81 153 MET B O 1
ATOM 2708 N N . GLN B 1 154 ? -1.174 36.688 23.359 1 78.81 154 GLN B N 1
ATOM 2709 C CA . GLN B 1 154 ? -1.868 37.938 23.703 1 78.81 154 GLN B CA 1
ATOM 2710 C C . GLN B 1 154 ? -2.164 37.969 25.203 1 78.81 154 GLN B C 1
ATOM 2712 O O . GLN B 1 154 ? -1.952 39 25.844 1 78.81 154 GLN B O 1
ATOM 2717 N N . ALA B 1 155 ? -2.592 36.906 25.734 1 82.69 155 ALA B N 1
ATOM 2718 C CA . ALA B 1 155 ? -3.021 36.875 27.125 1 82.69 155 ALA B CA 1
ATOM 2719 C C . ALA B 1 155 ? -1.834 37.062 28.078 1 82.69 155 ALA B C 1
ATOM 2721 O O . ALA B 1 155 ? -1.949 37.719 29.109 1 82.69 155 ALA B O 1
ATOM 2722 N N . GLU B 1 156 ? -0.676 36.5 27.703 1 86.69 156 GLU B N 1
ATOM 2723 C CA . GLU B 1 156 ? 0.464 36.5 28.609 1 86.69 156 GLU B CA 1
ATOM 2724 C C . GLU B 1 156 ? 1.566 37.438 28.125 1 86.69 156 GLU B C 1
ATOM 2726 O O . GLU B 1 156 ? 2.607 37.594 28.766 1 86.69 156 GLU B O 1
ATOM 2731 N N . SER B 1 157 ? 1.305 38.125 26.984 1 84.19 157 SER B N 1
ATOM 2732 C CA . SER B 1 157 ? 2.285 39 26.375 1 84.19 157 SER B CA 1
ATOM 2733 C C . SER B 1 157 ? 3.627 38.312 26.188 1 84.19 157 SER B C 1
ATOM 2735 O O . SER B 1 157 ? 4.664 38.812 26.625 1 84.19 157 SER B O 1
ATOM 2737 N N . ILE B 1 158 ? 3.678 37.156 25.656 1 80.25 158 ILE B N 1
ATOM 2738 C CA . ILE B 1 158 ? 4.871 36.375 25.375 1 80.25 158 ILE B CA 1
ATOM 2739 C C . ILE B 1 158 ? 5.023 36.156 23.875 1 80.25 158 ILE B C 1
ATOM 2741 O O . ILE B 1 158 ? 4.07 36.375 23.109 1 80.25 158 ILE B O 1
ATOM 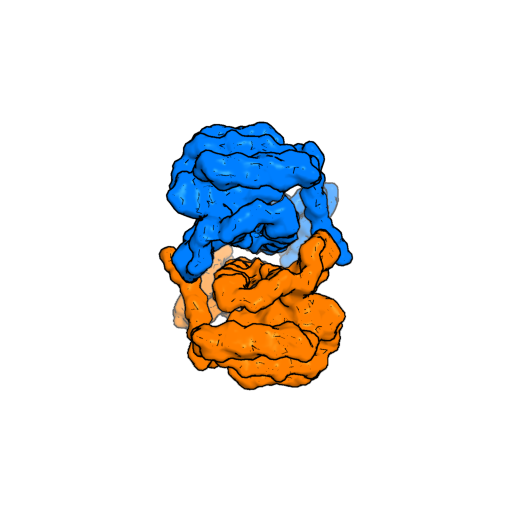2745 N N . ASP B 1 159 ? 6.281 35.875 23.547 1 70.38 159 ASP B N 1
ATOM 2746 C CA . ASP B 1 159 ? 6.516 35.656 22.125 1 70.38 159 ASP B CA 1
ATOM 2747 C C . ASP B 1 159 ? 6.184 34.219 21.719 1 70.38 159 ASP B C 1
ATOM 2749 O O . ASP B 1 159 ? 5.805 33.406 22.578 1 70.38 159 ASP B O 1
ATOM 2753 N N . GLU B 1 160 ? 6.18 33.938 20.484 1 69.62 160 GLU B N 1
ATOM 2754 C CA . GLU B 1 160 ? 5.762 32.656 19.922 1 69.62 160 GLU B CA 1
ATOM 2755 C C . GLU B 1 160 ? 6.609 31.516 20.469 1 69.62 160 GLU B C 1
ATOM 2757 O O . GLU B 1 160 ? 6.086 30.453 20.797 1 69.62 160 GLU B O 1
ATOM 2762 N N . GLN B 1 161 ? 7.895 31.766 20.5 1 66.06 161 GLN B N 1
ATOM 2763 C CA . GLN B 1 161 ? 8.789 30.719 21 1 66.06 161 GLN B CA 1
ATOM 2764 C C . GLN B 1 161 ? 8.445 30.328 22.422 1 66.06 161 GLN B C 1
ATOM 2766 O O . GLN B 1 161 ? 8.367 29.141 22.75 1 66.06 161 GLN B O 1
ATOM 2771 N N . GLN B 1 162 ? 8.172 31.312 23.141 1 78.88 162 GLN B N 1
ATOM 2772 C CA . GLN B 1 162 ? 7.793 31.078 24.531 1 78.88 162 GLN B CA 1
ATOM 2773 C C . GLN B 1 162 ? 6.465 30.344 24.609 1 78.88 162 GLN B C 1
ATOM 2775 O O . GLN B 1 162 ? 6.305 29.438 25.438 1 78.88 162 GLN B O 1
ATOM 2780 N N . ALA B 1 163 ? 5.543 30.719 23.781 1 79.56 163 ALA B N 1
ATOM 2781 C CA . ALA B 1 163 ? 4.23 30.078 23.766 1 79.56 163 ALA B CA 1
ATOM 2782 C C . ALA B 1 163 ? 4.344 28.609 23.359 1 79.56 163 ALA B C 1
ATOM 2784 O O . ALA B 1 163 ? 3.699 27.75 23.969 1 79.56 163 ALA B O 1
ATOM 2785 N N . TRP B 1 164 ? 5.148 28.328 22.375 1 76.62 164 TRP B N 1
ATOM 2786 C CA . TRP B 1 164 ? 5.348 26.953 21.891 1 76.62 164 TRP B CA 1
ATOM 2787 C C . TRP B 1 164 ? 5.98 26.094 22.969 1 76.62 164 TRP B C 1
ATOM 2789 O O . TRP B 1 164 ? 5.605 24.922 23.141 1 76.62 164 TRP B O 1
ATOM 2799 N N . VAL B 1 165 ? 7 26.641 23.641 1 78.38 165 VAL B N 1
ATOM 2800 C CA . VAL B 1 165 ? 7.66 25.922 24.719 1 78.38 165 VAL B CA 1
ATOM 2801 C C . VAL B 1 165 ? 6.645 25.547 25.797 1 78.38 165 VAL B C 1
ATOM 2803 O O . VAL B 1 165 ? 6.641 24.422 26.312 1 78.38 165 VAL B O 1
ATOM 2806 N N . ARG B 1 166 ? 5.797 26.438 26.094 1 87.69 166 ARG B N 1
ATOM 2807 C CA . ARG B 1 166 ? 4.777 26.219 27.125 1 87.69 166 ARG B CA 1
ATOM 2808 C C . ARG B 1 166 ? 3.785 25.156 26.672 1 87.69 166 ARG B C 1
ATOM 2810 O O . ARG B 1 166 ? 3.396 24.281 27.469 1 87.69 166 ARG B O 1
ATOM 2817 N N . LEU B 1 167 ? 3.334 25.297 25.5 1 84.62 167 LEU B N 1
ATOM 2818 C CA . LEU B 1 167 ? 2.385 24.359 24.922 1 84.62 167 LEU B CA 1
ATOM 2819 C C . LEU B 1 167 ? 2.957 22.938 24.938 1 84.62 167 LEU B C 1
ATOM 2821 O O . LEU B 1 167 ? 2.289 22 25.359 1 84.62 167 LEU B O 1
ATOM 2825 N N . ARG B 1 168 ? 4.188 22.812 24.5 1 75.19 168 ARG B N 1
ATOM 2826 C CA . ARG B 1 168 ? 4.859 21.516 24.453 1 75.19 168 ARG B CA 1
ATOM 2827 C C . ARG B 1 168 ? 5.082 20.953 25.859 1 75.19 168 ARG B C 1
ATOM 2829 O O . ARG B 1 168 ? 4.879 19.766 26.094 1 75.19 168 ARG B O 1
ATOM 2836 N N . SER B 1 169 ? 5.559 21.891 26.703 1 87.56 169 SER B N 1
ATOM 2837 C CA . SER B 1 169 ? 5.773 21.484 28.094 1 87.56 169 SER B CA 1
ATOM 2838 C C . SER B 1 169 ? 4.496 20.938 28.719 1 87.56 169 SER B C 1
ATOM 2840 O O . SER B 1 169 ? 4.516 19.906 29.391 1 87.56 169 SER B O 1
ATOM 2842 N N . GLU B 1 170 ? 3.42 21.656 28.484 1 90.06 170 GLU B N 1
ATOM 2843 C CA . GLU B 1 170 ? 2.143 21.203 29.031 1 90.06 170 GLU B CA 1
ATOM 2844 C C . GLU B 1 170 ? 1.701 19.891 28.391 1 90.06 170 GLU B C 1
ATOM 2846 O O . GLU B 1 170 ? 1.104 19.047 29.062 1 90.06 170 GLU B O 1
ATOM 2851 N N . SER B 1 171 ? 1.954 19.734 27.172 1 86.06 171 SER B N 1
ATOM 2852 C CA . SER B 1 171 ? 1.65 18.484 26.484 1 86.06 171 SER B CA 1
ATOM 2853 C C . SER B 1 171 ? 2.43 17.312 27.078 1 86.06 171 SER B C 1
ATOM 2855 O O . SER B 1 171 ? 1.857 16.266 27.375 1 86.06 171 SER B O 1
ATOM 2857 N N . MET B 1 172 ? 3.668 17.516 27.188 1 81.5 172 MET B N 1
ATOM 2858 C CA . MET B 1 172 ? 4.551 16.5 27.734 1 81.5 172 MET B CA 1
ATOM 2859 C C . MET B 1 172 ? 4.156 16.141 29.172 1 81.5 172 MET B C 1
ATOM 2861 O O . MET B 1 172 ? 4.086 14.969 29.531 1 81.5 172 MET B O 1
ATOM 2865 N N . CYS B 1 173 ? 3.875 17.125 30 1 90.31 173 CYS B N 1
ATOM 2866 C CA . CYS B 1 173 ? 3.592 16.953 31.422 1 90.31 173 CYS B CA 1
ATOM 2867 C C . CYS B 1 173 ? 2.252 16.25 31.625 1 90.31 173 CYS B C 1
ATOM 2869 O O . CYS B 1 173 ? 2.08 15.5 32.562 1 90.31 173 CYS B O 1
ATOM 2871 N N . THR B 1 174 ? 1.337 16.484 30.781 1 91.75 174 THR B N 1
ATOM 2872 C CA . THR B 1 174 ? -0.007 15.945 30.953 1 91.75 174 THR B CA 1
ATOM 2873 C C . THR B 1 174 ? -0.212 14.703 30.094 1 91.75 174 THR B C 1
ATOM 2875 O O . THR B 1 174 ? -1.294 14.109 30.094 1 91.75 174 THR B O 1
ATOM 2878 N N . ASN B 1 175 ? 0.796 14.336 29.328 1 89 175 ASN B N 1
ATOM 2879 C CA . ASN B 1 175 ? 0.726 13.188 28.422 1 89 175 ASN B CA 1
ATOM 2880 C C . ASN B 1 175 ? -0.45 13.297 27.453 1 89 175 ASN B C 1
ATOM 2882 O O . ASN B 1 175 ? -1.197 12.336 27.266 1 89 175 ASN B O 1
ATOM 2886 N N . GLN B 1 176 ? -0.725 14.508 27 1 86 176 GLN B N 1
ATOM 2887 C CA . GLN B 1 176 ? -1.736 14.812 25.984 1 86 176 GLN B CA 1
ATOM 2888 C C . GLN B 1 176 ? -1.098 15.344 24.719 1 86 176 GLN B C 1
ATOM 2890 O O . GLN B 1 176 ? 0.011 15.883 24.75 1 86 176 GLN B O 1
ATOM 2895 N N . SER B 1 177 ? -1.768 15.133 23.594 1 79.88 177 SER B N 1
ATOM 2896 C CA . SER B 1 177 ? -1.246 15.672 22.344 1 79.88 177 SER B CA 1
ATOM 2897 C C . SER B 1 177 ? -1.27 17.203 22.344 1 79.88 177 SER B C 1
ATOM 2899 O O . SER B 1 177 ? -2.066 17.812 23.062 1 79.88 177 SER B O 1
ATOM 2901 N N . VAL B 1 178 ? -0.382 17.781 21.625 1 75.75 178 VAL B N 1
ATOM 2902 C CA . VAL B 1 178 ? -0.302 19.234 21.516 1 75.75 178 VAL B CA 1
ATOM 2903 C C . VAL B 1 178 ? -1.648 19.797 21.062 1 75.75 178 VAL B C 1
ATOM 2905 O O . VAL B 1 178 ? -2.07 20.859 21.516 1 75.75 178 VAL B O 1
ATOM 2908 N N . ALA B 1 179 ? -2.312 19.062 20.25 1 78.75 179 ALA B N 1
ATOM 2909 C CA . ALA B 1 179 ? -3.625 19.484 19.781 1 78.75 179 ALA B CA 1
ATOM 2910 C C . ALA B 1 179 ? -4.641 19.531 20.906 1 78.75 179 ALA B C 1
ATOM 2912 O O . ALA B 1 179 ? -5.441 20.453 21 1 78.75 179 ALA B O 1
ATOM 2913 N N . GLN B 1 180 ? -4.629 18.547 21.672 1 85.5 180 GLN B N 1
ATOM 2914 C CA . GLN B 1 180 ? -5.535 18.5 22.812 1 85.5 180 GLN B CA 1
ATOM 2915 C C . GLN B 1 180 ? -5.266 19.641 23.797 1 85.5 180 GLN B C 1
ATOM 2917 O O . GLN B 1 180 ? -6.199 20.266 24.297 1 85.5 180 GLN B O 1
ATOM 2922 N N . VAL B 1 181 ? -3.947 19.875 24.125 1 86.38 181 VAL B N 1
ATOM 2923 C CA . VAL B 1 181 ? -3.572 20.969 25.016 1 86.38 181 VAL B CA 1
ATOM 2924 C C . VAL B 1 181 ? -4.004 22.297 24.422 1 86.38 181 VAL B C 1
ATOM 2926 O O . VAL B 1 181 ? -4.535 23.156 25.125 1 86.38 181 VAL B O 1
ATOM 2929 N N . ALA B 1 182 ? -3.807 22.422 23.172 1 85.94 182 ALA B N 1
ATOM 2930 C CA . ALA B 1 182 ? -4.223 23.641 22.484 1 85.94 182 ALA B CA 1
ATOM 2931 C C . ALA B 1 182 ? -5.727 23.875 22.625 1 85.94 182 ALA B C 1
ATOM 2933 O O . ALA B 1 182 ? -6.172 25 22.859 1 85.94 182 ALA B O 1
ATOM 2934 N N . GLN B 1 183 ? -6.426 22.844 22.406 1 85.5 183 GLN B N 1
ATOM 2935 C CA . GLN B 1 183 ? -7.875 22.938 22.562 1 85.5 183 GLN B CA 1
ATOM 2936 C C . GLN B 1 183 ? -8.258 23.359 23.969 1 85.5 183 GLN B C 1
ATOM 2938 O O . GLN B 1 183 ? -9.18 24.156 24.156 1 85.5 183 GLN B O 1
ATOM 2943 N N . LYS B 1 184 ? -7.602 22.812 24.906 1 88.5 184 LYS B N 1
ATOM 2944 C CA . LYS B 1 184 ? -7.848 23.188 26.297 1 88.5 184 LYS B CA 1
ATOM 2945 C C . LYS B 1 184 ? -7.535 24.656 26.547 1 88.5 184 LYS B C 1
ATOM 2947 O O . LYS B 1 184 ? -8.242 25.328 27.281 1 88.5 184 LYS B O 1
ATOM 2952 N N . TRP B 1 185 ? -6.395 25.125 26.031 1 86.38 185 TRP B N 1
ATOM 2953 C CA . TRP B 1 185 ? -6.051 26.531 26.141 1 86.38 185 TRP B CA 1
ATOM 2954 C C . TRP B 1 185 ? -7.191 27.406 25.641 1 86.38 185 TRP B C 1
ATOM 2956 O O . TRP B 1 185 ? -7.551 28.406 26.281 1 86.38 185 TRP B O 1
ATOM 2966 N N . LEU B 1 186 ? -7.754 27.031 24.547 1 86.12 186 LEU B N 1
ATOM 2967 C CA . LEU B 1 186 ? -8.812 27.812 23.922 1 86.12 186 LEU B CA 1
ATOM 2968 C C . LEU B 1 186 ? -10.078 27.812 24.766 1 86.12 186 LEU B C 1
ATOM 2970 O O . LEU B 1 186 ? -10.742 28.844 24.922 1 86.12 186 LEU B O 1
ATOM 2974 N N . LEU B 1 187 ? -10.336 26.656 25.297 1 85.12 187 LEU B N 1
ATOM 2975 C CA . LEU B 1 187 ? -11.516 26.531 26.156 1 85.12 187 LEU B CA 1
ATOM 2976 C C . LEU B 1 187 ? -11.352 27.359 27.422 1 85.12 187 LEU B C 1
ATOM 2978 O O . LEU B 1 187 ? -12.305 28 27.875 1 85.12 187 LEU B O 1
ATOM 2982 N N . ARG B 1 188 ? -10.18 27.375 27.953 1 83.19 188 ARG B N 1
ATOM 2983 C CA . ARG B 1 188 ? -9.898 28.125 29.172 1 83.19 188 ARG B CA 1
ATOM 2984 C C . ARG B 1 188 ? -9.992 29.625 28.906 1 83.19 188 ARG B C 1
ATOM 2986 O O . ARG B 1 188 ? -10.469 30.391 29.75 1 83.19 188 ARG B O 1
ATOM 2993 N N . MET B 1 189 ? -9.609 30.016 2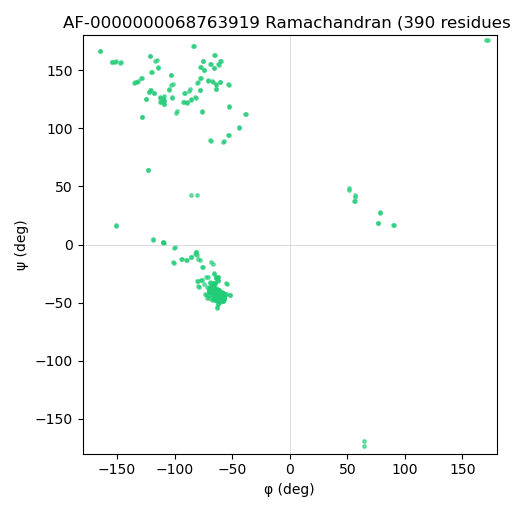7.797 1 77.94 189 MET B N 1
ATOM 2994 C CA . MET B 1 189 ? -9.586 31.438 27.469 1 77.94 189 MET B CA 1
ATOM 2995 C C . MET B 1 189 ? -10.977 31.938 27.094 1 77.94 189 MET B C 1
ATOM 2997 O O . MET B 1 189 ? -11.297 33.125 27.312 1 77.94 189 MET B O 1
ATOM 3001 N N . SER B 1 190 ? -11.695 31.094 26.453 1 75.12 190 SER B N 1
ATOM 3002 C CA . SER B 1 190 ? -13.062 31.453 26.094 1 75.12 190 SER B CA 1
ATOM 3003 C C . SER B 1 190 ? -13.953 31.516 27.328 1 75.12 190 SER B C 1
ATOM 3005 O O . SER B 1 190 ? -14.836 32.375 27.422 1 75.12 190 SER B O 1
ATOM 3007 N N . SER B 1 191 ? -13.859 30.625 28.281 1 68.94 191 SER B N 1
ATOM 3008 C CA . SER B 1 191 ? -14.641 30.641 29.516 1 68.94 191 SER B CA 1
ATOM 3009 C C . SER B 1 191 ? -14.25 31.812 30.406 1 68.94 191 SER B C 1
ATOM 3011 O O . SER B 1 191 ? -15.07 32.312 31.188 1 68.94 191 SER B O 1
ATOM 3013 N N . GLY B 1 192 ? -13.062 32.188 30.484 1 57.91 192 GLY B N 1
ATOM 3014 C CA . GLY B 1 192 ? -12.648 33.344 31.297 1 57.91 192 GLY B CA 1
ATOM 3015 C C . GLY B 1 192 ? -13.195 34.656 30.781 1 57.91 192 GLY B C 1
ATOM 3016 O O . GLY B 1 192 ? -13.391 35.594 31.562 1 57.91 192 GLY B O 1
ATOM 3017 N N . LYS B 1 193 ? -13.367 34.906 29.531 1 55.28 193 LYS B N 1
ATOM 3018 C CA . LYS B 1 193 ? -14.031 36.094 29.031 1 55.28 193 LYS B CA 1
ATOM 3019 C C . LYS B 1 193 ? -15.492 36.156 29.453 1 55.28 193 LYS B C 1
ATOM 3021 O O . LYS B 1 193 ? -16.109 37.219 29.5 1 55.28 193 LYS B O 1
ATOM 3026 N N . ARG B 1 194 ? -16.141 35.094 29.656 1 53.09 194 ARG B N 1
ATOM 3027 C CA . ARG B 1 194 ? -17.531 35.125 30.078 1 53.09 194 ARG B CA 1
ATOM 3028 C C . ARG B 1 194 ? -17.656 35.531 31.547 1 53.09 194 ARG B C 1
ATOM 3030 O O . ARG B 1 194 ? -18.688 36.062 31.969 1 53.09 194 ARG B O 1
ATOM 3037 N N . GLY B 1 195 ? -16.75 35.156 32.312 1 43.88 195 GLY B N 1
ATOM 3038 C CA . GLY B 1 195 ? -16.938 35.594 33.688 1 43.88 195 GLY B CA 1
ATOM 3039 C C . GLY B 1 195 ? -16.688 37.094 33.875 1 43.88 195 GLY B C 1
ATOM 3040 O O . GLY B 1 195 ? -16.938 37.625 34.938 1 43.88 195 GLY B O 1
ATOM 3041 N N . ALA B 1 196 ? -15.93 37.719 33.156 1 47 196 ALA B N 1
ATOM 3042 C CA . ALA B 1 196 ? -15.727 39.156 33.375 1 47 196 ALA B CA 1
ATOM 3043 C C . ALA B 1 196 ? -16.891 39.969 32.781 1 47 196 ALA B C 1
ATOM 3045 O O . ALA B 1 196 ? -16.891 41.188 32.875 1 47 196 ALA B O 1
ATOM 3046 N N . GLN B 1 197 ? -17.75 39.375 31.969 1 36.38 197 GLN B N 1
ATOM 3047 C CA . GLN B 1 197 ? -18.969 40.188 31.844 1 36.38 197 GLN B CA 1
ATOM 3048 C C . GLN B 1 197 ? -19.969 39.875 32.938 1 36.38 197 GLN B C 1
ATOM 3050 O O . GLN B 1 197 ? -20.172 38.688 33.281 1 36.38 197 GLN B O 1
#

Secondary structure (DSSP, 8-state):
--------TTTSPEEEES--HHHHHHHHHHHHHHT--EEEE-TTPPPPSS--SEEEEETTT---HHHHHHHHHTT--EEEEES--SHHHHHHHHHTT-SEEEESSP-HHHHHHHHHHHHHHHHHHHHHHHHHHHHHHHHHHHHHHHHHHHHHHHHHT--HHHHHHHHHHHHHHHT--HHHHHHHHHHHHHHHHHHT-/--------TTTSPEEEES--HHHHHHHHHHHHHHT--EEEE-TTPPPPSS--SEEEEETTT---HHHHHHHHHTT--EEEEES--SHHHHHHHHHTT-SEEEESSP-HHHHHHHHHHHHHHHHHHHHHHHHHHHHHHHHHHHHHHHHHHHHHHHHHT--HHHHHHHHHHHHHHHT--HHHHHHHHHHHHHHHHHHT-

Foldseek 3Di:
DPPLPDPPQQQAAEEEEQDDPVRVVQCVVLCVVVVGHYYYDYEQDDDDPGHHQAYEYEQVRDHHLPNLVVCVVVLHAYEYEYQDDDDVSVVSCVVSVHQFYQYPPDHNVSVVVRSSRRNRVSVVVVVVVVVVVVVVVVVVLVVLLVVLLVLCCVVVVDDSVVSVVVLVVVCVVVVHDSSVSSNVSVVVSVVVVVVVD/DPPLPDPPQQQAAEEEEQDDPVRVVQCVVLCVVVVGHYYYDYECDDDDPGHHQAYEYEQVRDHHLPNLVVCVVVLHAYEYEYQDDDDVSVVSCVVSVHQFYQYPPDHNVSVVVRSSRRNRVSVVVVVVVVVVVVVVVVVVLVVLLVVLLVLCCVVVVDDSVVSVVVLVVVCVVVVHDSSVSSNVSVVVSVVVVVVVD